Protein AF-A0A0G0GQW1-F1 (afdb_monomer_lite)

Foldseek 3Di:
DVVVVVVVVVVVVVVVVVVVVVVVVVVVVVVVVVVVVVVVVVVVVCVPDVPPPVPPVPPVPPPPDDDDDDDDDDDDDDPDPDPDPDDDDPPPPPDPDPCVVVVVVVVPPPPPDPDDPPDPLDPDPQCPDLVLLCVQQVADSLLSLLQVLLLVQLQVLQQLLVVCVVVPDDLLNSLVPPLPDPVPDPNGDGDVLSSLLVLLLSLSSHRPDQLLVSLVSSLVSCCVVCVVPPPVPDALFFASLQSNLQVLLRRCLVPLVSSLVSLQSNSVSRHVDLLLSLLSQLNSQLNSCCRVPLPDDLVRSLVSSLVRSVVSQVVVVVVVADDDPPLVPDDLQRQLVCLLVVRDGLSSLSVVLLVLLVCVPPPPDDLCSALHADLDHDPVQTDNRSHLLRRGNSSLSSNLSSLCSNLVPPDLQDLVSLVVSSSSLSNNHNGSSSSSSSSNSNSSSSSRSDNNVVVVVVVSVPPPCVVVSVVVSVVVVVD

pLDDT: mean 72.68, std 22.91, range [22.44, 98.56]

Sequence (479 aa):
MFKRFLFLITLSLSTQIGQICAMQATTAEQAAATEQATTTEHREDEQKNPATSSKRLQKNKKDTASSSVLKSALLIGGVAVAGAGAFLIGSRFLGHGSVSSRVDRLSSERVDGLRSEDESFHDSPAIWNHEALKAASLKTDDQCNRMANALWAAAVGDALGALQTFKDINPAKITWFMPNIEIDQPVYKYSQYTTMTHIVFEVLADRNILPDKKVGEIGQRFNHHLLNLDASKIKPTDCESVVSAWPIGFFYSNIPQIAIDAIVNYSQITNNDVTAVAACAAMTAGFVYLCNNPKATKDQVANAMIGAARVFDELQVGSGFQYIDNWSTLSVNDLRAYITRNNMLTSQMLLYAKGSGEHSGSDGWTPQDVLGDDDATNEFNRSRSGRLVGRRADEALAAALYIFMRYADKPTNQVGPVYEAIFEALYVIGGNSSGIATLVGALMGYRYDGDLCRDMQEFYKQDSTRLEWERHIHAIYAQ

Radius of gyration: 26.18 Å; chains: 1; bounding box: 79×81×78 Å

Secondary structure (DSSP, 8-state):
-HHHHHHHHHHHHHHHHHHHHHHHHHHHHHHHHHHHHHHHHHHHHHHH-TTSHHHHTTTTTS--S-------------------------S-------THHHHHHHTSS-------TTS-S-S-GGGGSHHHHHHHH---HHHHHHHHHHHHHHHHHHHHHHHHTSTT--HHHHHHHGGG--TTSTT----HHHHHHHHHHHHHH-TTS-HHHHHHHHHHHHHHHHTTS-GGG--TTBTHHHHTTHHHHHHTTTSHHHHHHHHHHHHHHH---HHHHHHHHHHHHHHHHHHH-TT--HHHHHHHHHHHHHTTHHHHHHTT-B--TTGGGS-HHHHHHHHHTT-B-HHHHHHHHHHHHHHTTTS---HHHHH-----B-TTSSBTT------BHHHHHHHHHHHHHHHTTS-TT-HHHHHHHHHHHHT-TTS-HHHHHHHHHHHHHHH--S-HHHHHHHHHHH-TTHHHHHHHHHHHH--

Structure (mmCIF, N/CA/C/O backbone):
data_AF-A0A0G0GQW1-F1
#
_entry.id   AF-A0A0G0GQW1-F1
#
loop_
_atom_site.group_PDB
_atom_site.id
_atom_site.type_symbol
_atom_site.label_atom_id
_atom_site.label_alt_id
_atom_site.label_comp_id
_atom_site.label_asym_id
_atom_site.label_entity_id
_atom_site.label_seq_id
_atom_site.pdbx_PDB_ins_code
_atom_site.Cartn_x
_atom_site.Cartn_y
_atom_site.Cartn_z
_atom_site.occupancy
_atom_site.B_iso_or_equiv
_atom_site.auth_seq_id
_atom_site.auth_comp_id
_atom_site.auth_asym_id
_atom_site.auth_atom_id
_atom_site.pdbx_PDB_model_num
ATOM 1 N N . MET A 1 1 ? 14.288 -44.701 -1.504 1.00 39.88 1 MET A N 1
ATOM 2 C CA . MET A 1 1 ? 15.297 -43.844 -0.836 1.00 39.88 1 MET A CA 1
ATOM 3 C C . MET A 1 1 ? 14.797 -42.417 -0.606 1.00 39.88 1 MET A C 1
ATOM 5 O O . MET A 1 1 ? 14.870 -41.969 0.526 1.00 39.88 1 MET A O 1
ATOM 9 N N . PHE A 1 2 ? 14.191 -41.748 -1.595 1.00 30.61 2 PHE A N 1
ATOM 10 C CA . PHE A 1 2 ? 13.705 -40.358 -1.476 1.00 30.61 2 PHE A CA 1
ATOM 11 C C . PHE A 1 2 ? 12.723 -40.093 -0.308 1.00 30.61 2 PHE A C 1
ATOM 13 O O . PHE A 1 2 ? 12.897 -39.141 0.441 1.00 30.61 2 PHE A O 1
ATOM 20 N N . LYS A 1 3 ? 11.759 -40.993 -0.047 1.00 34.03 3 LYS A N 1
ATOM 21 C CA . LYS A 1 3 ? 10.837 -40.871 1.107 1.00 34.03 3 LYS A CA 1
ATOM 22 C C . LYS A 1 3 ? 11.527 -40.984 2.479 1.00 34.03 3 LYS A C 1
ATOM 24 O O . LYS A 1 3 ? 11.086 -40.356 3.432 1.00 34.03 3 LYS A O 1
ATOM 29 N N . ARG A 1 4 ? 12.614 -41.763 2.580 1.00 34.00 4 ARG A N 1
ATOM 30 C CA . ARG A 1 4 ? 13.424 -41.868 3.811 1.00 34.00 4 ARG A CA 1
ATOM 31 C C . ARG A 1 4 ? 14.313 -40.636 4.003 1.00 34.00 4 ARG A C 1
ATOM 33 O O . ARG A 1 4 ? 14.510 -40.222 5.134 1.00 34.00 4 ARG A O 1
ATOM 40 N N . PHE A 1 5 ? 14.788 -40.035 2.912 1.00 40.72 5 PHE A N 1
ATOM 41 C CA . PHE A 1 5 ? 15.538 -38.779 2.939 1.00 40.72 5 PHE A CA 1
ATOM 42 C C . PHE A 1 5 ? 14.661 -37.602 3.400 1.00 40.72 5 PHE A C 1
ATOM 44 O O . PHE A 1 5 ? 15.054 -36.876 4.306 1.00 40.72 5 PHE A O 1
ATOM 51 N N . LEU A 1 6 ? 13.429 -37.491 2.880 1.00 38.06 6 LEU A N 1
ATOM 52 C CA . LEU A 1 6 ? 12.469 -36.472 3.326 1.00 38.06 6 LEU A CA 1
ATOM 53 C C . LEU A 1 6 ? 12.126 -36.612 4.819 1.00 38.06 6 LEU A C 1
ATOM 55 O O . LEU A 1 6 ? 12.135 -35.625 5.543 1.00 38.06 6 LEU A O 1
ATOM 59 N N . PHE A 1 7 ? 11.890 -37.842 5.289 1.00 46.34 7 PHE A N 1
ATOM 60 C CA . PHE A 1 7 ? 11.565 -38.111 6.694 1.00 46.34 7 PHE A CA 1
ATOM 61 C C . PHE A 1 7 ? 12.708 -37.736 7.654 1.00 46.34 7 PHE A C 1
ATOM 63 O O . PHE A 1 7 ? 12.455 -37.191 8.725 1.00 46.34 7 PHE A O 1
ATOM 70 N N . LEU A 1 8 ? 13.966 -37.975 7.265 1.00 39.31 8 LEU A N 1
ATOM 71 C CA . LEU A 1 8 ? 15.137 -37.610 8.073 1.00 39.31 8 LEU A CA 1
ATOM 72 C C . LEU A 1 8 ? 15.353 -36.090 8.144 1.00 39.31 8 LEU A C 1
ATOM 74 O O . LEU A 1 8 ? 15.748 -35.589 9.194 1.00 39.31 8 LEU A O 1
ATOM 78 N N . ILE A 1 9 ? 15.026 -35.353 7.076 1.00 49.56 9 ILE A N 1
ATOM 79 C CA . ILE A 1 9 ? 15.044 -33.882 7.078 1.00 49.56 9 ILE A CA 1
ATOM 80 C C . ILE A 1 9 ? 13.963 -33.341 8.021 1.00 49.56 9 ILE A C 1
ATOM 82 O O . ILE A 1 9 ? 14.255 -32.488 8.856 1.00 49.56 9 ILE A O 1
ATOM 86 N N . THR A 1 10 ? 12.738 -33.875 7.962 1.00 43.91 10 THR A N 1
ATOM 87 C CA . THR A 1 10 ? 11.647 -33.451 8.857 1.00 43.91 10 THR A CA 1
ATOM 88 C C . THR A 1 10 ? 11.973 -33.728 10.328 1.00 43.91 10 THR A C 1
ATOM 90 O O . THR A 1 10 ? 11.723 -32.879 11.184 1.00 43.91 10 THR A O 1
ATOM 93 N N . LEU A 1 11 ? 12.586 -34.880 10.626 1.00 41.72 11 LEU A N 1
ATOM 94 C CA . LEU A 1 11 ? 12.989 -35.234 11.988 1.00 41.72 11 LEU A CA 1
ATOM 95 C C . LEU A 1 11 ? 14.108 -34.309 12.500 1.00 41.72 11 LEU A C 1
ATOM 97 O O . LEU A 1 11 ? 13.991 -33.768 13.597 1.00 41.72 11 LEU A O 1
ATOM 101 N N . SER A 1 12 ? 15.131 -34.040 11.678 1.00 47.88 12 SER A N 1
ATOM 102 C CA . SER A 1 12 ? 16.227 -33.118 12.015 1.00 47.88 12 SER A CA 1
ATOM 103 C C . SER A 1 12 ? 15.736 -31.687 12.257 1.00 47.88 12 SER A C 1
ATOM 105 O O . SER A 1 12 ? 16.190 -31.041 13.202 1.00 47.88 12 SER A O 1
ATOM 107 N N . LEU A 1 13 ? 14.786 -31.195 11.451 1.00 40.16 13 LEU A N 1
ATOM 108 C CA . LEU A 1 13 ? 14.200 -29.866 11.648 1.00 40.16 13 LEU A CA 1
ATOM 109 C C . LEU A 1 13 ? 13.375 -29.789 12.938 1.00 40.16 13 LEU A C 1
ATOM 111 O O . LEU A 1 13 ? 13.483 -28.809 13.668 1.00 40.16 13 LEU A O 1
ATOM 115 N N . SER A 1 14 ? 12.595 -30.825 13.263 1.00 45.47 14 SER A N 1
ATOM 116 C CA . SER A 1 14 ? 11.787 -30.833 14.491 1.00 45.47 14 SER A CA 1
ATOM 117 C C . SER A 1 14 ? 12.639 -30.765 15.768 1.00 45.47 14 SER A C 1
ATOM 119 O O . SER A 1 14 ? 12.272 -30.084 16.725 1.00 45.47 14 SER A O 1
ATOM 121 N N . THR A 1 15 ? 13.819 -31.395 15.765 1.00 47.81 15 THR A N 1
ATOM 122 C CA . THR A 1 15 ? 14.763 -31.338 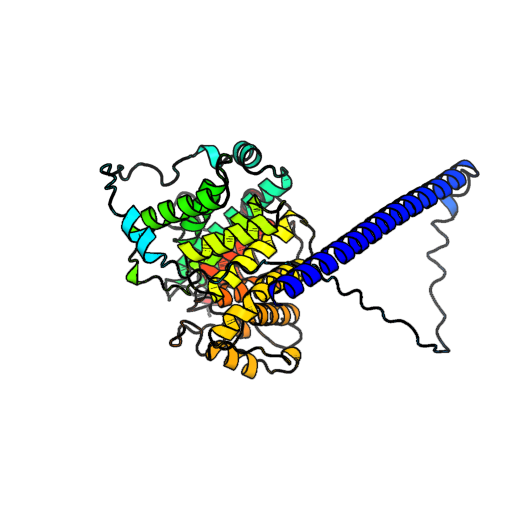16.891 1.00 47.81 15 THR A CA 1
ATOM 123 C C . THR A 1 15 ? 15.423 -29.963 17.022 1.00 47.81 15 THR A C 1
ATOM 125 O O . THR A 1 15 ? 15.566 -29.462 18.135 1.00 47.81 15 THR A O 1
ATOM 128 N N . GLN A 1 16 ? 15.765 -29.312 15.904 1.00 49.72 16 GLN A N 1
ATOM 129 C CA . GLN A 1 16 ? 16.344 -27.962 15.914 1.00 49.72 16 GLN A CA 1
ATOM 130 C C . GLN A 1 16 ? 15.332 -26.898 16.367 1.00 49.72 16 GLN A C 1
ATOM 132 O O . GLN A 1 16 ? 15.684 -26.003 17.132 1.00 49.72 16 GLN A O 1
ATOM 137 N N . ILE A 1 17 ? 14.058 -27.039 15.982 1.00 45.34 17 ILE A N 1
ATOM 138 C CA . ILE A 1 17 ? 12.969 -26.159 16.437 1.00 45.34 17 ILE A CA 1
ATOM 139 C C . ILE A 1 17 ? 12.785 -26.262 17.957 1.00 45.34 17 ILE A C 1
ATOM 141 O O . ILE A 1 17 ? 12.706 -25.240 18.637 1.00 45.34 17 ILE A O 1
ATOM 145 N N . GLY A 1 18 ? 12.798 -27.480 18.511 1.00 52.56 18 GLY A N 1
ATOM 146 C CA . GLY A 1 18 ? 12.708 -27.682 19.960 1.00 52.56 18 GLY A CA 1
ATOM 147 C C . GLY A 1 18 ? 13.847 -27.008 20.737 1.00 52.56 18 GLY A C 1
ATOM 148 O O . GLY A 1 18 ? 13.614 -26.440 21.803 1.00 52.56 18 GLY A O 1
ATOM 149 N N . GLN A 1 19 ? 15.063 -27.004 20.184 1.00 50.84 19 GLN A N 1
ATOM 150 C CA . GLN A 1 19 ? 16.227 -26.359 20.801 1.00 50.84 19 GLN A CA 1
ATOM 151 C C . GLN A 1 19 ? 16.145 -24.825 20.756 1.00 50.84 19 GLN A C 1
ATOM 153 O O . GLN A 1 19 ? 16.468 -24.172 21.747 1.00 50.84 19 GLN A O 1
ATOM 158 N N . ILE A 1 20 ? 15.654 -24.247 19.656 1.00 49.88 20 ILE A N 1
ATOM 159 C CA . ILE A 1 20 ? 15.489 -22.790 19.516 1.00 49.88 20 ILE A CA 1
ATOM 160 C C . ILE A 1 20 ? 14.410 -22.265 20.473 1.00 49.88 20 ILE A C 1
ATOM 162 O O . ILE A 1 20 ? 14.640 -21.275 21.170 1.00 49.88 20 ILE A O 1
ATOM 166 N N . CYS A 1 21 ? 13.267 -22.951 20.576 1.00 48.34 21 CYS A N 1
ATOM 167 C CA . CYS A 1 21 ? 12.205 -22.565 21.509 1.00 48.34 21 CYS A CA 1
ATOM 168 C C . CYS A 1 21 ? 12.661 -22.656 22.976 1.00 48.34 21 CYS A C 1
ATOM 170 O O . CYS A 1 21 ? 12.347 -21.769 23.771 1.00 48.34 21 CYS A O 1
ATOM 172 N N . ALA A 1 22 ? 13.455 -23.673 23.333 1.00 50.94 22 ALA A N 1
ATOM 173 C CA . ALA A 1 22 ? 14.025 -23.801 24.676 1.00 50.94 22 ALA A CA 1
ATOM 174 C C . ALA A 1 22 ? 15.027 -22.675 25.001 1.00 50.94 22 ALA A C 1
ATOM 176 O O . ALA A 1 22 ? 15.010 -22.128 26.105 1.00 50.94 22 ALA A O 1
ATOM 177 N N . MET A 1 23 ? 15.863 -22.268 24.038 1.00 55.47 23 MET A N 1
ATOM 178 C CA . MET A 1 23 ? 16.800 -21.152 24.221 1.00 55.47 23 MET A CA 1
ATOM 179 C C . MET A 1 23 ? 16.075 -19.812 24.410 1.00 55.47 23 MET A C 1
ATOM 181 O O . MET A 1 23 ? 16.437 -19.040 25.299 1.00 55.47 23 MET A O 1
ATOM 185 N N . GLN A 1 24 ? 15.020 -19.543 23.635 1.00 52.16 24 GLN A N 1
ATOM 186 C CA . GLN A 1 24 ? 14.237 -18.307 23.763 1.00 52.16 24 GLN A CA 1
ATOM 187 C C . GLN A 1 24 ? 13.495 -18.216 25.105 1.00 52.16 24 GLN A C 1
ATOM 189 O O . GLN A 1 24 ? 13.516 -17.157 25.732 1.00 52.16 24 GLN A O 1
ATOM 194 N N . ALA A 1 25 ? 12.924 -19.325 25.588 1.00 54.56 25 ALA A N 1
ATOM 195 C CA . ALA A 1 25 ? 12.293 -19.378 26.908 1.00 54.56 25 ALA A CA 1
ATOM 196 C C . ALA A 1 25 ? 13.300 -19.089 28.037 1.00 54.56 25 ALA A C 1
ATOM 198 O O . ALA A 1 25 ? 13.023 -18.281 28.920 1.00 54.56 25 ALA A O 1
ATOM 199 N N . THR A 1 26 ? 14.507 -19.657 27.945 1.00 66.19 26 THR A N 1
ATOM 200 C CA . THR A 1 26 ? 15.571 -19.450 28.945 1.00 66.19 26 THR A CA 1
ATOM 201 C C . THR A 1 26 ? 16.055 -17.994 28.972 1.00 66.19 26 THR A C 1
ATOM 203 O O . THR A 1 26 ? 16.342 -17.445 30.032 1.00 66.19 26 THR A O 1
ATOM 206 N N . THR A 1 27 ? 16.112 -17.335 27.809 1.00 67.88 27 THR A N 1
ATOM 207 C CA . THR A 1 27 ? 16.569 -15.938 27.704 1.00 67.88 27 THR A CA 1
ATOM 208 C C . THR A 1 27 ? 15.532 -14.963 28.276 1.00 67.88 27 THR A C 1
ATOM 210 O O . THR A 1 27 ? 15.895 -13.994 28.940 1.00 67.88 27 THR A O 1
ATOM 213 N N . ALA A 1 28 ? 14.239 -15.238 28.070 1.00 54.38 28 ALA A N 1
ATOM 214 C CA . ALA A 1 28 ? 13.151 -14.449 28.649 1.00 54.38 28 ALA A CA 1
ATOM 215 C C . ALA A 1 28 ? 13.086 -14.594 30.180 1.00 54.38 28 ALA A C 1
ATOM 217 O O . ALA A 1 28 ? 12.889 -13.606 30.886 1.00 54.38 28 ALA A O 1
ATOM 218 N N . GLU A 1 29 ? 13.321 -15.801 30.698 1.00 72.75 29 GLU A N 1
ATOM 219 C CA . GLU A 1 29 ? 13.365 -16.063 32.140 1.00 72.75 29 GLU A CA 1
ATOM 220 C C . GLU A 1 29 ? 14.571 -15.375 32.810 1.00 72.75 29 GLU A C 1
ATOM 222 O O . GLU A 1 29 ? 14.434 -14.769 33.873 1.00 72.75 29 GLU A O 1
ATOM 227 N N . GLN A 1 30 ? 15.736 -15.356 32.150 1.00 70.06 30 GLN A N 1
ATOM 228 C CA . GLN A 1 30 ? 16.926 -14.632 32.623 1.00 70.06 30 GLN A CA 1
ATOM 229 C C . GLN A 1 30 ? 16.762 -13.105 32.587 1.00 70.06 30 GLN A C 1
ATOM 231 O O . GLN A 1 30 ? 17.225 -12.418 33.502 1.00 70.06 30 GLN A O 1
ATOM 236 N N . ALA A 1 31 ? 16.087 -12.563 31.569 1.00 64.38 31 ALA A N 1
ATOM 237 C CA . ALA A 1 31 ? 15.772 -11.138 31.497 1.00 64.38 31 ALA A CA 1
ATOM 238 C C . ALA A 1 31 ? 14.816 -10.718 32.627 1.00 64.38 31 ALA A C 1
ATOM 240 O O . ALA A 1 31 ? 15.094 -9.746 33.329 1.00 64.38 31 ALA A O 1
ATOM 241 N N . ALA A 1 32 ? 13.761 -11.504 32.876 1.00 68.12 32 ALA A N 1
ATOM 242 C CA . ALA A 1 32 ? 12.814 -11.251 33.963 1.00 68.12 32 ALA A CA 1
ATOM 243 C C . ALA A 1 32 ? 13.468 -11.353 35.355 1.00 68.12 32 ALA A C 1
ATOM 245 O O . ALA A 1 32 ? 13.182 -10.543 36.238 1.00 68.12 32 ALA A O 1
ATOM 246 N N . ALA A 1 33 ? 14.388 -12.305 35.550 1.00 74.38 33 ALA A N 1
ATOM 247 C CA . ALA A 1 33 ? 15.138 -12.445 36.798 1.00 74.38 33 ALA A CA 1
ATOM 248 C C . ALA A 1 33 ? 16.117 -11.280 37.034 1.00 74.38 33 ALA A C 1
ATOM 250 O O . ALA A 1 33 ? 16.278 -10.824 38.166 1.00 74.38 33 ALA A O 1
ATOM 251 N N . THR A 1 34 ? 16.742 -10.768 35.968 1.00 72.31 34 THR A N 1
ATOM 252 C CA . THR A 1 34 ? 17.660 -9.620 36.048 1.00 72.31 34 THR A CA 1
ATOM 253 C C . THR A 1 34 ? 16.899 -8.337 36.382 1.00 72.31 34 THR A C 1
ATOM 255 O O . THR A 1 34 ? 17.331 -7.582 37.250 1.00 72.31 34 THR A O 1
ATOM 258 N N . GLU A 1 35 ? 15.731 -8.128 35.765 1.00 66.25 35 GLU A N 1
ATOM 259 C CA . GLU A 1 35 ? 14.866 -6.981 36.048 1.00 66.25 35 GLU A CA 1
ATOM 260 C C . GLU A 1 35 ? 14.384 -6.995 37.508 1.00 66.25 35 GLU A C 1
ATOM 262 O O . GLU A 1 35 ? 14.547 -5.998 38.219 1.00 66.25 35 GLU A O 1
ATOM 267 N N . GLN A 1 36 ? 13.925 -8.153 38.006 1.00 69.88 36 GLN A N 1
ATOM 268 C CA . GLN A 1 36 ? 13.529 -8.317 39.410 1.00 69.88 36 GLN A CA 1
ATOM 269 C C . GLN A 1 36 ? 14.682 -8.052 40.391 1.00 69.88 36 GLN A C 1
ATOM 271 O O . GLN A 1 36 ? 14.468 -7.363 41.397 1.00 69.88 36 GLN A O 1
ATOM 276 N N . ALA A 1 37 ? 15.897 -8.528 40.096 1.00 71.06 37 ALA A N 1
ATOM 277 C CA . ALA A 1 37 ? 17.082 -8.275 40.919 1.00 71.06 37 ALA A CA 1
ATOM 278 C C . ALA A 1 37 ? 17.414 -6.774 41.005 1.00 71.06 37 ALA A C 1
ATOM 280 O O . ALA A 1 37 ? 17.582 -6.252 42.109 1.00 71.06 37 ALA A O 1
ATOM 281 N N . THR A 1 38 ? 17.389 -6.052 39.878 1.00 65.25 38 THR A N 1
ATOM 282 C CA . THR A 1 38 ? 17.635 -4.598 39.861 1.00 65.25 38 THR A CA 1
ATOM 283 C C . THR A 1 38 ? 16.570 -3.795 40.608 1.00 65.25 38 THR A C 1
ATOM 285 O O . THR A 1 38 ? 16.910 -2.863 41.335 1.00 65.25 38 THR A O 1
ATOM 288 N N . THR A 1 39 ? 15.286 -4.166 40.518 1.00 68.69 39 THR A N 1
ATOM 289 C CA . THR A 1 39 ? 14.240 -3.513 41.331 1.00 68.69 39 THR A CA 1
ATOM 290 C C . THR A 1 39 ? 14.368 -3.803 42.823 1.00 68.69 39 THR A C 1
ATOM 292 O O . THR A 1 39 ? 13.958 -2.975 43.633 1.00 68.69 39 THR A O 1
ATOM 295 N N . THR A 1 40 ? 14.929 -4.952 43.204 1.00 69.38 40 THR A N 1
ATOM 296 C CA . THR A 1 40 ? 15.091 -5.325 44.617 1.00 69.38 40 THR A CA 1
ATOM 297 C C . THR A 1 40 ? 16.271 -4.582 45.249 1.00 69.38 40 THR A C 1
ATOM 299 O O . THR A 1 40 ? 16.108 -4.014 46.328 1.00 69.38 40 THR A O 1
ATOM 302 N N . GLU A 1 41 ? 17.403 -4.460 44.544 1.00 61.34 41 GLU A N 1
ATOM 303 C CA . GLU A 1 41 ? 18.538 -3.632 44.992 1.00 61.34 41 GLU A CA 1
ATOM 304 C C . GLU A 1 41 ? 18.154 -2.156 45.139 1.00 61.34 41 GLU A C 1
ATOM 306 O O . GLU A 1 41 ? 18.477 -1.527 46.148 1.00 61.34 41 GLU A O 1
ATOM 311 N N . HIS A 1 42 ? 17.386 -1.603 44.191 1.00 56.72 42 HIS A N 1
ATOM 312 C CA . HIS A 1 42 ? 16.996 -0.195 44.269 1.00 56.72 42 HIS A CA 1
ATOM 313 C C . HIS A 1 42 ? 16.058 0.097 45.452 1.00 56.72 42 HIS A C 1
ATOM 315 O O . HIS A 1 42 ? 16.104 1.185 46.030 1.00 56.72 42 HIS A O 1
ATOM 321 N N . ARG A 1 43 ? 15.238 -0.889 45.839 1.00 58.97 43 ARG A N 1
ATOM 322 C CA .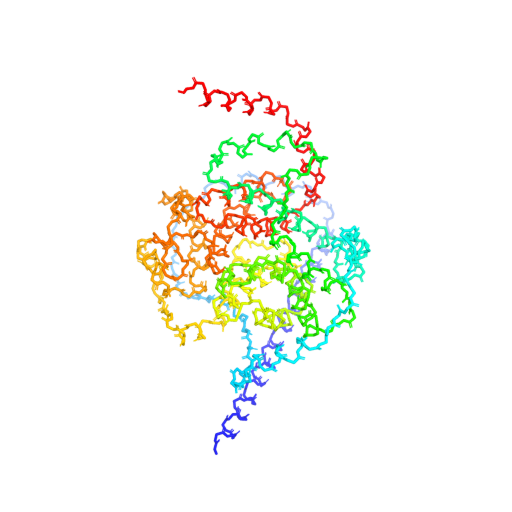 ARG A 1 43 ? 14.275 -0.783 46.941 1.00 58.97 43 ARG A CA 1
ATOM 323 C C . ARG A 1 43 ? 14.930 -0.972 48.313 1.00 58.97 43 ARG A C 1
ATOM 325 O O . ARG A 1 43 ? 14.487 -0.347 49.275 1.00 58.97 43 ARG A O 1
ATOM 332 N N . GLU A 1 44 ? 15.996 -1.769 48.407 1.00 58.97 44 GLU A N 1
ATOM 333 C CA . GLU A 1 44 ? 16.787 -1.897 49.639 1.00 58.97 44 GLU A CA 1
ATOM 334 C C . GLU A 1 44 ? 17.638 -0.651 49.935 1.00 58.97 44 GLU A C 1
ATOM 336 O O . GLU A 1 44 ? 17.771 -0.263 51.102 1.00 58.97 44 GLU A O 1
ATOM 341 N N . ASP A 1 45 ? 18.163 0.016 48.904 1.00 52.59 45 ASP A N 1
ATOM 342 C CA . ASP A 1 45 ? 18.950 1.245 49.071 1.00 52.59 45 ASP A CA 1
ATOM 343 C C . ASP A 1 45 ? 18.086 2.454 49.474 1.00 52.59 45 ASP A C 1
ATOM 345 O O . ASP A 1 45 ? 18.512 3.276 50.294 1.00 52.59 45 ASP A O 1
ATOM 349 N N . GLU A 1 46 ? 16.840 2.544 48.993 1.00 53.31 46 GLU A N 1
ATOM 350 C CA . GLU A 1 46 ? 15.896 3.585 49.430 1.00 53.31 46 GLU A CA 1
ATOM 351 C C . GLU A 1 46 ? 15.418 3.390 50.878 1.00 53.31 46 GLU A C 1
ATOM 353 O O . GLU A 1 46 ? 15.161 4.368 51.584 1.00 53.31 46 GLU A O 1
ATOM 358 N N . GLN A 1 47 ? 15.360 2.146 51.365 1.00 60.25 47 GLN A N 1
ATOM 359 C CA . GLN A 1 47 ? 14.960 1.852 52.743 1.00 60.25 47 GLN A CA 1
ATOM 360 C C . GLN A 1 47 ? 16.070 2.116 53.772 1.00 60.25 47 GLN A C 1
ATOM 362 O O . GLN A 1 47 ? 15.767 2.394 54.934 1.00 60.25 47 GLN A O 1
ATOM 367 N N . LYS A 1 48 ? 17.349 2.062 53.373 1.00 60.50 48 LYS A N 1
ATOM 368 C CA . LYS A 1 48 ? 18.484 2.216 54.301 1.00 60.50 48 LYS A CA 1
ATOM 369 C C . LYS A 1 48 ? 18.938 3.660 54.521 1.00 60.50 48 LYS A C 1
ATOM 371 O O . LYS A 1 48 ? 19.658 3.897 55.490 1.00 60.50 48 LYS A O 1
ATOM 376 N N . ASN A 1 49 ? 18.554 4.638 53.688 1.00 57.59 49 ASN A N 1
ATOM 377 C CA . ASN A 1 49 ? 19.002 6.023 53.904 1.00 57.59 49 ASN A CA 1
ATOM 378 C C . ASN A 1 49 ? 18.129 7.118 53.238 1.00 57.59 49 ASN A C 1
ATOM 380 O O . ASN A 1 49 ? 18.519 7.703 52.223 1.00 57.59 49 ASN A O 1
ATOM 384 N N . PRO A 1 50 ? 16.988 7.511 53.838 1.00 48.22 50 PRO A N 1
ATOM 385 C CA . PRO A 1 50 ? 16.078 8.506 53.249 1.00 48.22 50 PRO A CA 1
ATOM 386 C C . PRO A 1 50 ? 16.643 9.944 53.179 1.00 48.22 50 PRO A C 1
ATOM 388 O O . PRO A 1 50 ? 16.021 10.829 52.596 1.00 48.22 50 PRO A O 1
ATOM 391 N N . ALA A 1 51 ? 17.830 10.213 53.738 1.00 50.22 51 ALA A N 1
ATOM 392 C CA . ALA A 1 51 ? 18.360 11.570 53.912 1.00 50.22 51 ALA A CA 1
ATOM 393 C C . ALA A 1 51 ? 19.341 12.071 52.823 1.00 50.22 51 ALA A C 1
ATOM 395 O O . ALA A 1 51 ? 19.879 13.170 52.963 1.00 50.22 51 ALA A O 1
ATOM 396 N N . THR A 1 52 ? 19.603 11.332 51.735 1.00 51.91 52 THR A N 1
ATOM 397 C CA . THR A 1 52 ? 20.619 11.752 50.729 1.00 51.91 52 THR A CA 1
ATOM 398 C C . THR A 1 52 ? 20.139 11.906 49.282 1.00 51.91 52 THR A C 1
ATOM 400 O O . THR A 1 52 ? 20.904 12.394 48.446 1.00 51.91 52 THR A O 1
ATOM 403 N N . SER A 1 53 ? 18.864 11.642 48.985 1.00 47.72 53 SER A N 1
ATOM 404 C CA . SER A 1 53 ? 18.307 11.759 47.624 1.00 47.72 53 SER A CA 1
ATOM 405 C C . SER A 1 53 ? 18.348 13.196 47.055 1.00 47.72 53 SER A C 1
ATOM 407 O O . SER A 1 53 ? 18.651 13.407 45.882 1.00 47.72 53 SER A O 1
ATOM 409 N N . SER A 1 54 ? 18.197 14.227 47.896 1.00 46.69 54 SER A N 1
ATOM 410 C CA . SER A 1 54 ? 18.095 15.620 47.421 1.00 46.69 54 SER A CA 1
ATOM 411 C C . SER A 1 54 ? 19.429 16.264 46.981 1.00 46.69 54 SER A C 1
ATOM 413 O O . SER A 1 54 ? 19.425 17.211 46.196 1.00 46.69 54 SER A O 1
ATOM 415 N N . LYS A 1 55 ? 20.595 15.753 47.415 1.00 44.62 55 LYS A N 1
ATOM 416 C CA . LYS A 1 55 ? 21.908 16.375 47.111 1.00 44.62 55 LYS A CA 1
ATOM 417 C C . LYS A 1 55 ? 22.649 15.774 45.911 1.00 44.62 55 LYS A C 1
ATOM 419 O O . LYS A 1 55 ? 23.622 16.372 45.450 1.00 44.62 55 LYS A O 1
ATOM 424 N N . ARG A 1 56 ? 22.209 14.632 45.369 1.00 44.22 56 ARG A N 1
ATOM 425 C CA . ARG A 1 56 ? 22.880 13.977 44.226 1.00 44.22 56 ARG A CA 1
ATOM 426 C C . ARG A 1 56 ? 22.483 14.548 42.860 1.00 44.22 56 ARG A C 1
ATOM 428 O O . ARG A 1 56 ? 23.300 14.502 41.946 1.00 44.22 56 ARG A O 1
ATOM 435 N N . LEU A 1 57 ? 21.315 15.184 42.730 1.00 43.47 57 LEU A N 1
ATOM 436 C CA . LEU A 1 57 ? 20.871 15.758 41.449 1.00 43.47 57 LEU A CA 1
ATOM 437 C C . LEU A 1 57 ? 21.553 17.082 41.049 1.00 43.47 57 LEU A C 1
ATOM 439 O O . LEU A 1 57 ? 21.462 17.475 39.890 1.00 43.47 57 LEU A O 1
ATOM 443 N N . GLN A 1 58 ? 22.267 17.765 41.951 1.00 39.66 58 GLN A N 1
ATOM 444 C CA . GLN A 1 58 ? 22.932 19.040 41.626 1.00 39.66 58 GLN A CA 1
ATOM 445 C C . GLN A 1 58 ? 24.431 18.923 41.305 1.00 39.66 58 GLN A C 1
ATOM 447 O O . GLN A 1 58 ? 25.012 19.883 40.802 1.00 39.66 58 GLN A O 1
ATOM 452 N N . LYS A 1 59 ? 25.070 17.766 41.534 1.00 38.00 59 LYS A N 1
ATOM 453 C CA . LYS A 1 59 ? 26.521 17.608 41.310 1.00 38.00 59 LYS A CA 1
ATOM 454 C C . LYS A 1 59 ? 26.891 17.107 39.903 1.00 38.00 59 LYS A C 1
ATOM 456 O O . LYS A 1 59 ? 27.996 17.369 39.450 1.00 38.00 59 LYS A O 1
ATOM 461 N N . ASN A 1 60 ? 25.954 16.511 39.160 1.00 38.12 60 ASN A N 1
ATOM 462 C CA . ASN A 1 60 ? 26.223 15.943 37.827 1.00 38.12 60 ASN A CA 1
ATOM 463 C C . ASN A 1 60 ? 26.185 16.946 36.656 1.00 38.12 60 ASN A C 1
ATOM 465 O O . ASN A 1 60 ? 26.319 16.537 35.510 1.00 38.12 60 ASN A O 1
ATOM 469 N N . LYS A 1 61 ? 26.030 18.254 36.906 1.00 39.16 61 LYS A N 1
ATOM 470 C CA . LYS A 1 61 ? 26.048 19.281 35.842 1.00 39.16 61 LYS A CA 1
ATOM 471 C C . LYS A 1 61 ? 27.388 20.004 35.661 1.00 39.16 61 LYS A C 1
ATOM 473 O O . LYS A 1 61 ? 27.469 20.866 34.792 1.00 39.16 61 LYS A O 1
ATOM 478 N N . LYS A 1 62 ? 28.418 19.704 36.464 1.00 33.78 62 LYS A N 1
ATOM 479 C CA . LYS A 1 62 ? 29.667 20.491 36.467 1.00 33.78 62 LYS A CA 1
ATOM 480 C C . LYS A 1 62 ? 30.915 19.771 35.948 1.00 33.78 62 LYS A C 1
ATOM 482 O O . LYS A 1 62 ? 31.869 20.454 35.598 1.00 33.78 62 LYS A O 1
ATOM 487 N N . ASP A 1 63 ? 30.873 18.450 35.789 1.00 32.84 63 ASP A N 1
ATOM 488 C CA . ASP A 1 63 ? 32.052 17.650 35.433 1.00 32.84 63 ASP A CA 1
ATOM 489 C C . ASP A 1 63 ? 31.866 16.929 34.087 1.00 32.84 63 ASP A C 1
ATOM 491 O O . ASP A 1 63 ? 31.877 15.708 34.009 1.00 32.84 63 ASP A O 1
ATOM 495 N N . THR A 1 64 ? 31.698 17.692 33.006 1.00 34.16 64 THR A N 1
ATOM 496 C CA . THR A 1 64 ? 31.925 17.204 31.630 1.00 34.16 64 THR A CA 1
ATOM 497 C C . THR A 1 64 ? 32.495 18.331 30.775 1.00 34.16 64 THR A C 1
ATOM 499 O O . THR A 1 64 ? 31.850 18.861 29.876 1.00 34.16 64 THR A O 1
ATOM 502 N N . ALA A 1 65 ? 33.729 18.722 31.086 1.00 34.00 65 ALA A N 1
ATOM 503 C CA . ALA A 1 65 ? 34.631 19.403 30.167 1.00 34.00 65 ALA A CA 1
ATOM 504 C C . ALA A 1 65 ? 36.060 18.941 30.496 1.00 34.00 65 ALA A C 1
ATOM 506 O O . ALA A 1 65 ? 36.483 19.038 31.642 1.00 34.00 65 ALA A O 1
ATOM 507 N N . SER A 1 66 ? 36.786 18.462 29.482 1.00 29.84 66 SER A N 1
ATOM 508 C CA . SER A 1 66 ? 38.128 17.843 29.528 1.00 29.84 66 SER A CA 1
ATOM 509 C C . SER A 1 66 ? 38.199 16.385 29.995 1.00 29.84 66 SER A C 1
ATOM 511 O O . SER A 1 66 ? 38.345 16.090 31.171 1.00 29.84 66 SER A O 1
ATOM 513 N N . SER A 1 67 ? 38.291 15.448 29.053 1.00 26.91 67 SER A N 1
ATOM 514 C CA . SER A 1 67 ? 39.614 15.008 28.598 1.00 26.91 67 SER A CA 1
ATOM 515 C C . SER A 1 67 ? 39.477 14.115 27.369 1.00 26.91 67 SER A C 1
ATOM 517 O O . SER A 1 67 ? 38.575 13.290 27.248 1.00 26.91 67 SER A O 1
ATOM 519 N N . SER A 1 68 ? 40.389 14.332 26.439 1.00 31.95 68 SER A N 1
ATOM 520 C CA . SER A 1 68 ? 40.606 13.543 25.242 1.00 31.95 68 SER A CA 1
ATOM 521 C C . SER A 1 68 ? 41.998 12.920 25.335 1.00 31.95 68 SER A C 1
ATOM 523 O O . SER A 1 68 ? 42.908 13.577 25.839 1.00 31.95 68 SER A O 1
ATOM 525 N N . VAL A 1 69 ? 42.153 11.750 24.700 1.00 29.20 69 VAL A N 1
ATOM 526 C CA . VAL A 1 69 ? 43.374 11.240 24.037 1.00 29.20 69 VAL A CA 1
ATOM 527 C C . VAL A 1 69 ? 44.129 10.054 24.706 1.00 29.20 69 VAL A C 1
ATOM 529 O O . VAL A 1 69 ? 44.829 10.217 25.697 1.00 29.20 69 VAL A O 1
ATOM 532 N N . LEU A 1 70 ? 44.073 8.914 23.977 1.00 27.17 70 LEU A N 1
ATOM 533 C CA . LEU A 1 70 ? 45.090 7.869 23.663 1.00 27.17 70 LEU A CA 1
ATOM 534 C C . LEU A 1 70 ? 44.993 6.427 24.241 1.00 27.17 70 LEU A C 1
ATOM 536 O O . LEU A 1 70 ? 45.305 6.188 25.400 1.00 27.17 70 LEU A O 1
ATOM 540 N N . LYS A 1 71 ? 44.835 5.493 23.266 1.00 27.39 71 LYS A N 1
ATOM 541 C CA . LYS A 1 71 ? 45.409 4.122 23.097 1.00 27.39 71 LYS A CA 1
ATOM 542 C C . LYS A 1 71 ? 44.813 2.977 23.944 1.00 27.39 71 LYS A C 1
ATOM 544 O O . LYS A 1 71 ? 44.645 3.130 25.136 1.00 27.39 71 LYS A O 1
ATOM 549 N N . SER A 1 72 ? 44.516 1.773 23.438 1.00 25.78 72 SER A N 1
ATOM 550 C CA . SER A 1 72 ? 44.805 1.089 22.165 1.00 25.78 72 SER A CA 1
ATOM 551 C C . SER A 1 72 ? 43.864 -0.112 21.964 1.00 25.78 72 SER A C 1
ATOM 553 O O . SER A 1 72 ? 43.277 -0.629 22.907 1.00 25.78 72 SER A O 1
ATOM 555 N N . ALA A 1 73 ? 43.804 -0.549 20.708 1.00 25.66 73 ALA A N 1
ATOM 556 C CA . ALA A 1 73 ? 43.115 -1.698 20.137 1.00 25.66 73 ALA A CA 1
ATOM 557 C C . ALA A 1 73 ? 43.241 -3.047 20.876 1.00 25.66 73 ALA A C 1
ATOM 559 O O . ALA A 1 73 ? 44.341 -3.474 21.221 1.00 25.66 73 ALA A O 1
ATOM 560 N N . LEU A 1 74 ? 42.126 -3.786 20.908 1.00 22.73 74 LEU A N 1
ATOM 561 C CA . LEU A 1 74 ? 42.102 -5.226 20.652 1.00 22.73 74 LEU A CA 1
ATOM 562 C C . LEU A 1 74 ? 40.776 -5.576 19.947 1.00 22.73 74 LEU A C 1
ATOM 564 O O . LEU A 1 74 ? 39.698 -5.386 20.506 1.00 22.73 74 LEU A O 1
ATOM 568 N N . LEU A 1 75 ? 40.866 -6.041 18.696 1.00 27.97 75 LEU A N 1
ATOM 569 C CA . LEU A 1 75 ? 39.790 -6.755 18.000 1.00 27.97 75 LEU A CA 1
ATOM 570 C C . LEU A 1 75 ? 39.398 -7.979 18.832 1.00 27.97 75 LEU A C 1
ATOM 572 O O . LEU A 1 75 ? 40.323 -8.704 19.169 1.00 27.97 75 LEU A O 1
ATOM 576 N N . ILE A 1 76 ? 38.101 -8.229 19.067 1.00 28.39 76 ILE A N 1
ATOM 577 C CA . ILE A 1 76 ? 37.326 -9.456 18.745 1.00 28.39 76 ILE A CA 1
ATOM 578 C C . ILE A 1 76 ? 35.834 -9.119 18.967 1.00 28.39 76 ILE A C 1
ATOM 580 O O . ILE A 1 76 ? 35.476 -8.627 20.031 1.00 28.39 76 ILE A O 1
ATOM 584 N N . GLY A 1 77 ? 34.958 -9.445 18.007 1.00 24.23 77 GLY A N 1
ATOM 585 C CA . GLY A 1 77 ? 33.542 -9.725 18.301 1.00 24.23 77 GLY A CA 1
ATOM 586 C C . GLY A 1 77 ? 32.510 -8.745 17.741 1.00 24.23 77 GLY A C 1
ATOM 587 O O . GLY A 1 77 ? 31.898 -7.993 18.487 1.00 24.23 77 GLY A O 1
ATOM 588 N N . GLY A 1 78 ? 32.248 -8.817 16.434 1.00 22.44 78 GLY A N 1
ATOM 589 C CA . GLY A 1 78 ? 31.018 -8.294 15.836 1.00 22.44 78 GLY A CA 1
ATOM 590 C C . GLY A 1 78 ? 30.078 -9.446 15.493 1.00 22.44 78 GLY A C 1
ATOM 591 O O . GLY A 1 78 ? 30.086 -9.922 14.362 1.00 22.44 78 GLY A O 1
ATOM 592 N N . VAL A 1 79 ? 29.297 -9.925 16.464 1.00 24.33 79 VAL A N 1
ATOM 593 C CA . VAL A 1 79 ? 28.143 -10.790 16.183 1.00 24.33 79 VAL A CA 1
ATOM 594 C C . VAL A 1 79 ? 27.032 -9.881 15.672 1.00 24.33 79 VAL A C 1
ATOM 596 O O . VAL A 1 79 ? 26.369 -9.193 16.444 1.00 24.33 79 VAL A O 1
ATOM 599 N N . ALA A 1 80 ? 26.859 -9.847 14.354 1.00 25.22 80 ALA A N 1
ATOM 600 C CA . ALA A 1 80 ? 25.660 -9.308 13.739 1.00 25.22 80 ALA A CA 1
ATOM 601 C C . ALA A 1 80 ? 24.486 -10.225 14.111 1.00 25.22 80 ALA A C 1
ATOM 603 O O . ALA A 1 80 ? 24.391 -11.357 13.634 1.00 25.22 80 ALA A O 1
ATOM 604 N N . VAL A 1 81 ? 23.603 -9.751 14.989 1.00 27.28 81 VAL A N 1
ATOM 605 C CA . VAL A 1 81 ? 22.315 -10.396 15.251 1.00 27.28 81 VAL A CA 1
ATOM 606 C C . VAL A 1 81 ? 21.434 -10.153 14.027 1.00 27.28 81 VAL A C 1
ATOM 608 O O . VAL A 1 81 ? 20.727 -9.154 13.925 1.00 27.28 81 VAL A O 1
ATOM 611 N N . ALA A 1 82 ? 21.525 -11.057 13.054 1.00 30.12 82 ALA A N 1
ATOM 612 C CA . ALA A 1 82 ? 20.557 -11.164 11.977 1.00 30.12 82 ALA A CA 1
ATOM 613 C C . ALA A 1 82 ? 19.263 -11.749 12.562 1.00 30.12 82 ALA A C 1
ATOM 615 O O . ALA A 1 82 ? 19.197 -12.930 12.904 1.00 30.12 82 ALA A O 1
ATOM 616 N N . GLY A 1 83 ? 18.235 -10.912 12.700 1.00 26.81 83 GLY A N 1
ATOM 617 C CA . GLY A 1 83 ? 16.877 -11.347 13.013 1.00 26.81 83 GLY A CA 1
ATOM 618 C C . GLY A 1 83 ? 16.288 -12.125 11.838 1.00 26.81 83 GLY A C 1
ATOM 619 O O . GLY A 1 83 ? 15.620 -11.554 10.983 1.00 26.81 83 GLY A O 1
ATOM 620 N N . ALA A 1 84 ? 16.560 -13.427 11.779 1.00 30.12 84 ALA A N 1
ATOM 621 C CA . ALA A 1 84 ? 15.947 -14.343 10.827 1.00 30.12 84 ALA A CA 1
ATOM 622 C C . ALA A 1 84 ? 14.629 -14.880 11.406 1.00 30.12 84 ALA A C 1
ATOM 624 O O . ALA A 1 84 ? 14.599 -15.900 12.091 1.00 30.12 84 ALA A O 1
ATOM 625 N N . GLY A 1 85 ? 13.523 -14.187 11.128 1.00 28.52 85 GLY A N 1
ATOM 626 C CA . GLY A 1 85 ? 12.193 -14.788 11.193 1.00 28.52 85 GLY A CA 1
ATOM 627 C C . GLY A 1 85 ? 11.987 -15.653 9.952 1.00 28.52 85 GLY A C 1
ATOM 628 O O . GLY A 1 85 ? 11.603 -15.142 8.904 1.00 28.52 85 GLY A O 1
ATOM 629 N N . ALA A 1 86 ? 12.303 -16.945 10.040 1.00 31.97 86 ALA A N 1
ATOM 630 C CA . ALA A 1 86 ? 12.073 -17.888 8.951 1.00 31.97 86 ALA A CA 1
ATOM 631 C C . ALA A 1 86 ? 10.564 -18.165 8.802 1.00 31.97 86 ALA A C 1
ATOM 633 O O . ALA A 1 86 ? 9.977 -18.890 9.603 1.00 31.97 86 ALA A O 1
ATOM 634 N N . PHE A 1 87 ? 9.941 -17.587 7.773 1.00 35.50 87 PHE A N 1
ATOM 635 C CA . PHE A 1 87 ? 8.626 -17.995 7.276 1.00 35.50 87 PHE A CA 1
ATOM 636 C C . PHE A 1 87 ? 8.787 -19.288 6.463 1.00 35.50 87 PHE A C 1
ATOM 638 O O . PHE A 1 87 ? 9.528 -19.317 5.483 1.00 35.50 87 PHE A O 1
ATOM 645 N N . LEU A 1 88 ? 8.109 -20.366 6.865 1.00 38.47 88 LEU A N 1
ATOM 646 C CA . LEU A 1 88 ? 8.074 -21.626 6.117 1.00 38.47 88 LEU A CA 1
ATOM 647 C C . LEU A 1 88 ? 6.725 -21.758 5.404 1.00 38.47 88 LEU A C 1
ATOM 649 O O . LEU A 1 88 ? 5.729 -22.118 6.027 1.00 38.47 88 LEU A O 1
ATOM 653 N N . ILE A 1 89 ? 6.704 -21.531 4.088 1.00 39.19 89 ILE A N 1
ATOM 654 C CA . ILE A 1 89 ? 5.601 -21.974 3.228 1.00 39.19 89 ILE A CA 1
ATOM 655 C C . ILE A 1 89 ? 5.919 -23.398 2.766 1.00 39.19 89 ILE A C 1
ATOM 657 O O . ILE A 1 89 ? 6.871 -23.644 2.026 1.00 39.19 89 ILE A O 1
ATOM 661 N N . GLY A 1 90 ? 5.127 -24.363 3.234 1.00 33.22 90 GLY A N 1
ATOM 662 C CA . GLY A 1 90 ? 5.197 -25.743 2.764 1.00 33.22 90 GLY A CA 1
ATOM 663 C C . GLY A 1 90 ? 4.823 -25.839 1.283 1.00 33.22 90 GLY A C 1
ATOM 664 O O . GLY A 1 90 ? 3.844 -25.250 0.829 1.00 33.22 90 GLY A O 1
ATOM 665 N N . SER A 1 91 ? 5.588 -26.620 0.527 1.00 36.34 91 SER A N 1
ATOM 666 C CA . SER A 1 91 ? 5.406 -26.879 -0.902 1.00 36.34 91 SER A CA 1
ATOM 667 C C . SER A 1 91 ? 4.068 -27.587 -1.187 1.00 36.34 91 SER A C 1
ATOM 669 O O . SER A 1 91 ? 3.982 -28.811 -1.248 1.00 36.34 91 SER A O 1
ATOM 671 N N . ARG A 1 92 ? 3.000 -26.804 -1.388 1.00 39.34 92 ARG A N 1
ATOM 672 C CA . ARG A 1 92 ? 1.704 -27.239 -1.953 1.00 39.34 92 ARG A CA 1
ATOM 673 C C . ARG A 1 92 ? 1.429 -26.659 -3.351 1.00 39.34 92 ARG A C 1
ATOM 675 O O . ARG A 1 92 ? 0.293 -26.660 -3.806 1.00 39.34 92 ARG A O 1
ATOM 682 N N . PHE A 1 93 ? 2.465 -26.209 -4.060 1.00 41.66 93 PHE A N 1
ATOM 683 C CA . PHE A 1 93 ? 2.328 -25.404 -5.283 1.00 41.66 93 PHE A CA 1
ATOM 684 C C . PHE A 1 93 ? 2.237 -26.159 -6.623 1.00 41.66 93 PHE A C 1
ATOM 686 O O . PHE A 1 93 ? 2.212 -25.524 -7.670 1.00 41.66 93 PHE A O 1
ATOM 693 N N . LEU A 1 94 ? 2.130 -27.492 -6.648 1.00 33.38 94 LEU A N 1
ATOM 694 C CA . LEU A 1 94 ? 2.027 -28.249 -7.909 1.00 33.38 94 LEU A CA 1
ATOM 695 C C . LEU A 1 94 ? 0.778 -29.132 -7.953 1.00 33.38 94 LEU A C 1
ATOM 697 O O . LEU A 1 94 ? 0.848 -30.358 -7.986 1.00 33.38 94 LEU A O 1
ATOM 701 N N . GLY A 1 95 ? -0.383 -28.484 -7.966 1.00 31.77 95 GLY A N 1
ATOM 702 C CA . GLY A 1 95 ? -1.620 -29.071 -8.466 1.00 31.77 95 GLY A CA 1
ATOM 703 C C . GLY A 1 95 ? -2.182 -28.169 -9.556 1.00 31.77 95 GLY A C 1
ATOM 704 O O . GLY A 1 95 ? -2.869 -27.205 -9.244 1.00 31.77 95 GLY A O 1
ATOM 705 N N . HIS A 1 96 ? -1.890 -28.461 -10.826 1.00 34.81 96 HIS A N 1
ATOM 706 C CA . HIS A 1 96 ? -2.579 -27.859 -11.972 1.00 34.81 96 HIS A CA 1
ATOM 707 C C . HIS A 1 96 ? -4.050 -28.314 -11.993 1.00 34.81 96 HIS A C 1
ATOM 709 O O . HIS A 1 96 ? -4.445 -29.185 -12.761 1.00 34.81 96 HIS A O 1
ATOM 715 N N . GLY A 1 97 ? -4.866 -27.745 -11.109 1.00 34.38 97 GLY A N 1
ATOM 716 C CA . GLY A 1 97 ? -6.310 -27.694 -11.265 1.00 34.38 97 GLY A CA 1
ATOM 717 C C . GLY A 1 97 ? -6.653 -26.360 -11.909 1.00 34.38 97 GLY A C 1
ATOM 718 O O . GLY A 1 97 ? -6.541 -25.328 -11.259 1.00 34.38 97 GLY A O 1
ATOM 719 N N . SER A 1 98 ? -7.032 -26.371 -13.187 1.00 34.50 98 SER A N 1
ATOM 720 C CA . SER A 1 98 ? -7.553 -25.189 -13.881 1.00 34.50 98 SER A CA 1
ATOM 721 C C . SER A 1 98 ? -8.699 -24.562 -13.070 1.00 34.50 98 SER A C 1
ATOM 723 O O . SER A 1 98 ? -9.776 -25.153 -12.941 1.00 34.50 98 SER A O 1
ATOM 725 N N . VAL A 1 99 ? -8.470 -23.356 -12.538 1.00 39.47 99 VAL A N 1
ATOM 726 C CA . VAL A 1 99 ? -9.487 -22.523 -11.869 1.00 39.47 99 VAL A CA 1
ATOM 727 C C . VAL A 1 99 ? -10.615 -22.147 -12.840 1.00 39.47 99 VAL A C 1
ATOM 729 O O . VAL A 1 99 ? -11.752 -21.972 -12.404 1.00 39.47 99 VAL A O 1
ATOM 732 N N . SER A 1 100 ? -10.356 -22.156 -14.155 1.00 37.22 100 SER A N 1
ATOM 733 C CA . SER A 1 100 ? -11.383 -21.926 -15.183 1.00 37.22 100 SER A CA 1
ATOM 734 C C . SER A 1 100 ? -12.552 -22.915 -15.049 1.00 37.22 100 SER A C 1
ATOM 736 O O . SER A 1 100 ? -13.704 -22.499 -15.092 1.00 37.22 100 SER A O 1
ATOM 738 N N . SER A 1 101 ? -12.292 -24.184 -14.707 1.00 34.56 101 SER A N 1
ATOM 739 C CA . SER A 1 101 ? -13.361 -25.182 -14.520 1.00 34.56 101 SER A CA 1
ATOM 740 C C . SER A 1 101 ? -14.234 -24.977 -13.267 1.00 34.56 101 SER A C 1
ATOM 742 O O . SER A 1 101 ? -15.324 -25.544 -13.175 1.00 34.56 101 SER A O 1
ATOM 744 N N . ARG A 1 102 ? -13.776 -24.180 -12.287 1.00 37.56 102 ARG A N 1
ATOM 745 C CA . ARG A 1 102 ? -14.556 -23.822 -11.086 1.00 37.56 102 ARG A CA 1
ATOM 746 C C . ARG A 1 102 ? -15.399 -22.568 -11.295 1.00 37.56 102 ARG A C 1
ATOM 748 O O . ARG A 1 102 ? -16.513 -22.524 -10.782 1.00 37.56 102 ARG A O 1
ATOM 755 N N . VAL A 1 103 ? -14.899 -21.600 -12.061 1.00 37.16 103 VAL A N 1
ATOM 756 C CA . VAL A 1 103 ? -15.642 -20.379 -12.414 1.00 37.16 103 VAL A CA 1
ATOM 757 C C . VAL A 1 103 ? -16.798 -20.708 -13.365 1.00 37.16 103 VAL A C 1
ATOM 759 O O . VAL A 1 103 ? -17.915 -20.248 -13.140 1.00 37.16 103 VAL A O 1
ATOM 762 N N . ASP A 1 104 ? -16.593 -21.631 -14.312 1.00 35.72 104 ASP A N 1
ATOM 763 C CA . ASP A 1 104 ? -17.646 -22.090 -15.235 1.00 35.72 104 ASP A CA 1
ATOM 764 C C . ASP A 1 104 ? -18.790 -22.862 -14.545 1.00 35.72 104 ASP A C 1
ATOM 766 O O . ASP A 1 104 ? -19.871 -23.012 -15.109 1.00 35.72 104 ASP A O 1
ATOM 770 N N . ARG A 1 105 ? -18.590 -23.350 -13.310 1.00 36.03 105 ARG A N 1
ATOM 771 C CA . ARG A 1 105 ? -19.656 -23.997 -12.520 1.00 36.03 105 ARG A CA 1
ATOM 772 C C . ARG A 1 105 ? -20.484 -23.023 -11.688 1.00 36.03 105 ARG A C 1
ATOM 774 O O . ARG A 1 105 ? -21.626 -23.345 -11.374 1.00 36.03 105 ARG A O 1
ATOM 781 N N . LEU A 1 106 ? -19.938 -21.858 -11.342 1.00 37.53 106 LEU A N 1
ATOM 782 C CA . LEU A 1 106 ? -20.623 -20.847 -10.528 1.00 37.53 106 LEU A CA 1
ATOM 783 C C . LEU A 1 106 ? -21.470 -19.874 -11.367 1.00 37.53 106 LEU A C 1
ATOM 785 O O . LEU A 1 106 ? -22.264 -19.130 -10.808 1.00 37.53 106 LEU A O 1
ATOM 789 N N . SER A 1 107 ? -21.356 -19.905 -12.697 1.00 38.34 107 SER A N 1
ATOM 790 C CA . SER A 1 107 ? -22.104 -19.032 -13.615 1.00 38.34 107 SER A CA 1
ATOM 791 C C . SER A 1 107 ? -23.504 -19.541 -14.000 1.00 38.34 107 SER A C 1
ATOM 793 O O . SER A 1 107 ? -24.206 -18.863 -14.747 1.00 38.34 107 SER A O 1
ATOM 795 N N . SER A 1 108 ? -23.934 -20.714 -13.509 1.00 35.12 108 SER A N 1
ATOM 796 C CA . SER A 1 108 ? -25.214 -21.333 -13.915 1.00 35.12 108 SER A CA 1
ATOM 797 C C . SER A 1 108 ? -26.379 -21.169 -12.930 1.00 35.12 108 SER A C 1
ATOM 799 O O . SER A 1 108 ? -27.518 -21.460 -13.294 1.00 35.12 108 SER A O 1
ATOM 801 N N . GLU A 1 109 ? -26.148 -20.639 -11.726 1.00 37.88 109 GLU A N 1
ATOM 802 C CA . GLU A 1 109 ? -27.230 -20.255 -10.811 1.00 37.88 109 GLU A CA 1
ATOM 803 C C . GLU A 1 109 ? -27.602 -18.791 -11.058 1.00 37.88 109 GLU A C 1
ATOM 805 O O . GLU A 1 109 ? -27.030 -17.853 -10.506 1.00 37.88 109 GLU A O 1
ATOM 810 N N . ARG A 1 110 ? -28.553 -18.603 -11.974 1.00 36.66 110 ARG A N 1
ATOM 811 C CA . ARG A 1 110 ? -29.157 -17.313 -12.297 1.00 36.66 110 ARG A CA 1
ATOM 812 C C . ARG A 1 110 ? -29.899 -16.795 -11.060 1.00 36.66 110 ARG A C 1
ATOM 814 O O . ARG A 1 110 ? -30.970 -17.292 -10.720 1.00 36.66 110 ARG A O 1
ATOM 821 N N . VAL A 1 111 ? -29.314 -15.819 -10.372 1.00 41.66 111 VAL A N 1
ATOM 822 C CA . VAL A 1 111 ? -29.988 -15.061 -9.310 1.00 41.66 111 VAL A CA 1
ATOM 823 C C . VAL A 1 111 ? -30.962 -14.096 -9.989 1.00 41.66 111 VAL A C 1
ATOM 825 O O . VAL A 1 111 ? -30.623 -12.958 -10.304 1.00 41.66 111 VAL A O 1
ATOM 828 N N . ASP A 1 112 ? -32.167 -14.586 -10.279 1.00 35.28 112 ASP A N 1
ATOM 829 C CA . ASP A 1 112 ? -33.291 -13.768 -10.736 1.00 35.28 112 ASP A CA 1
ATOM 830 C C . ASP A 1 112 ? -33.827 -12.960 -9.542 1.00 35.28 112 ASP A C 1
ATOM 832 O O . ASP A 1 112 ? -34.701 -13.393 -8.794 1.00 35.28 112 ASP A O 1
ATOM 836 N N . GLY A 1 113 ? -33.239 -11.782 -9.343 1.00 35.91 113 GLY A N 1
ATOM 837 C CA . GLY A 1 113 ? -33.609 -10.823 -8.307 1.00 35.91 113 GLY A CA 1
ATOM 838 C C . GLY A 1 113 ? -32.895 -9.498 -8.540 1.00 35.91 113 GLY A C 1
ATOM 839 O O . GLY A 1 113 ? -31.972 -9.152 -7.810 1.00 35.91 113 GLY A O 1
ATOM 840 N N . LEU A 1 114 ? -33.278 -8.786 -9.604 1.00 36.09 114 LEU A N 1
ATOM 841 C CA . LEU A 1 114 ? -32.824 -7.419 -9.869 1.00 36.09 114 LEU A CA 1
ATOM 842 C C . LEU A 1 114 ? -33.247 -6.521 -8.696 1.00 36.09 114 LEU A C 1
ATOM 844 O O . LEU A 1 114 ? -34.416 -6.152 -8.580 1.00 36.09 114 LEU A O 1
ATOM 848 N N . ARG A 1 115 ? -32.289 -6.219 -7.813 1.00 42.28 115 ARG A N 1
ATOM 849 C CA . ARG A 1 115 ? -32.408 -5.201 -6.764 1.00 42.28 115 ARG A CA 1
ATOM 850 C C . ARG A 1 115 ? -32.688 -3.838 -7.397 1.00 42.28 115 ARG A C 1
ATOM 852 O O . ARG A 1 115 ? -32.145 -3.517 -8.453 1.00 42.28 115 ARG A O 1
ATOM 859 N N . SER A 1 116 ? -33.547 -3.053 -6.752 1.00 37.12 116 SER A N 1
ATOM 860 C CA . SER A 1 116 ? -33.812 -1.662 -7.123 1.00 37.12 116 SER A CA 1
ATOM 861 C C . SER A 1 116 ? -32.565 -0.803 -6.914 1.00 37.12 116 SER A C 1
ATOM 863 O O . SER A 1 116 ? -31.865 -0.987 -5.921 1.00 37.12 116 SER A O 1
ATOM 865 N N . GLU A 1 117 ? -32.342 0.175 -7.795 1.00 42.84 117 GLU A N 1
ATOM 866 C CA . GLU A 1 117 ? -31.224 1.139 -7.752 1.00 42.84 117 GLU A CA 1
ATOM 867 C C . GLU A 1 117 ? -31.137 1.961 -6.442 1.00 42.84 117 GLU A C 1
ATOM 869 O O . GLU A 1 117 ? -30.130 2.620 -6.205 1.00 42.84 117 GLU A O 1
ATOM 874 N N . ASP A 1 118 ? -32.155 1.878 -5.575 1.00 39.50 118 ASP A N 1
ATOM 875 C CA . ASP A 1 118 ? -32.234 2.547 -4.268 1.00 39.50 118 ASP A CA 1
ATOM 876 C C . ASP A 1 118 ? -31.696 1.723 -3.078 1.00 39.50 118 ASP A C 1
ATOM 878 O O . ASP A 1 118 ? -31.632 2.236 -1.958 1.00 39.50 118 ASP A O 1
ATOM 882 N N . GLU A 1 119 ? -31.305 0.455 -3.258 1.00 42.91 119 GLU A N 1
ATOM 883 C CA . GLU A 1 119 ? -30.642 -0.275 -2.170 1.00 42.91 119 GLU A CA 1
ATOM 884 C C . GLU A 1 119 ? -29.191 0.199 -2.050 1.00 42.91 119 GLU A C 1
ATOM 886 O O . GLU A 1 119 ? -28.372 -0.003 -2.947 1.00 42.91 119 GLU A O 1
ATOM 891 N N . SER A 1 120 ? -28.879 0.873 -0.936 1.00 47.03 120 SER A N 1
ATOM 892 C CA . SER A 1 120 ? -27.533 1.356 -0.637 1.00 47.03 120 SER A CA 1
ATOM 893 C C . SER A 1 120 ? -26.505 0.250 -0.868 1.00 47.03 120 SER A C 1
ATOM 895 O O . SER A 1 120 ? -26.694 -0.860 -0.378 1.00 47.03 120 SER A O 1
ATOM 897 N N . PHE A 1 121 ? -25.391 0.583 -1.529 1.00 50.88 121 PHE A N 1
ATOM 898 C CA . PHE A 1 121 ? -24.240 -0.298 -1.806 1.00 50.88 121 PHE A CA 1
ATOM 899 C C . PHE A 1 121 ? -23.708 -1.080 -0.585 1.00 50.88 121 PHE A C 1
ATOM 901 O O . PHE A 1 121 ? -22.925 -2.013 -0.738 1.00 50.88 121 PHE A O 1
ATOM 908 N N . HIS A 1 122 ? -24.122 -0.692 0.620 1.00 53.41 122 HIS A N 1
ATOM 909 C CA . HIS A 1 122 ? -23.798 -1.317 1.888 1.00 53.41 122 HIS A CA 1
ATOM 910 C C . HIS A 1 122 ? -24.912 -2.281 2.299 1.00 53.41 122 HIS A C 1
ATOM 912 O O . HIS A 1 122 ? -25.959 -1.863 2.793 1.00 53.41 122 HIS A O 1
ATOM 918 N N . ASP A 1 123 ? -24.657 -3.583 2.174 1.00 50.97 123 ASP A N 1
ATOM 919 C CA . ASP A 1 123 ? -25.584 -4.624 2.639 1.00 50.97 123 ASP A CA 1
ATOM 920 C C . ASP A 1 123 ? -25.742 -4.639 4.174 1.00 50.97 123 ASP A C 1
ATOM 922 O O . ASP A 1 123 ? -26.627 -5.310 4.706 1.00 50.97 123 ASP A O 1
ATOM 926 N N . SER A 1 124 ? -24.892 -3.916 4.915 1.00 52.84 124 SER A N 1
ATOM 927 C CA . SER A 1 124 ? -24.948 -3.882 6.376 1.00 52.84 124 SER A CA 1
ATOM 928 C C . SER A 1 124 ? -24.461 -2.550 6.966 1.00 52.84 124 SER A C 1
ATOM 930 O O . SER A 1 124 ? -23.275 -2.400 7.278 1.00 52.84 124 SER A O 1
ATOM 932 N N . PRO A 1 125 ? -25.372 -1.595 7.242 1.00 50.94 125 PRO A N 1
ATOM 933 C CA . PRO A 1 125 ? -25.071 -0.398 8.039 1.00 50.94 125 PRO A CA 1
ATOM 934 C C . PRO A 1 125 ? -24.475 -0.729 9.418 1.00 50.94 125 PRO A C 1
ATOM 936 O O . PRO A 1 125 ? -23.838 0.110 10.051 1.00 50.94 125 PRO A O 1
ATOM 939 N N . ALA A 1 126 ? -24.676 -1.963 9.894 1.00 51.22 126 ALA A N 1
ATOM 940 C CA . ALA A 1 126 ? -24.244 -2.406 11.206 1.00 51.22 126 ALA A CA 1
ATOM 941 C C . ALA A 1 126 ? -22.719 -2.520 11.343 1.00 51.22 126 ALA A C 1
ATOM 943 O O . ALA A 1 126 ? -22.243 -2.378 12.458 1.00 51.22 126 ALA A O 1
ATOM 944 N N . ILE A 1 127 ? -21.954 -2.738 10.264 1.00 55.75 127 ILE A N 1
ATOM 945 C CA . ILE A 1 127 ? -20.495 -2.985 10.335 1.00 55.75 127 ILE A CA 1
ATOM 946 C C . ILE A 1 127 ? -19.690 -1.697 10.598 1.00 55.75 127 ILE A C 1
ATOM 948 O O . ILE A 1 127 ? -18.570 -1.748 11.104 1.00 55.75 127 ILE A O 1
ATOM 952 N N . TRP A 1 128 ? -20.272 -0.535 10.304 1.00 63.72 128 TRP A N 1
ATOM 953 C CA . TRP A 1 128 ? -19.550 0.739 10.226 1.00 63.72 128 TRP A CA 1
ATOM 954 C C . TRP A 1 128 ? -19.546 1.562 11.518 1.00 63.72 128 TRP A C 1
ATOM 956 O O . TRP A 1 128 ? -19.020 2.672 11.537 1.00 63.72 128 TRP A O 1
ATOM 966 N N . ASN A 1 129 ? -20.098 1.037 12.615 1.00 68.88 129 ASN A N 1
ATOM 967 C CA . ASN A 1 129 ? -19.928 1.658 13.928 1.00 68.88 129 ASN A CA 1
ATOM 968 C C . ASN A 1 129 ? -18.786 0.991 14.712 1.00 68.88 129 ASN A C 1
ATOM 970 O O . ASN A 1 129 ? -18.492 -0.194 14.550 1.00 68.88 129 ASN A O 1
ATOM 974 N N . HIS A 1 130 ? -18.136 1.776 15.575 1.00 68.94 130 HIS A N 1
ATOM 975 C CA . HIS A 1 130 ? -16.956 1.348 16.328 1.00 68.94 130 HIS A CA 1
ATOM 976 C C . HIS A 1 130 ? -17.216 0.087 17.173 1.00 68.94 130 HIS A C 1
ATOM 978 O O . HIS A 1 130 ? -16.376 -0.811 17.220 1.00 68.94 130 HIS A O 1
ATOM 984 N N . GLU A 1 131 ? -18.406 -0.021 17.771 1.00 72.94 131 GLU A N 1
ATOM 985 C CA . GLU A 1 131 ? -18.812 -1.176 18.579 1.00 72.94 131 GLU A CA 1
ATOM 986 C C . GLU A 1 131 ? -18.908 -2.459 17.750 1.00 72.94 131 GLU A C 1
ATOM 988 O O . GLU A 1 131 ? -18.418 -3.509 18.164 1.00 72.94 131 GLU A O 1
ATOM 993 N N . ALA A 1 132 ? -19.479 -2.384 16.550 1.00 72.81 132 ALA A N 1
ATOM 994 C CA . ALA A 1 132 ? -19.562 -3.515 15.643 1.00 72.81 132 ALA A CA 1
ATOM 995 C C . ALA A 1 132 ? -18.188 -3.917 15.114 1.00 72.81 132 ALA A C 1
ATOM 997 O O . ALA A 1 132 ? -17.882 -5.105 15.104 1.00 72.81 132 ALA A O 1
ATOM 998 N N . LEU A 1 133 ? -17.324 -2.958 14.763 1.00 76.94 133 LEU A N 1
ATOM 999 C CA . LEU A 1 133 ? -15.947 -3.253 14.359 1.00 76.94 133 LEU A CA 1
ATOM 1000 C C . LEU A 1 133 ? -15.172 -3.955 15.481 1.00 76.94 133 LEU A C 1
ATOM 1002 O O . LEU A 1 133 ? -14.483 -4.951 15.243 1.00 76.94 133 LEU A O 1
ATOM 1006 N N . LYS A 1 134 ? -15.315 -3.497 16.723 1.00 80.56 134 LYS A N 1
ATOM 1007 C CA . LYS A 1 134 ? -14.720 -4.137 17.903 1.00 80.56 134 LYS A CA 1
ATOM 1008 C C . LYS A 1 134 ? -15.285 -5.54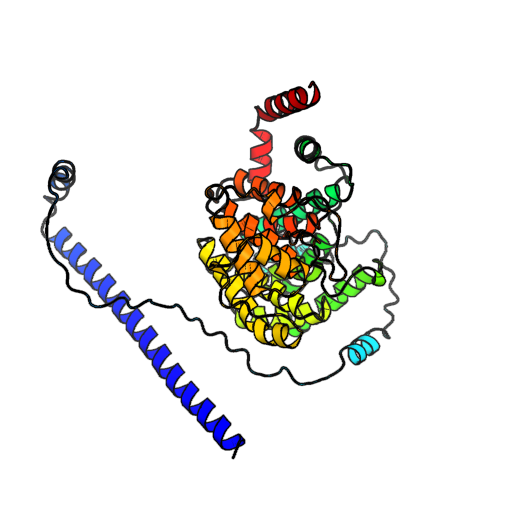2 18.122 1.00 80.56 134 LYS A C 1
ATOM 1010 O O . LYS A 1 134 ? -14.536 -6.512 18.302 1.00 80.56 134 LYS A O 1
ATOM 1015 N N . ALA A 1 135 ? -16.604 -5.678 18.011 1.00 78.75 135 ALA A N 1
ATOM 1016 C CA . ALA A 1 135 ? -17.325 -6.945 18.063 1.00 78.75 135 ALA A CA 1
ATOM 1017 C C . ALA A 1 135 ? -17.088 -7.847 16.841 1.00 78.75 135 ALA A C 1
ATOM 1019 O O . ALA A 1 135 ? -17.460 -9.013 16.903 1.00 78.75 135 ALA A O 1
ATOM 1020 N N . ALA A 1 136 ? -16.419 -7.363 15.790 1.00 75.75 136 ALA A N 1
ATOM 1021 C CA . ALA A 1 136 ? -16.070 -8.088 14.566 1.00 75.75 136 ALA A CA 1
ATOM 1022 C C . ALA A 1 136 ? -14.578 -8.459 14.466 1.00 75.75 136 ALA A C 1
ATOM 1024 O O . ALA A 1 136 ? -14.229 -9.538 14.003 1.00 75.75 136 ALA A O 1
ATOM 1025 N N . SER A 1 137 ? -13.670 -7.651 15.014 1.00 82.19 137 SER A N 1
ATOM 1026 C CA . SER A 1 137 ? -12.228 -7.770 14.723 1.00 82.19 137 SER A CA 1
ATOM 1027 C C . SER A 1 137 ? -11.355 -8.370 15.839 1.00 82.19 137 SER A C 1
ATOM 1029 O O . SER A 1 137 ? -10.241 -8.812 15.569 1.00 82.19 137 SER A O 1
ATOM 1031 N N . LEU A 1 138 ? -11.848 -8.414 17.086 1.00 85.56 138 LEU A N 1
ATOM 1032 C CA . LEU A 1 138 ? -11.101 -8.831 18.291 1.00 85.56 138 LEU A CA 1
ATOM 1033 C C . LEU A 1 138 ? -9.888 -7.923 18.547 1.00 85.56 138 LEU A C 1
ATOM 1035 O O . LEU A 1 138 ? -8.876 -8.358 19.096 1.00 85.56 138 LEU A O 1
ATOM 1039 N N . LYS A 1 139 ? -9.989 -6.663 18.121 1.00 90.44 139 LYS A N 1
ATOM 1040 C CA . LYS A 1 139 ? -8.946 -5.650 18.257 1.00 90.44 139 LYS A CA 1
ATOM 1041 C C . LYS A 1 139 ? -9.217 -4.726 19.434 1.00 90.44 139 LYS A C 1
ATOM 1043 O O . LYS A 1 139 ? -10.332 -4.660 19.952 1.00 90.44 139 LYS A O 1
ATOM 1048 N N . THR A 1 140 ? -8.173 -4.027 19.863 1.00 92.50 140 THR A N 1
ATOM 1049 C CA . THR A 1 140 ? -8.287 -2.962 20.864 1.00 92.50 140 THR A CA 1
ATOM 1050 C C . THR A 1 140 ? -8.986 -1.733 20.277 1.00 92.50 140 THR A C 1
ATOM 1052 O O . THR A 1 140 ? -9.070 -1.582 19.057 1.00 92.50 140 THR A O 1
ATOM 1055 N N . ASP A 1 141 ? -9.447 -0.830 21.144 1.00 91.75 141 ASP A N 1
ATOM 1056 C CA . ASP A 1 141 ? -10.062 0.437 20.716 1.00 91.75 141 ASP A CA 1
ATOM 1057 C C . ASP A 1 141 ? -9.074 1.290 19.909 1.00 91.75 141 ASP A C 1
ATOM 1059 O O . ASP A 1 141 ? -9.430 1.838 18.871 1.00 91.75 141 ASP A O 1
ATOM 1063 N N . ASP A 1 142 ? -7.803 1.326 20.324 1.00 93.38 142 ASP A N 1
ATOM 1064 C CA . ASP A 1 142 ? -6.731 2.000 19.580 1.00 93.38 142 ASP A CA 1
ATOM 1065 C C . ASP A 1 142 ? -6.554 1.408 18.171 1.00 93.38 142 ASP A C 1
ATOM 1067 O O . ASP A 1 142 ? -6.520 2.141 17.187 1.00 93.38 142 ASP A O 1
ATOM 1071 N N . GLN A 1 143 ? -6.517 0.078 18.043 1.00 93.81 143 GLN A N 1
ATOM 1072 C CA . GLN A 1 143 ? -6.400 -0.587 16.741 1.00 93.81 143 GLN A CA 1
ATOM 1073 C C . GLN A 1 143 ? -7.620 -0.329 15.846 1.00 93.81 143 GLN A C 1
ATOM 1075 O O . GLN A 1 143 ? -7.460 -0.120 14.644 1.00 93.81 143 GLN A O 1
ATOM 1080 N N . CYS A 1 144 ? -8.832 -0.325 16.407 1.00 93.06 144 CYS A N 1
ATOM 1081 C CA . CYS A 1 144 ? -10.048 -0.015 15.654 1.00 93.06 144 CYS A CA 1
ATOM 1082 C C . CYS A 1 144 ? -10.062 1.446 15.184 1.00 93.06 144 CYS A C 1
ATOM 1084 O O . CYS A 1 144 ? -10.390 1.710 14.029 1.00 93.06 144 CYS A O 1
ATOM 1086 N N . ASN A 1 145 ? -9.640 2.380 16.038 1.00 92.38 145 ASN A N 1
ATOM 1087 C CA . ASN A 1 145 ? -9.501 3.791 15.687 1.00 92.38 145 ASN A CA 1
ATOM 1088 C C . ASN A 1 145 ? -8.454 4.008 14.578 1.00 92.38 145 ASN A C 1
ATOM 1090 O O . ASN A 1 145 ? -8.724 4.675 13.583 1.00 92.38 145 ASN A O 1
ATOM 1094 N N . ARG A 1 146 ? -7.286 3.364 14.677 1.00 95.25 146 ARG A N 1
ATOM 1095 C CA . ARG A 1 146 ? -6.256 3.383 13.621 1.00 95.25 146 ARG A CA 1
ATOM 1096 C C . ARG A 1 146 ? -6.753 2.789 12.307 1.00 95.25 146 ARG A C 1
ATOM 1098 O O . ARG A 1 146 ? -6.445 3.310 11.239 1.00 95.25 146 ARG A O 1
ATOM 1105 N N . MET A 1 147 ? -7.551 1.726 12.367 1.00 95.06 147 MET A N 1
ATOM 1106 C CA . MET A 1 147 ? -8.188 1.154 11.182 1.00 95.06 147 MET A CA 1
ATOM 1107 C C . MET A 1 147 ? -9.193 2.122 10.549 1.00 95.06 147 MET A C 1
ATOM 1109 O O . MET A 1 147 ? -9.217 2.257 9.328 1.00 95.06 147 MET A O 1
ATOM 1113 N N . ALA A 1 148 ? -9.983 2.835 11.357 1.00 91.62 148 ALA A N 1
ATOM 1114 C CA . ALA A 1 148 ? -10.881 3.876 10.864 1.00 91.62 148 ALA A CA 1
ATOM 1115 C C . ALA A 1 148 ? -10.102 5.016 10.184 1.00 91.62 148 ALA A C 1
ATOM 1117 O O . ALA A 1 148 ? -10.460 5.422 9.078 1.00 91.62 148 ALA A O 1
ATOM 1118 N N . ASN A 1 149 ? -8.988 5.460 10.777 1.00 93.94 149 ASN A N 1
ATOM 1119 C CA . ASN A 1 149 ? -8.086 6.437 10.159 1.00 93.94 149 ASN A CA 1
ATOM 1120 C C . ASN A 1 149 ? -7.527 5.934 8.819 1.00 93.94 149 ASN A C 1
ATOM 1122 O O . ASN A 1 149 ? -7.480 6.694 7.854 1.00 93.94 149 ASN A O 1
ATOM 1126 N N . ALA A 1 150 ? -7.126 4.660 8.742 1.00 96.44 150 ALA A N 1
ATOM 1127 C CA . ALA A 1 150 ? -6.621 4.038 7.518 1.00 96.44 150 ALA A CA 1
ATOM 1128 C C . ALA A 1 150 ? -7.683 3.995 6.409 1.00 96.44 150 ALA A C 1
ATOM 1130 O O . ALA A 1 150 ? -7.397 4.398 5.285 1.00 96.44 150 ALA A O 1
ATOM 1131 N N . LEU A 1 151 ? -8.908 3.558 6.725 1.00 93.25 151 LEU A N 1
ATOM 1132 C CA . LEU A 1 151 ? -10.036 3.534 5.784 1.00 93.25 151 LEU A CA 1
ATOM 1133 C C . LEU A 1 151 ? -10.368 4.937 5.274 1.00 93.25 151 LEU A C 1
ATOM 1135 O O . LEU A 1 151 ? -10.509 5.138 4.070 1.00 93.25 151 LEU A O 1
ATOM 1139 N N . TRP A 1 152 ? -10.445 5.911 6.183 1.00 90.81 152 TRP A N 1
ATOM 1140 C CA . TRP A 1 152 ? -10.747 7.295 5.838 1.00 90.81 152 TRP A CA 1
ATOM 1141 C C . TRP A 1 152 ? -9.670 7.900 4.932 1.00 90.81 152 TRP A C 1
ATOM 1143 O O . TRP A 1 152 ? -9.979 8.416 3.861 1.00 90.81 152 TRP A O 1
ATOM 1153 N N . ALA A 1 153 ? -8.396 7.784 5.315 1.00 93.88 153 ALA A N 1
ATOM 1154 C CA . ALA A 1 153 ? -7.283 8.328 4.542 1.00 93.88 153 ALA A CA 1
ATOM 1155 C C . ALA A 1 153 ? -7.127 7.638 3.178 1.00 93.88 153 ALA A C 1
ATOM 1157 O O . ALA A 1 153 ? -6.821 8.305 2.191 1.00 93.88 153 ALA A O 1
ATOM 1158 N N . ALA A 1 154 ? -7.368 6.325 3.107 1.00 95.88 154 ALA A N 1
ATOM 1159 C CA . ALA A 1 154 ? -7.388 5.578 1.854 1.00 95.88 154 ALA A CA 1
ATOM 1160 C C . ALA A 1 154 ? -8.496 6.083 0.915 1.00 95.88 154 ALA A C 1
ATOM 1162 O O . ALA A 1 154 ? -8.215 6.376 -0.244 1.00 95.88 154 ALA A O 1
ATOM 1163 N N . ALA A 1 155 ? -9.723 6.259 1.419 1.00 90.81 155 ALA A N 1
ATOM 1164 C CA . ALA A 1 155 ? -10.848 6.771 0.633 1.00 90.81 155 ALA A CA 1
ATOM 1165 C C . ALA A 1 155 ? -10.633 8.222 0.166 1.00 90.81 155 ALA A C 1
ATOM 1167 O O . ALA A 1 155 ? -10.965 8.566 -0.968 1.00 90.81 155 ALA A O 1
ATOM 1168 N N . VAL A 1 156 ? -10.035 9.071 1.009 1.00 88.50 156 VAL A N 1
ATOM 1169 C CA . VAL A 1 156 ? -9.633 10.434 0.624 1.00 88.50 156 VAL A CA 1
ATOM 1170 C C . VAL A 1 156 ? -8.571 10.393 -0.474 1.00 88.50 156 VAL A C 1
ATOM 1172 O O . VAL A 1 156 ? -8.705 11.097 -1.473 1.00 88.50 156 VAL A O 1
ATOM 1175 N N . GLY A 1 157 ? -7.542 9.553 -0.326 1.00 92.62 157 GLY A N 1
ATOM 1176 C CA . GLY A 1 157 ? -6.507 9.367 -1.341 1.00 92.62 157 GLY A CA 1
ATOM 1177 C C . GLY A 1 157 ? -7.078 8.898 -2.681 1.00 92.62 157 GLY A C 1
ATOM 1178 O O . GLY A 1 157 ? -6.738 9.461 -3.721 1.00 92.62 157 GLY A O 1
ATOM 1179 N N . ASP A 1 158 ? -7.997 7.933 -2.652 1.00 92.81 158 ASP A N 1
ATOM 1180 C CA . ASP A 1 158 ? -8.708 7.447 -3.834 1.00 92.81 158 ASP A CA 1
ATOM 1181 C C . ASP A 1 158 ? -9.511 8.562 -4.515 1.00 92.81 158 ASP A C 1
ATOM 1183 O O . ASP A 1 158 ? -9.315 8.845 -5.696 1.00 92.81 158 ASP A O 1
ATOM 1187 N N . ALA A 1 159 ? -10.376 9.247 -3.760 1.00 87.06 159 ALA A N 1
ATOM 1188 C CA . ALA A 1 159 ? -11.232 10.304 -4.285 1.00 87.06 159 ALA A CA 1
ATOM 1189 C C . ALA A 1 159 ? -10.424 11.467 -4.885 1.00 87.06 159 ALA A C 1
ATOM 1191 O O . ALA A 1 159 ? -10.773 11.977 -5.951 1.00 87.06 159 ALA A O 1
ATOM 1192 N N . LEU A 1 160 ? -9.325 11.873 -4.238 1.00 85.81 160 LEU A N 1
ATOM 1193 C CA . LEU A 1 160 ? -8.448 12.930 -4.746 1.00 85.81 160 LEU A CA 1
ATOM 1194 C C . LEU A 1 160 ? -7.650 12.481 -5.974 1.00 85.81 160 LEU A C 1
ATOM 1196 O O . LEU A 1 160 ? -7.536 13.238 -6.938 1.00 85.81 160 LEU A O 1
ATOM 1200 N N . GLY A 1 161 ? -7.121 11.256 -5.977 1.00 87.50 161 GLY A N 1
ATOM 1201 C CA . GLY A 1 161 ? -6.399 10.720 -7.131 1.00 87.50 161 GLY A CA 1
ATOM 1202 C C . GLY A 1 161 ? -7.308 10.468 -8.329 1.00 87.50 161 GLY A C 1
ATOM 1203 O O . GLY A 1 161 ? -6.898 10.675 -9.470 1.00 87.50 161 GLY A O 1
ATOM 1204 N N . ALA A 1 162 ? -8.574 10.117 -8.092 1.00 84.12 162 ALA A N 1
ATOM 1205 C CA . ALA A 1 162 ? -9.562 9.959 -9.148 1.00 84.12 162 ALA A CA 1
ATOM 1206 C C . ALA A 1 162 ? -9.799 11.280 -9.893 1.00 84.12 162 ALA A C 1
ATOM 1208 O O . ALA A 1 162 ? -9.975 11.258 -11.109 1.00 84.12 162 ALA A O 1
ATOM 1209 N N . LEU A 1 163 ? -9.704 12.436 -9.222 1.00 75.12 163 LEU A N 1
ATOM 1210 C CA . LEU A 1 163 ? -9.783 13.731 -9.903 1.00 75.12 163 LEU A CA 1
ATOM 1211 C C . LEU A 1 163 ? -8.662 13.920 -10.932 1.00 75.12 163 LEU A C 1
ATOM 1213 O O . LEU A 1 163 ? -8.890 14.478 -11.997 1.00 75.12 163 LEU A O 1
ATOM 1217 N N . GLN A 1 164 ? -7.449 13.444 -10.675 1.00 63.12 164 GLN A N 1
ATOM 1218 C CA . GLN A 1 164 ? -6.347 13.636 -11.623 1.00 63.12 164 GLN A CA 1
ATOM 1219 C C . GLN A 1 164 ? -6.474 12.844 -12.919 1.00 63.12 164 GLN A C 1
ATOM 1221 O O . GLN A 1 164 ? -5.798 13.169 -13.896 1.00 63.12 164 GLN A O 1
ATOM 1226 N N . THR A 1 165 ? -7.359 11.845 -12.977 1.00 54.81 165 THR A N 1
ATOM 1227 C CA . THR A 1 165 ? -7.683 11.218 -14.265 1.00 54.81 165 THR A CA 1
ATOM 1228 C C . THR A 1 165 ? -8.277 12.223 -15.261 1.00 54.81 165 THR A C 1
ATOM 1230 O O . THR A 1 165 ? -8.183 12.017 -16.474 1.00 54.81 165 THR A O 1
ATOM 1233 N N . PHE A 1 166 ? -8.769 13.374 -14.787 1.00 52.81 166 PHE A N 1
ATOM 1234 C CA . PHE A 1 166 ? -8.914 14.572 -15.604 1.00 52.81 166 PHE A CA 1
ATOM 1235 C C . PHE A 1 166 ? -7.520 15.177 -15.845 1.00 52.81 166 PHE A C 1
ATOM 1237 O O . PHE A 1 166 ? -7.006 15.937 -15.026 1.00 52.81 166 PHE A O 1
ATOM 1244 N N . LYS A 1 167 ? -6.915 14.845 -16.994 1.00 54.75 167 LYS A N 1
ATOM 1245 C CA . LYS A 1 167 ? -5.549 15.224 -17.429 1.00 54.75 167 LYS A CA 1
ATOM 1246 C C . LYS A 1 167 ? -5.177 16.720 -17.315 1.00 54.75 167 LYS A C 1
ATOM 1248 O O . LYS A 1 167 ? -4.008 17.062 -17.455 1.00 54.75 167 LYS A O 1
ATOM 1253 N N . ASP A 1 168 ? -6.140 17.595 -17.028 1.00 52.66 168 ASP A N 1
ATOM 1254 C CA . ASP A 1 168 ? -5.991 19.053 -16.950 1.00 52.66 168 ASP A CA 1
ATOM 1255 C C . ASP A 1 168 ? -5.907 19.606 -15.511 1.00 52.66 168 ASP A C 1
ATOM 1257 O O . ASP A 1 168 ? -5.866 20.834 -15.296 1.00 52.66 168 ASP A O 1
ATOM 1261 N N . ILE A 1 169 ? -5.911 18.731 -14.499 1.00 54.47 169 ILE A N 1
ATOM 1262 C CA . ILE A 1 169 ? -5.774 19.145 -13.102 1.00 54.47 169 ILE A CA 1
ATOM 1263 C C . ILE A 1 169 ? -4.290 19.291 -12.756 1.00 54.47 169 ILE A C 1
ATOM 1265 O O . ILE A 1 169 ? -3.629 18.373 -12.281 1.00 54.47 169 ILE A O 1
ATOM 1269 N N . ASN A 1 170 ? -3.778 20.504 -12.977 1.00 59.75 170 ASN A N 1
ATOM 1270 C CA . ASN A 1 170 ? -2.512 20.965 -12.408 1.00 59.75 170 ASN A CA 1
ATOM 1271 C C . ASN A 1 170 ? -2.529 20.728 -10.878 1.00 59.75 170 ASN A C 1
ATOM 1273 O O . ASN A 1 170 ? -3.532 21.072 -10.249 1.00 59.75 170 ASN A O 1
ATOM 1277 N N . PRO A 1 171 ? -1.457 20.205 -10.256 1.00 55.16 171 PRO A N 1
ATOM 1278 C CA . PRO A 1 171 ? -1.352 20.078 -8.800 1.00 55.16 171 PRO A CA 1
ATOM 1279 C C . PRO A 1 171 ? -1.732 21.346 -8.016 1.00 55.16 171 PRO A C 1
ATOM 1281 O O . PRO A 1 171 ? -2.368 21.253 -6.971 1.00 55.16 171 PRO A O 1
ATOM 1284 N N . ALA A 1 172 ? -1.465 22.538 -8.566 1.00 59.56 172 ALA A N 1
ATOM 1285 C CA . ALA A 1 172 ? -1.896 23.814 -7.989 1.00 59.56 172 ALA A CA 1
ATOM 1286 C C . ALA A 1 172 ? -3.430 23.961 -7.882 1.00 59.56 172 ALA A C 1
ATOM 1288 O O . ALA A 1 172 ? -3.924 24.686 -7.020 1.00 59.56 172 ALA A O 1
ATOM 1289 N N . LYS A 1 173 ? -4.201 23.281 -8.742 1.00 55.72 173 LYS A N 1
ATOM 1290 C CA . LYS A 1 173 ? -5.669 23.227 -8.676 1.00 55.72 173 LYS A CA 1
ATOM 1291 C C . LYS A 1 173 ? -6.154 22.261 -7.593 1.00 55.72 173 LYS A C 1
ATOM 1293 O O . LYS A 1 173 ? -7.159 22.552 -6.963 1.00 55.72 173 LYS A O 1
ATOM 1298 N N . ILE A 1 174 ? -5.449 21.159 -7.324 1.00 56.06 174 ILE A N 1
ATOM 1299 C CA . ILE A 1 174 ? -5.821 20.197 -6.262 1.00 56.06 174 ILE A CA 1
ATOM 1300 C C . ILE A 1 174 ? -5.806 20.880 -4.895 1.00 56.06 174 ILE A C 1
ATOM 1302 O O . ILE A 1 174 ? -6.746 20.730 -4.118 1.00 56.06 174 ILE A O 1
ATOM 1306 N N . THR A 1 175 ? -4.798 21.718 -4.647 1.00 53.75 175 THR A N 1
ATOM 1307 C CA . THR A 1 175 ? -4.689 22.531 -3.427 1.00 53.75 175 THR A CA 1
ATOM 1308 C C . THR A 1 175 ? -5.851 23.524 -3.269 1.00 53.75 175 THR A C 1
ATOM 1310 O O . THR A 1 175 ? -6.242 23.835 -2.149 1.00 53.75 175 THR A O 1
ATOM 1313 N N . TRP A 1 176 ? -6.445 23.992 -4.374 1.00 50.59 176 TRP A N 1
ATOM 1314 C CA . TRP A 1 176 ? -7.601 24.900 -4.369 1.00 50.59 176 TRP A CA 1
ATOM 1315 C C . TRP A 1 176 ? -8.930 24.198 -4.038 1.00 50.59 176 TRP A C 1
ATOM 1317 O O . TRP A 1 176 ? -9.836 24.818 -3.480 1.00 50.59 176 TRP A O 1
ATOM 1327 N N . PHE A 1 177 ? -9.058 22.908 -4.361 1.00 53.69 177 PHE A N 1
ATOM 1328 C CA . PHE A 1 177 ? -10.324 22.186 -4.232 1.00 53.69 177 PHE A CA 1
ATOM 1329 C C . PHE A 1 177 ? -10.698 21.848 -2.782 1.00 53.69 177 PHE A C 1
ATOM 1331 O O . PHE A 1 177 ? -11.878 21.872 -2.453 1.00 53.69 177 PHE A O 1
ATOM 1338 N N . MET A 1 178 ? -9.730 21.581 -1.900 1.00 52.12 178 MET A N 1
ATOM 1339 C CA . MET A 1 178 ? -10.014 21.040 -0.560 1.00 52.12 178 MET A CA 1
ATOM 1340 C C . MET A 1 178 ? -10.694 21.989 0.448 1.00 52.12 178 MET A C 1
ATOM 1342 O O . MET A 1 178 ? -11.589 21.528 1.154 1.00 52.12 178 MET A O 1
ATOM 1346 N N . PRO A 1 179 ? -10.370 23.295 0.535 1.00 48.62 179 PRO A N 1
ATOM 1347 C CA . PRO A 1 179 ? -11.052 24.193 1.477 1.00 48.62 179 PRO A CA 1
ATOM 1348 C C . PRO A 1 179 ? -12.461 24.627 1.029 1.00 48.62 179 PRO A C 1
ATOM 1350 O O . PRO A 1 179 ? -13.191 25.230 1.818 1.00 48.62 179 PRO A O 1
ATOM 1353 N N . ASN A 1 180 ? -12.855 24.325 -0.214 1.00 47.75 180 ASN A N 1
ATOM 1354 C CA . ASN A 1 180 ? -14.172 24.647 -0.778 1.00 47.75 180 ASN A CA 1
ATOM 1355 C C . ASN A 1 180 ? -15.091 23.419 -0.899 1.00 47.75 180 ASN A C 1
ATOM 1357 O O . ASN A 1 180 ? -16.129 23.491 -1.556 1.00 47.75 180 ASN A O 1
ATOM 1361 N N . ILE A 1 181 ? -14.725 22.299 -0.267 1.00 50.12 181 ILE A N 1
ATOM 1362 C CA . ILE A 1 181 ? -15.576 21.111 -0.203 1.00 50.12 181 ILE A CA 1
ATOM 1363 C C . ILE A 1 181 ? -16.708 21.392 0.787 1.00 50.12 181 ILE A C 1
ATOM 1365 O O . ILE A 1 181 ? -16.563 21.220 1.997 1.00 50.12 181 ILE A O 1
ATOM 1369 N N . GLU A 1 182 ? -17.862 21.809 0.273 1.00 46.78 182 GLU A N 1
ATOM 1370 C CA . GLU A 1 182 ? -19.112 21.521 0.967 1.00 46.78 182 GLU A CA 1
ATOM 1371 C C . GLU A 1 182 ? -19.282 19.998 0.954 1.00 46.78 182 GLU A C 1
ATOM 1373 O O . GLU A 1 182 ? -19.448 19.395 -0.105 1.00 46.78 182 GLU A O 1
ATOM 1378 N N . ILE A 1 183 ? -19.194 19.370 2.130 1.00 45.47 183 ILE A N 1
ATOM 1379 C CA . ILE A 1 183 ? -19.302 17.909 2.320 1.00 45.47 183 ILE A CA 1
ATOM 1380 C C . ILE A 1 183 ? -20.626 17.355 1.745 1.00 45.47 183 ILE A C 1
ATOM 1382 O O . ILE A 1 183 ? -20.708 16.177 1.411 1.00 45.47 183 ILE A O 1
ATOM 1386 N N . ASP A 1 184 ? -21.625 18.218 1.543 1.00 43.22 184 ASP A N 1
ATOM 1387 C CA . ASP A 1 184 ? -22.939 17.877 0.988 1.00 43.22 184 ASP A CA 1
ATOM 1388 C C . ASP A 1 184 ? -22.992 17.842 -0.554 1.00 43.22 184 ASP A C 1
ATOM 1390 O O . ASP A 1 184 ? -24.028 17.504 -1.131 1.00 43.22 184 ASP A O 1
ATOM 1394 N N . GLN A 1 185 ? -21.902 18.171 -1.257 1.00 43.91 185 GLN A N 1
ATOM 1395 C CA . GLN A 1 185 ? -21.859 18.129 -2.721 1.00 43.91 185 GLN A CA 1
ATOM 1396 C C . GLN A 1 185 ? -21.342 16.754 -3.207 1.00 43.91 185 GLN A C 1
ATOM 1398 O O . GLN A 1 185 ? -20.213 16.378 -2.882 1.00 43.91 185 GLN A O 1
ATOM 1403 N N . PRO A 1 186 ? -22.087 16.012 -4.055 1.00 48.34 186 PRO A N 1
ATOM 1404 C CA . PRO A 1 186 ? -21.732 14.669 -4.553 1.00 48.34 186 PRO A CA 1
ATOM 1405 C C . PRO A 1 186 ? -20.571 14.660 -5.576 1.00 48.34 186 PRO A C 1
ATOM 1407 O O . PRO A 1 186 ? -20.501 13.801 -6.457 1.00 48.34 186 PRO A O 1
ATOM 1410 N N . VAL A 1 187 ? -19.673 15.644 -5.501 1.00 52.38 187 VAL A N 1
ATOM 1411 C CA . VAL A 1 187 ? -18.628 15.930 -6.495 1.00 52.38 187 VAL A CA 1
ATOM 1412 C C . VAL A 1 187 ? -17.489 14.908 -6.431 1.00 52.38 187 VAL A C 1
ATOM 1414 O O . VAL A 1 187 ? -16.849 14.640 -7.446 1.00 52.38 187 VAL A O 1
ATOM 1417 N N . TYR A 1 188 ? -17.278 14.276 -5.277 1.00 57.41 188 TYR A N 1
ATOM 1418 C CA . TYR A 1 188 ? -16.221 13.290 -5.073 1.00 57.41 188 TYR A CA 1
ATOM 1419 C C . TYR A 1 188 ? -16.805 11.885 -5.056 1.00 57.41 188 TYR A C 1
ATOM 1421 O O . TYR A 1 188 ? -17.257 11.384 -4.028 1.00 57.41 188 TYR A O 1
ATOM 1429 N N . LYS A 1 189 ? -16.790 11.239 -6.220 1.00 70.94 189 LYS A N 1
ATOM 1430 C CA . LYS A 1 189 ? -17.031 9.801 -6.303 1.00 70.94 189 LYS A CA 1
ATOM 1431 C C . LYS A 1 189 ? -15.703 9.096 -6.071 1.00 70.94 189 LYS A C 1
ATOM 1433 O O . LYS A 1 189 ? -14.756 9.308 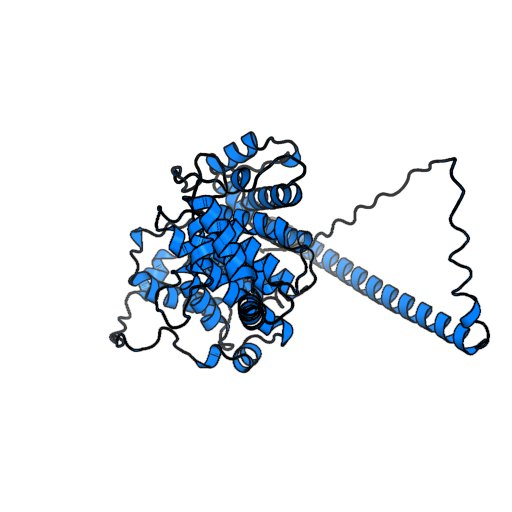-6.826 1.00 70.94 189 LYS A O 1
ATOM 1438 N N . TYR A 1 190 ? -15.636 8.286 -5.021 1.00 78.50 190 TYR A N 1
ATOM 1439 C CA . TYR A 1 190 ? -14.547 7.332 -4.869 1.00 78.50 190 TYR A CA 1
ATOM 1440 C C . TYR A 1 190 ? -14.545 6.350 -6.049 1.00 78.50 190 TYR A C 1
ATOM 1442 O O . TYR A 1 190 ? -15.581 6.120 -6.684 1.00 78.50 190 TYR A O 1
ATOM 1450 N N . SER A 1 191 ? -13.373 5.814 -6.381 1.00 86.69 191 SER A N 1
ATOM 1451 C CA . SER A 1 191 ? -13.222 4.891 -7.500 1.00 86.69 191 SER A CA 1
ATOM 1452 C C . SER A 1 191 ? -13.512 3.451 -7.066 1.00 86.69 191 SER A C 1
ATOM 1454 O O . SER A 1 191 ? -13.895 3.167 -5.927 1.00 86.69 191 SER A O 1
ATOM 1456 N N . GLN A 1 192 ? -13.285 2.512 -7.986 1.00 87.00 192 GLN A N 1
ATOM 1457 C CA . GLN A 1 192 ? -13.329 1.078 -7.710 1.00 87.00 192 GLN A CA 1
ATOM 1458 C C . GLN A 1 192 ? -12.418 0.653 -6.544 1.00 87.00 192 GLN A C 1
ATOM 1460 O O . GLN A 1 192 ? -12.709 -0.347 -5.893 1.00 87.00 192 GLN A O 1
ATOM 1465 N N . TYR A 1 193 ? -11.356 1.404 -6.233 1.00 91.81 193 TYR A N 1
ATOM 1466 C CA . TYR A 1 193 ? -10.430 1.076 -5.148 1.00 91.81 193 TYR A CA 1
ATOM 1467 C C . TYR A 1 193 ? -11.076 1.137 -3.766 1.00 91.81 193 TYR A C 1
ATOM 1469 O O . TYR A 1 193 ? -10.960 0.177 -2.995 1.00 91.81 193 TYR A O 1
ATOM 1477 N N . THR A 1 194 ? -11.795 2.217 -3.456 1.00 90.38 194 THR A N 1
ATOM 1478 C CA . THR A 1 194 ? -12.550 2.316 -2.199 1.00 90.38 194 THR A CA 1
ATOM 1479 C C . THR A 1 194 ? -13.632 1.248 -2.144 1.00 90.38 194 THR A C 1
ATOM 1481 O O . THR A 1 194 ? -13.763 0.561 -1.134 1.00 90.38 194 THR A O 1
ATOM 1484 N N . THR A 1 195 ? -14.357 1.031 -3.244 1.00 88.88 195 THR A N 1
ATOM 1485 C CA . THR A 1 195 ? -15.419 0.021 -3.298 1.00 88.88 195 THR A CA 1
ATOM 1486 C C . THR A 1 195 ? -14.887 -1.394 -3.045 1.00 88.88 195 THR A C 1
ATOM 1488 O O . THR A 1 195 ? -15.440 -2.127 -2.226 1.00 88.88 195 THR A O 1
ATOM 1491 N N . MET A 1 196 ? -13.786 -1.786 -3.694 1.00 90.88 196 MET A N 1
ATOM 1492 C CA . MET A 1 196 ? -13.164 -3.097 -3.479 1.00 90.88 196 MET A CA 1
ATOM 1493 C C . MET A 1 196 ? -12.653 -3.246 -2.045 1.00 90.88 196 MET A C 1
ATOM 1495 O O . MET A 1 196 ? -12.879 -4.272 -1.406 1.00 90.88 196 MET A O 1
ATOM 1499 N N . THR A 1 197 ? -12.015 -2.205 -1.513 1.00 93.00 197 THR A N 1
ATOM 1500 C CA . THR A 1 197 ? -11.530 -2.182 -0.127 1.00 93.00 197 THR A CA 1
ATOM 1501 C C . THR A 1 197 ? -12.678 -2.340 0.869 1.00 93.00 197 THR A C 1
ATOM 1503 O O . THR A 1 197 ? -12.567 -3.121 1.815 1.00 93.00 197 THR A O 1
ATOM 1506 N N . HIS A 1 198 ? -13.802 -1.659 0.634 1.00 89.81 198 HIS A N 1
ATOM 1507 C CA . HIS A 1 198 ? -15.010 -1.782 1.446 1.00 89.81 198 HIS A CA 1
ATOM 1508 C C . HIS A 1 198 ? -15.575 -3.200 1.414 1.00 89.81 198 HIS A C 1
ATOM 1510 O O . HIS A 1 198 ? -15.855 -3.750 2.473 1.00 89.81 198 HIS A O 1
ATOM 1516 N N . ILE A 1 199 ? -15.675 -3.827 0.240 1.00 89.50 199 ILE A N 1
ATOM 1517 C CA . ILE A 1 199 ? -16.133 -5.220 0.131 1.00 89.50 199 ILE A CA 1
ATOM 1518 C C . ILE A 1 199 ? -15.236 -6.157 0.944 1.00 89.50 199 ILE A C 1
ATOM 1520 O O . ILE A 1 199 ? -15.747 -6.975 1.708 1.00 89.50 199 ILE A O 1
ATOM 1524 N N . VAL A 1 200 ? -13.910 -6.043 0.806 1.00 92.19 200 VAL A N 1
ATOM 1525 C CA . VAL A 1 200 ? -12.970 -6.879 1.572 1.00 92.19 200 VAL A CA 1
ATOM 1526 C C . VAL A 1 200 ? -13.176 -6.663 3.067 1.00 92.19 200 VAL A C 1
ATOM 1528 O O . VAL A 1 200 ? -13.263 -7.628 3.823 1.00 92.19 200 VAL A O 1
ATOM 1531 N N . PHE A 1 201 ? -13.301 -5.409 3.497 1.00 91.50 201 PHE A N 1
ATOM 1532 C CA . PHE A 1 201 ? -13.524 -5.066 4.894 1.00 91.50 201 PHE A CA 1
ATOM 1533 C C . PHE A 1 201 ? -14.848 -5.623 5.440 1.00 91.50 201 PHE A C 1
ATOM 1535 O O . PHE A 1 201 ? -14.840 -6.295 6.470 1.00 91.50 201 PHE A O 1
ATOM 1542 N N . GLU A 1 202 ? -15.968 -5.396 4.749 1.00 87.81 202 GLU A N 1
ATOM 1543 C CA . GLU A 1 202 ? -17.298 -5.865 5.158 1.00 87.81 202 GLU A CA 1
ATOM 1544 C C . GLU A 1 202 ? -17.357 -7.389 5.235 1.00 87.81 202 GLU A C 1
ATOM 1546 O O . GLU A 1 202 ? -17.843 -7.946 6.223 1.00 87.81 202 GLU A O 1
ATOM 1551 N N . VAL A 1 203 ? -16.818 -8.072 4.221 1.00 89.12 203 VAL A N 1
ATOM 1552 C CA . VAL A 1 203 ? -16.776 -9.532 4.208 1.00 89.12 203 VAL A CA 1
ATOM 1553 C C . VAL A 1 203 ? -15.949 -10.029 5.388 1.00 89.12 203 VAL A C 1
ATOM 1555 O O . VAL A 1 203 ? -16.425 -10.887 6.120 1.00 89.12 203 VAL A O 1
ATOM 1558 N N . LEU A 1 204 ? -14.760 -9.481 5.649 1.00 89.12 204 LEU A N 1
ATOM 1559 C CA . LEU A 1 204 ? -13.915 -9.926 6.765 1.00 89.12 204 LEU A CA 1
ATOM 1560 C C . LEU A 1 204 ? -14.464 -9.573 8.156 1.00 89.12 204 LEU A C 1
ATOM 1562 O O . LEU A 1 204 ? -14.169 -10.291 9.112 1.00 89.12 204 LEU A O 1
ATOM 1566 N N . ALA A 1 205 ? -15.272 -8.520 8.278 1.00 86.75 205 ALA A N 1
ATOM 1567 C CA . ALA A 1 205 ? -15.893 -8.135 9.542 1.00 86.75 205 ALA A CA 1
ATOM 1568 C C . ALA A 1 205 ? -16.930 -9.159 10.039 1.00 86.75 205 ALA A C 1
ATOM 1570 O O . ALA A 1 205 ? -17.161 -9.288 11.242 1.00 86.75 205 ALA A O 1
ATOM 1571 N N . ASP A 1 206 ? -17.543 -9.936 9.149 1.00 81.00 206 ASP A N 1
ATOM 1572 C CA . ASP A 1 206 ? -18.462 -10.990 9.574 1.00 81.00 206 ASP A CA 1
ATOM 1573 C C . ASP A 1 206 ? -17.699 -12.220 10.123 1.00 81.00 206 ASP A C 1
ATOM 1575 O O . ASP A 1 206 ? -17.131 -13.028 9.394 1.00 81.00 206 ASP A O 1
ATOM 1579 N N . ARG A 1 207 ? -17.699 -12.389 11.448 1.00 64.75 207 ARG A N 1
ATOM 1580 C CA . ARG A 1 207 ? -16.874 -13.369 12.187 1.00 64.75 207 ARG A CA 1
ATOM 1581 C C . ARG A 1 207 ? -17.140 -14.851 11.912 1.00 64.75 207 ARG A C 1
ATOM 1583 O O . ARG A 1 207 ? -16.372 -15.691 12.379 1.00 64.75 207 ARG A O 1
ATOM 1590 N N . ASN A 1 208 ? -18.209 -15.217 11.212 1.00 58.72 208 ASN A N 1
ATOM 1591 C CA . ASN A 1 208 ? -18.668 -16.612 11.172 1.00 58.72 208 ASN A CA 1
ATOM 1592 C C . ASN A 1 208 ? -17.995 -17.496 10.112 1.00 58.72 208 ASN A C 1
ATOM 1594 O O . ASN A 1 208 ? -18.399 -18.646 9.920 1.00 58.72 208 ASN A O 1
ATOM 1598 N N . ILE A 1 209 ? -16.987 -16.995 9.395 1.00 61.69 209 ILE A N 1
ATOM 1599 C CA . ILE A 1 209 ? -16.500 -17.658 8.186 1.00 61.69 209 ILE A CA 1
ATOM 1600 C C . ILE A 1 209 ? -14.972 -17.793 8.206 1.00 61.69 209 ILE A C 1
ATOM 1602 O O . ILE A 1 209 ? -14.241 -16.840 8.453 1.00 61.69 209 ILE A O 1
ATOM 1606 N N . LEU A 1 210 ? -14.498 -19.013 7.927 1.00 64.38 210 LEU A N 1
ATOM 1607 C CA . LEU A 1 210 ? -13.077 -19.335 7.766 1.00 64.38 210 LEU A CA 1
ATOM 1608 C C . LEU A 1 210 ? -12.447 -18.531 6.609 1.00 64.38 210 LEU A C 1
ATOM 1610 O O . LEU A 1 210 ? -13.147 -18.262 5.628 1.00 64.38 210 LEU A O 1
ATOM 1614 N N . PRO A 1 211 ? -11.130 -18.249 6.654 1.00 75.62 211 PRO A N 1
ATOM 1615 C CA . PRO A 1 211 ? -10.435 -17.442 5.647 1.00 75.62 211 PRO A CA 1
ATOM 1616 C C . PRO A 1 211 ? -10.739 -17.841 4.195 1.00 75.62 211 PRO A C 1
ATOM 1618 O O . PRO A 1 211 ? -11.088 -16.990 3.383 1.00 75.62 211 PRO A O 1
ATOM 1621 N N . ASP A 1 212 ? -10.721 -19.138 3.877 1.00 77.75 212 ASP A N 1
ATOM 1622 C CA . ASP A 1 212 ? -10.970 -19.631 2.513 1.00 77.75 212 ASP A CA 1
ATOM 1623 C C . ASP A 1 212 ? -12.388 -19.327 2.011 1.00 77.75 212 ASP A C 1
ATOM 1625 O O . ASP A 1 212 ? -12.593 -18.967 0.851 1.00 77.75 212 ASP A O 1
ATOM 1629 N N . LYS A 1 213 ? -13.387 -19.460 2.889 1.00 79.69 213 LYS A N 1
ATOM 1630 C CA . LYS A 1 213 ? -14.781 -19.159 2.547 1.00 79.69 213 LYS A CA 1
ATOM 1631 C C . LYS A 1 213 ? -14.994 -17.645 2.406 1.00 79.69 213 LYS A C 1
ATOM 1633 O O . LYS A 1 213 ? -15.731 -17.237 1.515 1.00 79.69 213 LYS A O 1
ATOM 1638 N N . LYS A 1 214 ? -14.309 -16.828 3.221 1.00 81.38 214 LYS A N 1
ATOM 1639 C CA . LYS A 1 214 ? -14.316 -15.359 3.103 1.00 81.38 214 LYS A CA 1
ATOM 1640 C C . LYS A 1 214 ? -13.742 -14.898 1.773 1.00 81.38 214 LYS A C 1
ATOM 1642 O O . LYS A 1 214 ? -14.344 -14.062 1.115 1.00 81.38 214 LYS A O 1
ATOM 1647 N N . VAL A 1 215 ? -12.625 -15.478 1.342 1.00 83.31 215 VAL A N 1
ATOM 1648 C CA . VAL A 1 215 ? -12.048 -15.163 0.030 1.00 83.31 215 VAL A CA 1
ATOM 1649 C C . VAL A 1 215 ? -13.023 -15.520 -1.096 1.00 83.31 215 VAL A C 1
ATOM 1651 O O . VAL A 1 215 ? -13.223 -14.717 -2.001 1.00 83.31 215 VAL A O 1
ATOM 1654 N N . GLY A 1 216 ? -13.697 -16.672 -1.020 1.00 84.62 216 GLY A N 1
ATOM 1655 C CA . GLY A 1 216 ? -14.746 -17.026 -1.982 1.00 84.62 216 GLY A CA 1
ATOM 1656 C C . GLY A 1 216 ? -15.876 -15.989 -2.059 1.00 84.62 216 GLY A C 1
ATOM 1657 O O . GLY A 1 216 ? -16.270 -15.602 -3.156 1.00 84.62 216 GLY A O 1
ATOM 1658 N N . GLU A 1 217 ? -16.355 -15.502 -0.911 1.00 88.38 217 GLU A N 1
ATOM 1659 C CA . GLU A 1 217 ? -17.383 -14.454 -0.837 1.00 88.38 217 GLU A CA 1
ATOM 1660 C C . GLU A 1 217 ? -16.885 -13.102 -1.377 1.00 88.38 217 GLU A C 1
ATOM 1662 O O . GLU A 1 217 ? -17.605 -12.455 -2.137 1.00 88.38 217 GLU A O 1
ATOM 1667 N N . ILE A 1 218 ? -15.642 -12.703 -1.069 1.00 87.88 218 ILE A N 1
ATOM 1668 C CA . ILE A 1 218 ? -15.005 -11.513 -1.664 1.00 87.88 218 ILE A CA 1
ATOM 1669 C C . ILE A 1 218 ? -15.032 -11.624 -3.189 1.00 87.88 218 ILE A C 1
ATOM 1671 O O . ILE A 1 218 ? -15.476 -10.698 -3.860 1.00 87.88 218 ILE A O 1
ATOM 1675 N N . GLY A 1 219 ? -14.623 -12.771 -3.741 1.00 85.38 219 GLY A N 1
ATOM 1676 C CA . GLY A 1 219 ? -14.636 -13.007 -5.186 1.00 85.38 219 GLY A CA 1
ATOM 1677 C C . GLY A 1 219 ? -16.036 -12.923 -5.797 1.00 85.38 219 GLY A C 1
ATOM 1678 O O . GLY A 1 219 ? -16.200 -12.354 -6.873 1.00 85.38 219 GLY A O 1
ATOM 1679 N N . GLN A 1 220 ? -17.060 -13.428 -5.104 1.00 86.00 220 GLN A N 1
ATOM 1680 C CA . GLN A 1 220 ? -18.455 -13.314 -5.544 1.00 86.00 220 GLN A CA 1
ATOM 1681 C C . GLN A 1 220 ? -18.940 -11.859 -5.553 1.00 86.00 220 GLN A C 1
ATOM 1683 O O . GLN A 1 220 ? -19.528 -11.426 -6.545 1.00 86.00 220 GLN A O 1
ATOM 1688 N N . ARG A 1 221 ? -18.663 -11.090 -4.490 1.00 86.50 221 ARG A N 1
ATOM 1689 C CA . ARG A 1 221 ? -19.041 -9.670 -4.407 1.00 86.50 221 ARG A CA 1
ATOM 1690 C C . ARG A 1 221 ? -18.270 -8.811 -5.405 1.00 86.50 221 ARG A C 1
ATOM 1692 O O . ARG A 1 221 ? -18.864 -7.950 -6.049 1.00 86.50 221 ARG A O 1
ATOM 1699 N N . PHE A 1 222 ? -16.982 -9.090 -5.604 1.00 86.81 222 PHE A N 1
ATOM 1700 C CA . PHE A 1 222 ? -16.195 -8.482 -6.672 1.00 86.81 222 PHE A CA 1
ATOM 1701 C C . PHE A 1 222 ? -16.795 -8.791 -8.029 1.00 86.81 222 PHE A C 1
ATOM 1703 O O . PHE A 1 222 ? -17.050 -7.857 -8.766 1.00 86.81 222 PHE A O 1
ATOM 1710 N N . ASN A 1 223 ? -17.097 -10.048 -8.353 1.00 81.50 223 ASN A N 1
ATOM 1711 C CA . ASN A 1 223 ? -17.718 -10.376 -9.633 1.00 81.50 223 ASN A CA 1
ATOM 1712 C C . ASN A 1 223 ? -19.057 -9.643 -9.811 1.00 81.50 223 ASN A C 1
ATOM 1714 O O . ASN A 1 223 ? -19.287 -9.049 -10.853 1.00 81.50 223 ASN A O 1
ATOM 1718 N N . HIS A 1 224 ? -19.910 -9.595 -8.785 1.00 81.50 224 HIS A N 1
ATOM 1719 C CA . HIS A 1 224 ? -21.173 -8.856 -8.852 1.00 81.50 224 HIS A CA 1
ATOM 1720 C C . HIS A 1 224 ? -20.978 -7.363 -9.179 1.00 81.50 224 HIS A C 1
ATOM 1722 O O . HIS A 1 224 ? -21.719 -6.809 -9.987 1.00 81.50 224 HIS A O 1
ATOM 1728 N N . HIS A 1 225 ? -19.960 -6.719 -8.606 1.00 76.75 225 HIS A N 1
ATOM 1729 C CA . HIS A 1 225 ? -19.639 -5.321 -8.903 1.00 76.75 225 HIS A CA 1
ATOM 1730 C C . HIS A 1 225 ? -18.887 -5.109 -10.214 1.00 76.75 225 HIS A C 1
ATOM 1732 O O . HIS A 1 225 ? -19.202 -4.190 -10.966 1.00 76.75 225 HIS A O 1
ATOM 1738 N N . LEU A 1 226 ? -17.898 -5.950 -10.494 1.00 71.12 226 LEU A N 1
ATOM 1739 C CA . LEU A 1 226 ? -17.057 -5.873 -11.679 1.00 71.12 226 LEU A CA 1
ATOM 1740 C C . LEU A 1 226 ? -17.816 -6.292 -12.938 1.00 71.12 226 LEU A C 1
ATOM 1742 O O . LEU A 1 226 ? -17.429 -5.852 -14.005 1.00 71.12 226 LEU A O 1
ATOM 1746 N N . LEU A 1 227 ? -18.905 -7.066 -12.851 1.00 61.66 227 LEU A N 1
ATOM 1747 C CA . LEU A 1 227 ? -19.797 -7.329 -13.991 1.00 61.66 227 LEU A CA 1
ATOM 1748 C C . LEU A 1 227 ? -20.461 -6.051 -14.529 1.00 61.66 227 LEU A C 1
ATOM 1750 O O . LEU A 1 227 ? -20.863 -6.022 -15.691 1.00 61.66 227 LEU A O 1
ATOM 1754 N N . ASN A 1 228 ? -20.540 -4.992 -13.718 1.00 60.97 228 ASN A N 1
ATOM 1755 C CA . ASN A 1 228 ? -20.968 -3.667 -14.170 1.00 60.97 228 ASN A CA 1
ATOM 1756 C C . ASN A 1 228 ? -19.812 -2.842 -14.759 1.00 60.97 228 ASN A C 1
ATOM 1758 O O . ASN A 1 228 ? -20.042 -1.795 -15.365 1.00 60.97 228 ASN A O 1
ATOM 1762 N N . LEU A 1 229 ? -18.572 -3.300 -14.586 1.00 61.62 229 LEU A N 1
ATOM 1763 C CA . LEU A 1 229 ? -17.379 -2.727 -15.186 1.00 61.62 229 LEU A CA 1
ATOM 1764 C C . LEU A 1 229 ? -16.974 -3.563 -16.406 1.00 61.62 229 LEU A C 1
ATOM 1766 O O . LEU A 1 229 ? -17.265 -4.749 -16.537 1.00 61.62 229 LEU A O 1
ATOM 1770 N N . ASP A 1 230 ? -16.315 -2.930 -17.366 1.00 68.94 230 ASP A N 1
ATOM 1771 C CA . ASP A 1 230 ? -15.855 -3.619 -18.566 1.00 68.94 230 ASP A CA 1
ATOM 1772 C C . ASP A 1 230 ? -14.662 -4.522 -18.213 1.00 68.94 230 ASP A C 1
ATOM 1774 O O . ASP A 1 230 ? -13.511 -4.086 -18.256 1.00 68.94 230 ASP A O 1
ATOM 1778 N N . ALA A 1 231 ? -14.939 -5.777 -17.841 1.00 64.44 231 ALA A N 1
ATOM 1779 C CA . ALA A 1 231 ? -13.945 -6.762 -17.404 1.00 64.44 231 ALA A CA 1
ATOM 1780 C C . ALA A 1 231 ? -12.811 -6.982 -18.423 1.00 64.44 231 ALA A C 1
ATOM 1782 O O . ALA A 1 231 ? -11.728 -7.426 -18.049 1.00 64.44 231 ALA A O 1
ATOM 1783 N N . SER A 1 232 ? -13.015 -6.624 -19.698 1.00 67.06 232 SER A N 1
ATOM 1784 C CA . SER A 1 232 ? -11.964 -6.675 -20.722 1.00 67.06 232 SER A CA 1
ATOM 1785 C C . SER A 1 232 ? -10.846 -5.641 -20.522 1.00 67.06 232 SER A C 1
ATOM 1787 O O . SER A 1 232 ? -9.783 -5.761 -21.134 1.00 67.06 232 SER A O 1
ATOM 1789 N N . LYS A 1 233 ? -11.067 -4.634 -19.667 1.00 68.00 233 LYS A N 1
ATOM 1790 C CA . LYS A 1 233 ? -10.118 -3.546 -19.395 1.00 68.00 233 LYS A CA 1
ATOM 1791 C C . LYS A 1 233 ? -9.200 -3.795 -18.201 1.00 68.00 233 LYS A C 1
ATOM 1793 O O . LYS A 1 233 ? -8.183 -3.115 -18.112 1.00 68.00 233 LYS A O 1
ATOM 1798 N N . ILE A 1 234 ? -9.530 -4.737 -17.319 1.00 66.81 234 ILE A N 1
ATOM 1799 C CA . ILE A 1 234 ? -8.730 -5.034 -16.123 1.00 66.81 234 ILE A CA 1
ATOM 1800 C C . ILE A 1 234 ? -7.626 -6.011 -16.515 1.00 66.81 234 ILE A C 1
ATOM 1802 O O . ILE A 1 234 ? -7.912 -7.140 -16.926 1.00 66.81 234 ILE A O 1
ATOM 1806 N N . LYS A 1 235 ? -6.355 -5.607 -16.403 1.00 75.62 235 LYS A N 1
ATOM 1807 C CA . LYS A 1 235 ? -5.251 -6.537 -16.650 1.00 75.62 235 LYS A CA 1
ATOM 1808 C C . LYS A 1 235 ? -4.908 -7.287 -15.360 1.00 75.62 235 LYS A C 1
ATOM 1810 O O . LYS A 1 235 ? -4.877 -6.688 -14.287 1.00 75.62 235 LYS A O 1
ATOM 1815 N N . PRO A 1 236 ? -4.517 -8.571 -15.444 1.00 71.88 236 PRO A N 1
ATOM 1816 C CA . PRO A 1 236 ? -4.140 -9.369 -14.273 1.00 71.88 236 PRO A CA 1
ATOM 1817 C C . PRO A 1 236 ? -2.956 -8.829 -13.460 1.00 71.88 236 PRO A C 1
ATOM 1819 O O . PRO A 1 236 ? -2.704 -9.322 -12.368 1.00 71.88 236 PRO A O 1
ATOM 1822 N N . THR A 1 237 ? -2.216 -7.843 -13.961 1.00 74.94 237 THR A N 1
ATOM 1823 C CA . THR A 1 237 ? -1.045 -7.246 -13.294 1.00 74.94 237 THR A CA 1
ATOM 1824 C C . THR A 1 237 ? -1.332 -5.903 -12.629 1.00 74.94 237 THR A C 1
ATOM 1826 O O . THR A 1 237 ? -0.429 -5.334 -12.009 1.00 74.94 237 THR A O 1
ATOM 1829 N N . ASP A 1 238 ? -2.533 -5.366 -12.827 1.00 84.75 238 ASP A N 1
ATOM 1830 C CA . ASP A 1 238 ? -2.888 -4.023 -12.384 1.00 84.75 238 ASP A CA 1
ATOM 1831 C C . ASP A 1 238 ? -3.049 -3.978 -10.851 1.00 84.75 238 ASP A C 1
ATOM 1833 O O . ASP A 1 238 ? -3.083 -5.010 -10.167 1.00 84.75 238 ASP A O 1
ATOM 1837 N N . CYS A 1 239 ? -3.005 -2.777 -10.273 1.00 90.12 239 CYS A N 1
ATOM 1838 C CA . CYS A 1 239 ? -2.823 -2.615 -8.830 1.00 90.12 239 CYS A CA 1
ATOM 1839 C C . CYS A 1 239 ? -4.096 -2.807 -7.986 1.00 90.12 239 CYS A C 1
ATOM 1841 O O . CYS A 1 239 ? -4.009 -2.787 -6.759 1.00 90.12 239 CYS A O 1
ATOM 1843 N N . GLU A 1 240 ? -5.257 -3.039 -8.600 1.00 89.56 240 GLU A N 1
ATOM 1844 C CA . GLU A 1 240 ? -6.560 -3.197 -7.940 1.00 89.56 240 GLU A CA 1
ATOM 1845 C C . GLU A 1 240 ? -6.500 -4.199 -6.777 1.00 89.56 240 GLU A C 1
ATOM 1847 O O . GLU A 1 240 ? -7.011 -3.923 -5.686 1.00 89.56 240 GLU A O 1
ATOM 1852 N N . SER A 1 241 ? -5.826 -5.337 -6.988 1.00 90.69 241 SER A N 1
ATOM 1853 C CA . SER A 1 241 ? -5.628 -6.364 -5.956 1.00 90.69 241 SER A CA 1
ATOM 1854 C C . SER A 1 241 ? -4.920 -5.818 -4.721 1.00 90.69 241 SER A C 1
ATOM 1856 O O . SER A 1 241 ? -5.434 -5.959 -3.610 1.00 90.69 241 SER A O 1
ATOM 1858 N N . VAL A 1 242 ? -3.758 -5.178 -4.889 1.00 95.88 242 VAL A N 1
ATOM 1859 C CA . VAL A 1 242 ? -2.946 -4.714 -3.755 1.00 95.88 242 VAL A CA 1
ATOM 1860 C C . VAL A 1 242 ? -3.609 -3.555 -3.015 1.00 95.88 242 VAL A C 1
ATOM 1862 O O . VAL A 1 242 ? -3.513 -3.485 -1.789 1.00 95.88 242 VAL A O 1
ATOM 1865 N N . VAL A 1 243 ? -4.345 -2.693 -3.723 1.00 95.56 243 VAL A N 1
ATOM 1866 C CA . VAL A 1 243 ? -5.041 -1.538 -3.132 1.00 95.56 243 VAL A CA 1
ATOM 1867 C C . VAL A 1 243 ? -6.099 -1.954 -2.108 1.00 95.56 243 VAL A C 1
ATOM 1869 O O . VAL A 1 243 ? -6.320 -1.241 -1.135 1.00 95.56 243 VAL A O 1
ATOM 1872 N N . SER A 1 244 ? -6.690 -3.137 -2.269 1.00 95.12 244 SER A N 1
ATOM 1873 C CA . SER A 1 244 ? -7.733 -3.670 -1.383 1.00 95.12 244 SER A CA 1
ATOM 1874 C C . SER A 1 244 ? -7.270 -4.859 -0.525 1.00 95.12 244 SER A C 1
ATOM 1876 O O . SER A 1 244 ? -8.054 -5.421 0.234 1.00 95.12 244 SER A O 1
ATOM 1878 N N . ALA A 1 245 ? -5.982 -5.217 -0.581 1.00 96.12 245 ALA A N 1
ATOM 1879 C CA . ALA A 1 245 ? -5.390 -6.330 0.168 1.00 96.12 245 ALA A CA 1
ATOM 1880 C C . ALA A 1 245 ? -5.191 -6.042 1.667 1.00 96.12 245 ALA A C 1
ATOM 1882 O O . ALA A 1 245 ? -5.283 -6.935 2.508 1.00 96.12 245 ALA A O 1
ATOM 1883 N N . TRP A 1 246 ? -4.885 -4.795 2.020 1.00 96.56 246 TRP A N 1
ATOM 1884 C CA . TRP A 1 246 ? -4.430 -4.419 3.360 1.00 96.56 246 TRP A CA 1
ATOM 1885 C C . TRP A 1 246 ? -5.404 -4.709 4.523 1.00 96.56 246 TRP A C 1
ATOM 1887 O O . TRP A 1 246 ? -4.902 -5.034 5.607 1.00 96.56 246 TRP A O 1
ATOM 1897 N N . PRO A 1 247 ? -6.751 -4.709 4.368 1.00 96.44 247 PRO A N 1
ATOM 1898 C CA . PRO A 1 247 ? -7.651 -5.082 5.461 1.00 96.44 247 PRO A CA 1
ATOM 1899 C C . PRO A 1 247 ? -7.464 -6.533 5.928 1.00 96.44 247 PRO A C 1
ATOM 1901 O O . PRO A 1 247 ? -7.678 -6.828 7.104 1.00 96.44 247 PRO A O 1
ATOM 1904 N N . ILE A 1 248 ? -6.997 -7.439 5.057 1.00 95.50 248 ILE A N 1
ATOM 1905 C CA . ILE A 1 248 ? -6.661 -8.827 5.430 1.00 95.50 248 ILE A CA 1
ATOM 1906 C C . ILE A 1 248 ? -5.582 -8.831 6.520 1.00 95.50 248 ILE A C 1
ATOM 1908 O O . ILE A 1 248 ? -5.685 -9.575 7.498 1.00 95.50 248 ILE A O 1
ATOM 1912 N N . GLY A 1 249 ? -4.583 -7.951 6.396 1.00 95.94 249 GLY A N 1
ATOM 1913 C CA . GLY A 1 249 ? -3.507 -7.812 7.376 1.00 95.94 249 GLY A CA 1
ATOM 1914 C C . GLY A 1 249 ? -3.999 -7.314 8.733 1.00 95.94 249 GLY A C 1
ATOM 1915 O O . GLY A 1 249 ? -3.505 -7.770 9.762 1.00 95.94 249 GLY A O 1
ATOM 1916 N N . PHE A 1 250 ? -5.017 -6.448 8.746 1.00 95.81 250 PHE A N 1
ATOM 1917 C CA . PHE A 1 250 ? -5.675 -6.010 9.975 1.00 95.81 250 PHE A CA 1
ATOM 1918 C C . PHE A 1 250 ? -6.421 -7.164 10.651 1.00 95.81 250 PHE A C 1
ATOM 1920 O O . PHE A 1 250 ? -6.099 -7.519 11.787 1.00 95.81 250 PHE A O 1
ATOM 1927 N N . PHE A 1 251 ? -7.375 -7.800 9.965 1.00 93.62 251 PHE A N 1
ATOM 1928 C CA . PHE A 1 251 ? -8.219 -8.830 10.583 1.00 93.62 251 PHE A CA 1
ATOM 1929 C C . PHE A 1 251 ? -7.409 -10.027 11.091 1.00 93.62 251 PHE A C 1
ATOM 1931 O O . PHE A 1 251 ? -7.623 -10.471 12.219 1.00 93.62 251 PHE A O 1
ATOM 1938 N N . TYR A 1 252 ? -6.403 -10.471 10.336 1.00 93.19 252 TYR A N 1
ATOM 1939 C CA . TYR A 1 252 ? -5.581 -11.632 10.690 1.00 93.19 252 TYR A CA 1
ATOM 1940 C C . TYR A 1 252 ? -4.232 -11.277 11.335 1.00 93.19 252 TYR A C 1
ATOM 1942 O O . TYR A 1 252 ? -3.345 -12.127 11.407 1.00 93.19 252 TYR A O 1
ATOM 1950 N N . SER A 1 253 ? -4.052 -10.049 11.846 1.00 95.06 253 SER A N 1
ATOM 1951 C CA . SER A 1 253 ? -2.757 -9.606 12.396 1.00 95.06 253 SER A CA 1
ATOM 1952 C C . SER A 1 253 ? -2.211 -10.490 13.525 1.00 95.06 253 SER A C 1
ATOM 1954 O O . SER A 1 253 ? -1.002 -10.645 13.670 1.00 95.06 253 SER A O 1
ATOM 1956 N N . ASN A 1 254 ? -3.092 -11.103 14.315 1.00 93.50 254 ASN A N 1
ATOM 1957 C CA . ASN A 1 254 ? -2.742 -12.001 15.415 1.00 93.50 254 ASN A CA 1
ATOM 1958 C C . ASN A 1 254 ? -2.270 -13.386 14.944 1.00 93.50 254 ASN A C 1
ATOM 1960 O O . ASN A 1 254 ? -1.698 -14.130 15.737 1.00 93.50 254 ASN A O 1
ATOM 1964 N N . ILE A 1 255 ? -2.504 -13.742 13.676 1.00 93.81 255 ILE A N 1
ATOM 1965 C CA . ILE A 1 255 ? -2.089 -15.016 13.087 1.00 93.81 255 ILE A CA 1
ATOM 1966 C C . ILE A 1 255 ? -1.470 -14.742 11.704 1.00 93.81 255 ILE A C 1
ATOM 1968 O O . ILE A 1 255 ? -2.097 -15.021 10.680 1.00 93.81 255 ILE A O 1
ATOM 1972 N N . PRO A 1 256 ? -0.229 -14.211 11.647 1.00 92.69 256 PRO A N 1
ATOM 1973 C CA . PRO A 1 256 ? 0.393 -13.749 10.403 1.00 92.69 256 PRO A CA 1
ATOM 1974 C C . PRO A 1 256 ? 0.384 -14.781 9.272 1.00 92.69 256 PRO A C 1
ATOM 1976 O O . PRO A 1 256 ? 0.176 -14.424 8.118 1.00 92.69 256 PRO A O 1
ATOM 1979 N N . GLN A 1 257 ? 0.549 -16.068 9.594 1.00 91.06 257 GLN A N 1
ATOM 1980 C CA . GLN A 1 257 ? 0.507 -17.129 8.588 1.00 91.06 257 GLN A CA 1
ATOM 1981 C C . GLN A 1 257 ? -0.863 -17.228 7.901 1.00 91.06 257 GLN A C 1
ATOM 1983 O O . GLN A 1 257 ? -0.917 -17.356 6.684 1.00 91.06 257 GLN A O 1
ATOM 1988 N N . ILE A 1 258 ? -1.963 -17.097 8.651 1.00 91.94 258 ILE A N 1
ATOM 1989 C CA . ILE A 1 258 ? -3.315 -17.099 8.074 1.00 91.94 258 ILE A CA 1
ATOM 1990 C C . ILE A 1 258 ? -3.523 -15.867 7.190 1.00 91.94 258 ILE A C 1
ATOM 1992 O O . ILE A 1 258 ? -4.155 -15.982 6.145 1.00 91.94 258 ILE A O 1
ATOM 1996 N N . ALA A 1 259 ? -2.970 -14.710 7.568 1.00 93.44 259 ALA A N 1
ATOM 1997 C CA . ALA A 1 259 ? -3.031 -13.510 6.734 1.00 93.44 259 ALA A CA 1
ATOM 1998 C C . ALA A 1 259 ? -2.366 -13.741 5.363 1.00 93.44 259 ALA A C 1
ATOM 2000 O O . ALA A 1 259 ? -2.920 -13.358 4.335 1.00 93.44 259 ALA A O 1
ATOM 2001 N N . ILE A 1 260 ? -1.208 -14.411 5.341 1.00 91.62 260 ILE A N 1
ATOM 2002 C CA . ILE A 1 260 ? -0.491 -14.754 4.104 1.00 91.62 260 ILE A CA 1
ATOM 2003 C C . ILE A 1 260 ? -1.210 -15.854 3.310 1.00 91.62 260 ILE A C 1
ATOM 2005 O O . ILE A 1 260 ? -1.325 -15.759 2.093 1.00 91.62 260 ILE A O 1
ATOM 2009 N N . ASP A 1 261 ? -1.755 -16.881 3.952 1.00 90.69 261 ASP A N 1
ATOM 2010 C CA . ASP A 1 261 ? -2.505 -17.911 3.223 1.00 90.69 261 ASP A CA 1
ATOM 2011 C C . ASP A 1 261 ? -3.776 -17.310 2.585 1.00 90.69 261 ASP A C 1
ATOM 2013 O O . ASP A 1 261 ? -4.075 -17.547 1.411 1.00 90.69 261 ASP A O 1
ATOM 2017 N N . ALA A 1 262 ? -4.478 -16.445 3.328 1.00 91.94 262 ALA A N 1
ATOM 2018 C CA . ALA A 1 262 ? -5.632 -15.706 2.833 1.00 91.94 262 ALA A CA 1
ATOM 2019 C C . ALA A 1 262 ? -5.262 -14.784 1.667 1.00 91.94 262 ALA A C 1
ATOM 2021 O O . ALA A 1 262 ? -6.025 -14.714 0.704 1.00 91.94 262 ALA A O 1
ATOM 2022 N N . ILE A 1 263 ? -4.100 -14.114 1.708 1.00 93.69 263 ILE A N 1
ATOM 2023 C CA . ILE A 1 263 ? -3.713 -13.200 0.631 1.00 93.69 263 ILE A CA 1
ATOM 2024 C C . ILE A 1 263 ? -3.319 -13.920 -0.657 1.00 93.69 263 ILE A C 1
ATOM 2026 O O . ILE A 1 263 ? -3.598 -13.421 -1.745 1.00 93.69 263 ILE A O 1
ATOM 2030 N N . VAL A 1 264 ? -2.742 -15.120 -0.560 1.00 91.00 264 VAL A N 1
ATOM 2031 C CA . VAL A 1 264 ? -2.480 -15.960 -1.736 1.00 91.00 264 VAL A CA 1
ATOM 2032 C C . VAL A 1 264 ? -3.797 -16.347 -2.407 1.00 91.00 264 VAL A C 1
ATOM 2034 O O . VAL A 1 264 ? -3.940 -16.174 -3.618 1.00 91.00 264 VAL A O 1
ATOM 2037 N N . ASN A 1 265 ? -4.782 -16.798 -1.627 1.00 90.69 265 ASN A N 1
ATOM 2038 C CA . ASN A 1 265 ? -6.109 -17.134 -2.146 1.00 90.69 265 ASN A CA 1
ATOM 2039 C C . ASN A 1 265 ? -6.822 -15.895 -2.718 1.00 90.69 265 ASN A C 1
ATOM 2041 O O . ASN A 1 265 ? -7.432 -15.962 -3.783 1.00 90.69 265 ASN A O 1
ATOM 2045 N N . TYR A 1 266 ? -6.726 -14.756 -2.030 1.00 90.88 266 TYR A N 1
ATOM 2046 C CA . TYR A 1 266 ? -7.289 -13.478 -2.464 1.00 90.88 266 TYR A CA 1
ATOM 2047 C C . TYR A 1 266 ? -6.672 -12.987 -3.779 1.00 90.88 266 TYR A C 1
ATOM 2049 O O . TYR A 1 266 ? -7.376 -12.535 -4.680 1.00 90.88 266 TYR A O 1
ATOM 2057 N N . SER A 1 267 ? -5.355 -13.099 -3.933 1.00 87.88 267 SER A N 1
ATOM 2058 C CA . SER A 1 267 ? -4.716 -12.711 -5.184 1.00 87.88 267 SER A CA 1
ATOM 2059 C C . SER A 1 267 ? -5.156 -13.637 -6.314 1.00 87.88 267 SER A C 1
ATOM 2061 O O . SER A 1 267 ? -5.447 -13.155 -7.394 1.00 87.88 267 SER A O 1
ATOM 2063 N N . GLN A 1 268 ? -5.327 -14.942 -6.088 1.00 85.88 268 GLN A N 1
ATOM 2064 C CA . GLN A 1 268 ? -5.800 -15.857 -7.140 1.00 85.88 268 GLN A CA 1
ATOM 2065 C C . GLN A 1 268 ? -7.187 -15.502 -7.702 1.00 85.88 268 GLN A C 1
ATOM 2067 O O . GLN A 1 268 ? -7.441 -15.779 -8.875 1.00 85.88 268 GLN A O 1
ATOM 2072 N N . ILE A 1 269 ? -8.077 -14.908 -6.897 1.00 84.75 269 ILE A N 1
ATOM 2073 C CA . ILE A 1 269 ? -9.413 -14.487 -7.355 1.00 84.75 269 ILE A CA 1
ATOM 2074 C C . ILE A 1 269 ? -9.414 -13.115 -8.043 1.00 84.75 269 ILE A C 1
ATOM 2076 O O . ILE A 1 269 ? -10.295 -12.861 -8.858 1.00 84.75 269 ILE A O 1
ATOM 2080 N N . THR A 1 270 ? -8.461 -12.239 -7.718 1.00 83.31 270 THR A N 1
ATOM 2081 C CA . THR A 1 270 ? -8.389 -10.866 -8.250 1.00 83.31 270 THR A CA 1
ATOM 2082 C C . THR A 1 270 ? -7.417 -10.763 -9.415 1.00 83.31 270 THR A C 1
ATOM 2084 O O . THR A 1 270 ? -7.759 -10.299 -10.498 1.00 83.31 270 THR A O 1
ATOM 2087 N N . ASN A 1 271 ? -6.200 -11.246 -9.197 1.00 82.19 271 ASN A N 1
ATOM 2088 C CA . ASN A 1 271 ? -5.044 -11.089 -10.055 1.00 82.19 271 ASN A CA 1
ATOM 2089 C C . ASN A 1 271 ? -4.194 -12.369 -9.960 1.00 82.19 271 ASN A C 1
ATOM 2091 O O . ASN A 1 271 ? -3.362 -12.534 -9.063 1.00 82.19 271 ASN A O 1
ATOM 2095 N N . ASN A 1 272 ? -4.410 -13.301 -10.893 1.00 85.94 272 ASN A N 1
ATOM 2096 C CA . ASN A 1 272 ? -3.662 -14.562 -10.993 1.00 85.94 272 ASN A CA 1
ATOM 2097 C C . ASN A 1 272 ? -2.251 -14.350 -11.586 1.00 85.94 272 ASN A C 1
ATOM 2099 O O . ASN A 1 272 ? -1.863 -14.990 -12.563 1.00 85.94 272 ASN A O 1
ATOM 2103 N N . ASP A 1 273 ? -1.507 -13.407 -11.014 1.00 90.62 273 ASP A N 1
ATOM 2104 C CA . ASP A 1 273 ? -0.166 -13.003 -11.415 1.00 90.62 273 ASP A CA 1
ATOM 2105 C C . ASP A 1 273 ? 0.760 -13.023 -10.192 1.00 90.62 273 ASP A C 1
ATOM 2107 O O . ASP A 1 273 ? 0.422 -12.524 -9.119 1.00 90.62 273 ASP A O 1
ATOM 2111 N N . VAL A 1 274 ? 1.943 -13.619 -10.340 1.00 92.94 274 VAL A N 1
ATOM 2112 C CA . VAL A 1 274 ? 2.874 -13.817 -9.219 1.00 92.94 274 VAL A CA 1
ATOM 2113 C C . VAL A 1 274 ? 3.405 -12.495 -8.650 1.00 92.94 274 VAL A C 1
ATOM 2115 O O . VAL A 1 274 ? 3.637 -12.394 -7.444 1.00 92.94 274 VAL A O 1
ATOM 2118 N N . THR A 1 275 ? 3.556 -11.463 -9.484 1.00 92.94 275 THR A N 1
ATOM 2119 C CA . THR A 1 275 ? 3.974 -10.127 -9.051 1.00 92.94 275 THR A CA 1
ATOM 2120 C C . THR A 1 275 ? 2.879 -9.483 -8.201 1.00 92.94 275 THR A C 1
ATOM 2122 O O . THR A 1 275 ? 3.183 -8.914 -7.149 1.00 92.94 275 THR A O 1
ATOM 2125 N N . ALA A 1 276 ? 1.611 -9.632 -8.602 1.00 93.56 276 ALA A N 1
ATOM 2126 C CA . ALA A 1 276 ? 0.463 -9.173 -7.821 1.00 93.56 276 ALA A CA 1
ATOM 2127 C C . ALA A 1 276 ? 0.351 -9.900 -6.470 1.00 93.56 276 ALA A C 1
ATOM 2129 O O . ALA A 1 276 ? 0.198 -9.237 -5.442 1.00 93.56 276 ALA A O 1
ATOM 2130 N N . VAL A 1 277 ? 0.534 -11.228 -6.439 1.00 95.12 277 VAL A N 1
ATOM 2131 C CA . VAL A 1 277 ? 0.560 -12.016 -5.189 1.00 95.12 277 VAL A CA 1
ATOM 2132 C C . VAL A 1 277 ? 1.641 -11.488 -4.243 1.00 95.12 277 VAL A C 1
ATOM 2134 O O . VAL A 1 277 ? 1.365 -11.225 -3.071 1.00 95.12 277 VAL A O 1
ATOM 2137 N N . ALA A 1 278 ? 2.864 -11.297 -4.748 1.00 96.56 278 ALA A N 1
ATOM 2138 C CA . ALA A 1 278 ? 3.990 -10.813 -3.953 1.00 96.56 278 ALA A CA 1
ATOM 2139 C C . ALA A 1 278 ? 3.737 -9.404 -3.388 1.00 96.56 278 ALA A C 1
ATOM 2141 O O . ALA A 1 278 ? 4.047 -9.141 -2.225 1.00 96.56 278 ALA A O 1
ATOM 2142 N N . ALA A 1 279 ? 3.139 -8.509 -4.182 1.00 97.12 279 ALA A N 1
ATOM 2143 C CA . ALA A 1 279 ? 2.773 -7.164 -3.743 1.00 97.12 279 ALA A CA 1
ATOM 2144 C C . ALA A 1 279 ? 1.667 -7.199 -2.674 1.00 97.12 279 ALA A C 1
ATOM 2146 O O . ALA A 1 279 ? 1.802 -6.590 -1.613 1.00 97.12 279 ALA A O 1
ATOM 2147 N N . CYS A 1 280 ? 0.605 -7.977 -2.887 1.00 97.25 280 CYS A N 1
ATOM 2148 C CA . CYS A 1 280 ? -0.463 -8.136 -1.903 1.00 97.25 280 CYS A CA 1
ATOM 2149 C C . CYS A 1 280 ? 0.064 -8.702 -0.577 1.00 97.25 280 CYS A C 1
ATOM 2151 O O . CYS A 1 280 ? -0.289 -8.202 0.496 1.00 97.25 280 CYS A O 1
ATOM 2153 N N . ALA A 1 281 ? 0.946 -9.705 -0.637 1.00 97.19 281 ALA A N 1
ATOM 2154 C CA . ALA A 1 281 ? 1.589 -10.281 0.539 1.00 97.19 281 ALA A CA 1
ATOM 2155 C C . ALA A 1 281 ? 2.458 -9.263 1.284 1.00 97.19 281 ALA A C 1
ATOM 2157 O O . ALA A 1 281 ? 2.378 -9.172 2.509 1.00 97.19 281 ALA A O 1
ATOM 2158 N N . ALA A 1 282 ? 3.231 -8.456 0.557 1.00 98.25 282 ALA A N 1
ATOM 2159 C CA . ALA A 1 282 ? 4.026 -7.383 1.137 1.00 98.25 282 ALA A CA 1
ATOM 2160 C C . ALA A 1 282 ? 3.158 -6.334 1.844 1.00 98.25 282 ALA A C 1
ATOM 2162 O O . ALA A 1 282 ? 3.400 -6.042 3.014 1.00 98.25 282 ALA A O 1
ATOM 2163 N N . MET A 1 283 ? 2.114 -5.820 1.185 1.00 98.19 283 MET A N 1
ATOM 2164 C CA . MET A 1 283 ? 1.189 -4.848 1.781 1.00 98.19 283 MET A CA 1
ATOM 2165 C C . MET A 1 283 ? 0.507 -5.406 3.040 1.00 98.19 283 MET A C 1
ATOM 2167 O O . MET A 1 283 ? 0.479 -4.757 4.088 1.00 98.19 283 MET A O 1
ATOM 2171 N N . THR A 1 284 ? 0.030 -6.650 2.961 1.00 97.75 284 THR A N 1
ATOM 2172 C CA . THR A 1 284 ? -0.578 -7.373 4.087 1.00 97.75 284 THR A CA 1
ATOM 2173 C C . THR A 1 284 ? 0.398 -7.494 5.255 1.00 97.75 284 THR A C 1
ATOM 2175 O O . THR A 1 284 ? 0.035 -7.185 6.387 1.00 97.75 284 THR A O 1
ATOM 2178 N N . ALA A 1 285 ? 1.649 -7.886 5.000 1.00 98.19 285 ALA A N 1
ATOM 2179 C CA . ALA A 1 285 ? 2.669 -8.027 6.035 1.00 98.19 285 ALA A CA 1
ATOM 2180 C C . ALA A 1 285 ? 3.022 -6.693 6.709 1.00 98.19 285 ALA A C 1
ATOM 2182 O O . ALA A 1 285 ? 3.184 -6.658 7.930 1.00 98.19 285 ALA A O 1
ATOM 2183 N N . GLY A 1 286 ? 3.086 -5.595 5.946 1.00 98.12 286 GLY A N 1
ATOM 2184 C CA . GLY A 1 286 ? 3.258 -4.249 6.500 1.00 98.12 286 GLY A CA 1
ATOM 2185 C C . GLY A 1 286 ? 2.151 -3.899 7.498 1.00 98.12 286 GLY A C 1
ATOM 2186 O O . GLY A 1 286 ? 2.435 -3.471 8.618 1.00 98.12 286 GLY A O 1
ATOM 2187 N N . PHE A 1 287 ? 0.896 -4.181 7.140 1.00 97.69 287 PHE A N 1
ATOM 2188 C CA . PHE A 1 287 ? -0.259 -3.969 8.016 1.00 97.69 287 PHE A CA 1
ATOM 2189 C C . PHE A 1 287 ? -0.279 -4.891 9.235 1.00 97.69 287 PHE A C 1
ATOM 2191 O O . PHE A 1 287 ? -0.505 -4.416 10.345 1.00 97.69 287 PHE A O 1
ATOM 2198 N N . VAL A 1 288 ? 0.017 -6.185 9.068 1.00 97.69 288 VAL A N 1
ATOM 2199 C CA . VAL A 1 288 ? 0.180 -7.121 10.195 1.00 97.69 288 VAL A CA 1
ATOM 2200 C C . VAL A 1 288 ? 1.215 -6.579 11.183 1.00 97.69 288 VAL A C 1
ATOM 2202 O O . VAL A 1 288 ? 0.980 -6.576 12.394 1.00 97.69 288 VAL A O 1
ATOM 2205 N N . TYR A 1 289 ? 2.348 -6.083 10.674 1.00 97.94 289 TYR A N 1
ATOM 2206 C CA . TYR A 1 289 ? 3.419 -5.549 11.505 1.00 97.94 289 TYR A CA 1
ATOM 2207 C C . TYR A 1 289 ? 2.990 -4.287 12.257 1.00 97.94 289 TYR A C 1
ATOM 2209 O O . TYR A 1 289 ? 3.192 -4.228 13.469 1.00 97.94 289 TYR A O 1
ATOM 2217 N N . LEU A 1 290 ? 2.354 -3.326 11.577 1.00 97.38 290 LEU A N 1
ATOM 2218 C CA . LEU A 1 290 ? 1.797 -2.113 12.190 1.00 97.38 290 LEU A CA 1
ATOM 2219 C C . LEU A 1 290 ? 0.740 -2.435 13.255 1.00 97.38 290 LEU A C 1
ATOM 2221 O O . LEU A 1 290 ? 0.739 -1.836 14.327 1.00 97.38 290 LEU A O 1
ATOM 2225 N N . CYS A 1 291 ? -0.133 -3.410 12.997 1.00 96.88 291 CYS A N 1
ATOM 2226 C CA . CYS A 1 291 ? -1.176 -3.813 13.939 1.00 96.88 291 CYS A CA 1
ATOM 2227 C C . CYS A 1 291 ? -0.604 -4.380 15.237 1.00 96.88 291 CYS A C 1
ATOM 2229 O O . CYS A 1 291 ? -1.121 -4.094 16.318 1.00 96.88 291 CYS A O 1
ATOM 2231 N N . ASN A 1 292 ? 0.458 -5.175 15.127 1.00 96.81 292 ASN A N 1
ATOM 2232 C CA . ASN A 1 292 ? 1.113 -5.791 16.277 1.00 96.81 292 ASN A CA 1
ATOM 2233 C C . ASN A 1 292 ? 2.140 -4.858 16.935 1.00 96.81 292 ASN A C 1
ATOM 2235 O O . ASN A 1 292 ? 2.496 -5.061 18.092 1.00 96.81 292 ASN A O 1
ATOM 2239 N N . ASN A 1 293 ? 2.605 -3.833 16.215 1.00 96.94 293 ASN A N 1
ATOM 2240 C CA . ASN A 1 293 ? 3.615 -2.883 16.666 1.00 96.94 293 ASN A CA 1
ATOM 2241 C C . ASN A 1 293 ? 3.234 -1.453 16.231 1.00 96.94 293 ASN A C 1
ATOM 2243 O O . ASN A 1 293 ? 3.851 -0.912 15.312 1.00 96.94 293 ASN A O 1
ATOM 2247 N N . PRO A 1 294 ? 2.269 -0.785 16.893 1.00 93.25 294 PRO A N 1
ATOM 2248 C CA . PRO A 1 294 ? 1.814 0.551 16.481 1.00 93.25 294 PRO A CA 1
ATOM 2249 C C . PRO A 1 294 ? 2.915 1.624 16.480 1.00 93.25 294 PRO A C 1
ATOM 2251 O O . PRO A 1 294 ? 2.818 2.626 15.782 1.00 93.25 294 PRO A O 1
ATOM 2254 N N . LYS A 1 295 ? 3.986 1.399 17.253 1.00 93.69 295 LYS A N 1
ATOM 2255 C CA . LYS A 1 295 ? 5.169 2.271 17.348 1.00 93.69 295 LYS A CA 1
ATOM 2256 C C . LYS A 1 295 ? 6.334 1.811 16.465 1.00 93.69 295 LYS A C 1
ATOM 2258 O O . LYS A 1 295 ? 7.467 2.232 16.690 1.00 93.69 295 LYS A O 1
ATOM 2263 N N . ALA A 1 296 ? 6.084 0.907 15.520 1.00 95.81 296 ALA A N 1
ATOM 2264 C CA . ALA A 1 296 ? 7.100 0.430 14.596 1.00 95.81 296 ALA A CA 1
ATOM 2265 C C . ALA A 1 296 ? 7.763 1.595 13.856 1.00 95.81 296 ALA A C 1
ATOM 2267 O O . ALA A 1 296 ? 7.095 2.523 13.389 1.00 95.81 296 ALA A O 1
ATOM 2268 N N . THR A 1 297 ? 9.082 1.521 13.702 1.00 97.06 297 THR A N 1
ATOM 2269 C CA . THR A 1 297 ? 9.791 2.448 12.822 1.00 97.06 297 THR A CA 1
ATOM 2270 C C . THR A 1 297 ? 9.424 2.163 11.370 1.00 97.06 297 THR A C 1
ATOM 2272 O O . THR A 1 297 ? 8.997 1.057 11.018 1.00 97.06 297 THR A O 1
ATOM 2275 N N . LYS A 1 298 ? 9.625 3.152 10.494 1.00 97.00 298 LYS A N 1
ATOM 2276 C CA . LYS A 1 298 ? 9.388 2.964 9.058 1.00 97.00 298 LYS A CA 1
ATOM 2277 C C . LYS A 1 298 ? 10.206 1.802 8.479 1.00 97.00 298 LYS A C 1
ATOM 2279 O O . LYS A 1 298 ? 9.672 1.009 7.710 1.00 97.00 298 LYS A O 1
ATOM 2284 N N . ASP A 1 299 ? 11.444 1.626 8.947 1.00 97.88 299 ASP A N 1
ATOM 2285 C CA . ASP A 1 299 ? 12.343 0.560 8.496 1.00 97.88 299 ASP A CA 1
ATOM 2286 C C . ASP A 1 299 ? 11.833 -0.821 8.871 1.00 97.88 299 ASP A C 1
ATOM 2288 O O . ASP A 1 299 ? 11.956 -1.759 8.087 1.00 97.88 299 ASP A O 1
ATOM 2292 N N . GLN A 1 300 ? 11.272 -0.961 10.073 1.00 97.94 300 GLN A N 1
ATOM 2293 C CA . GLN A 1 300 ? 10.719 -2.229 10.529 1.00 97.94 300 GLN A CA 1
ATOM 2294 C C . GLN A 1 300 ? 9.525 -2.644 9.667 1.00 97.94 300 GLN A C 1
ATOM 2296 O O . GLN A 1 300 ? 9.461 -3.793 9.230 1.00 97.94 300 GLN A O 1
ATOM 2301 N N . VAL A 1 301 ? 8.631 -1.699 9.359 1.00 98.31 301 VAL A N 1
ATOM 2302 C CA . VAL A 1 301 ? 7.492 -1.932 8.460 1.00 98.31 301 VAL A CA 1
ATOM 2303 C C . VAL A 1 301 ? 7.987 -2.274 7.052 1.00 98.31 301 VAL A C 1
ATOM 2305 O O . VAL A 1 301 ? 7.608 -3.309 6.509 1.00 98.31 301 VAL A O 1
ATOM 2308 N N . ALA A 1 302 ? 8.903 -1.479 6.490 1.00 98.31 302 ALA A N 1
ATOM 2309 C CA . ALA A 1 302 ? 9.472 -1.717 5.164 1.00 98.31 302 ALA A CA 1
ATOM 2310 C C . ALA A 1 302 ? 10.160 -3.088 5.061 1.00 98.31 302 ALA A C 1
ATOM 2312 O O . ALA A 1 302 ? 9.955 -3.824 4.098 1.00 98.31 302 ALA A O 1
ATOM 2313 N N . ASN A 1 303 ? 10.942 -3.472 6.073 1.00 98.19 303 ASN A N 1
ATOM 2314 C CA . ASN A 1 303 ? 11.610 -4.770 6.119 1.00 98.19 303 ASN A CA 1
ATOM 2315 C C . ASN A 1 303 ? 10.609 -5.930 6.206 1.00 98.19 303 ASN A C 1
ATOM 2317 O O . ASN A 1 303 ? 10.848 -6.965 5.585 1.00 98.19 303 ASN A O 1
ATOM 2321 N N . ALA A 1 304 ? 9.494 -5.770 6.928 1.00 98.00 304 ALA A N 1
ATOM 2322 C CA . ALA A 1 304 ? 8.427 -6.769 6.959 1.00 98.00 304 ALA A CA 1
ATOM 2323 C C . ALA A 1 304 ? 7.784 -6.945 5.572 1.00 98.00 304 ALA A C 1
ATOM 2325 O O . ALA A 1 304 ? 7.618 -8.075 5.111 1.00 98.00 304 ALA A O 1
ATOM 2326 N N . MET A 1 305 ? 7.507 -5.839 4.872 1.00 98.56 305 MET A N 1
ATOM 2327 C CA . MET A 1 305 ? 6.974 -5.856 3.503 1.00 98.56 305 MET A CA 1
ATOM 2328 C C . MET A 1 305 ? 7.946 -6.539 2.525 1.00 98.56 305 MET A C 1
ATOM 2330 O O . MET A 1 305 ? 7.554 -7.444 1.789 1.00 98.56 305 MET A O 1
ATOM 2334 N N . ILE A 1 306 ? 9.230 -6.161 2.555 1.00 97.81 306 ILE A N 1
ATOM 2335 C CA . ILE A 1 306 ? 10.286 -6.756 1.717 1.00 97.81 306 ILE A CA 1
ATOM 2336 C C . ILE A 1 306 ? 10.442 -8.250 2.021 1.00 97.81 306 ILE A C 1
ATOM 2338 O O . ILE A 1 306 ? 10.528 -9.061 1.101 1.00 97.81 306 ILE A O 1
ATOM 2342 N N . GLY A 1 307 ? 10.470 -8.624 3.303 1.00 96.69 307 GLY A N 1
ATOM 2343 C CA . GLY A 1 307 ? 10.592 -10.013 3.740 1.00 96.69 307 GLY A CA 1
ATOM 2344 C C . GLY A 1 307 ? 9.456 -10.889 3.216 1.00 96.69 307 GLY A C 1
ATOM 2345 O O . GLY A 1 307 ? 9.720 -11.980 2.719 1.00 96.69 307 GLY A O 1
ATOM 2346 N N . ALA A 1 308 ? 8.217 -10.393 3.252 1.00 97.00 308 ALA A N 1
ATOM 2347 C CA . ALA A 1 308 ? 7.065 -11.106 2.709 1.00 97.00 308 ALA A CA 1
ATOM 2348 C C . ALA A 1 308 ? 7.113 -11.230 1.178 1.00 97.00 308 ALA A C 1
ATOM 2350 O O . ALA A 1 308 ? 6.860 -12.315 0.659 1.00 97.00 308 ALA A O 1
ATOM 2351 N N . ALA A 1 309 ? 7.506 -10.173 0.454 1.00 97.00 309 ALA A N 1
ATOM 2352 C CA . ALA A 1 309 ? 7.694 -10.249 -0.998 1.00 97.00 309 ALA A CA 1
ATOM 2353 C C . ALA A 1 309 ? 8.743 -11.304 -1.391 1.00 97.00 309 ALA A C 1
ATOM 2355 O O . ALA A 1 309 ? 8.520 -12.060 -2.335 1.00 97.00 309 ALA A O 1
ATOM 2356 N N . ARG A 1 310 ? 9.852 -11.397 -0.637 1.00 96.25 310 ARG A N 1
ATOM 2357 C CA . ARG A 1 310 ? 10.957 -12.334 -0.917 1.00 96.25 310 ARG A CA 1
ATOM 2358 C C . ARG A 1 310 ? 10.540 -13.797 -0.937 1.00 96.25 310 ARG A C 1
ATOM 2360 O O . ARG A 1 310 ? 11.136 -14.589 -1.658 1.00 96.25 310 ARG A O 1
ATOM 2367 N N . VAL A 1 311 ? 9.504 -14.163 -0.185 1.00 95.06 311 VAL A N 1
ATOM 2368 C CA . VAL A 1 311 ? 8.977 -15.537 -0.174 1.00 95.06 311 VAL A CA 1
ATOM 2369 C C . VAL A 1 311 ? 8.477 -15.967 -1.564 1.00 95.06 311 VAL A C 1
ATOM 2371 O O . VAL A 1 311 ? 8.456 -17.155 -1.874 1.00 95.06 311 VAL A O 1
ATOM 2374 N N . PHE A 1 312 ? 8.131 -15.009 -2.426 1.00 94.38 312 PHE A N 1
ATOM 2375 C CA . PHE A 1 312 ? 7.638 -15.240 -3.784 1.00 94.38 312 PHE A CA 1
ATOM 2376 C C . PHE A 1 312 ? 8.696 -14.978 -4.869 1.00 94.38 312 PHE A C 1
ATOM 2378 O O . PHE A 1 312 ? 8.371 -15.032 -6.057 1.00 94.38 312 PHE A O 1
ATOM 2385 N N . ASP A 1 313 ? 9.951 -14.691 -4.507 1.00 92.00 313 ASP A N 1
ATOM 2386 C CA . ASP A 1 313 ? 11.001 -14.367 -5.483 1.00 92.00 313 ASP A CA 1
ATOM 2387 C C . ASP A 1 313 ? 11.314 -15.560 -6.396 1.00 92.00 313 ASP A C 1
ATOM 2389 O O . ASP A 1 313 ? 11.415 -15.387 -7.607 1.00 92.00 313 ASP A O 1
ATOM 2393 N N . GLU A 1 314 ? 11.385 -16.784 -5.860 1.00 89.50 314 GLU A N 1
ATOM 2394 C CA . GLU A 1 314 ? 11.650 -17.989 -6.665 1.00 89.50 314 GLU A CA 1
ATOM 2395 C C . GLU A 1 314 ? 10.589 -18.203 -7.761 1.00 89.50 314 GLU A C 1
ATOM 2397 O O . GLU A 1 314 ? 10.919 -18.547 -8.898 1.00 89.50 314 GLU A O 1
ATOM 2402 N N . LEU A 1 315 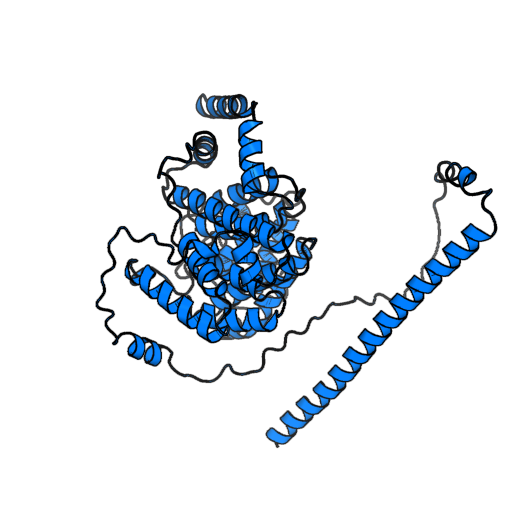? 9.314 -17.945 -7.446 1.00 87.75 315 LEU A N 1
ATOM 2403 C CA . LEU A 1 315 ? 8.210 -18.058 -8.404 1.00 87.75 315 LEU A CA 1
ATOM 2404 C C . LEU A 1 315 ? 8.291 -16.977 -9.497 1.00 87.75 315 LEU A C 1
ATOM 2406 O O . LEU A 1 315 ? 8.006 -17.249 -10.666 1.00 87.75 315 LEU A O 1
ATOM 2410 N N . GLN A 1 316 ? 8.713 -15.762 -9.138 1.00 88.12 316 GLN A N 1
ATOM 2411 C CA . GLN A 1 316 ? 8.944 -14.680 -10.098 1.00 88.12 316 GLN A CA 1
ATOM 2412 C C . GLN A 1 316 ? 10.153 -14.971 -10.996 1.00 88.12 316 GLN A C 1
ATOM 2414 O O . GLN A 1 316 ? 10.060 -14.803 -12.210 1.00 88.12 316 GLN A O 1
ATOM 2419 N N . VAL A 1 317 ? 11.263 -15.478 -10.449 1.00 87.75 317 VAL A N 1
ATOM 2420 C CA . VAL A 1 317 ? 12.434 -15.890 -11.247 1.00 87.75 317 VAL A CA 1
ATOM 2421 C C . VAL A 1 317 ? 12.045 -16.971 -12.258 1.00 87.75 317 VAL A C 1
ATOM 2423 O O . VAL A 1 317 ? 12.389 -16.868 -13.435 1.00 87.75 317 VAL A O 1
ATOM 2426 N N . GLY A 1 318 ? 11.241 -17.958 -11.846 1.00 82.62 318 GLY A N 1
ATOM 2427 C CA . GLY A 1 318 ? 10.669 -18.956 -12.758 1.00 82.62 318 GLY A CA 1
ATOM 2428 C C . GLY A 1 318 ? 9.790 -18.365 -13.873 1.00 82.62 318 GLY A C 1
ATOM 2429 O O . GLY A 1 318 ? 9.599 -19.008 -14.903 1.00 82.62 318 GLY A O 1
ATOM 2430 N N . SER A 1 319 ? 9.304 -17.134 -13.693 1.00 80.44 319 SER A N 1
ATOM 2431 C CA . SER A 1 319 ? 8.493 -16.373 -14.653 1.00 80.44 319 SER A CA 1
ATOM 2432 C C . SER A 1 319 ? 9.314 -15.388 -15.506 1.00 80.44 319 SER A C 1
ATOM 2434 O O . SER A 1 319 ? 8.735 -14.583 -16.232 1.00 80.44 319 SER A O 1
ATOM 2436 N N . GLY A 1 320 ? 10.651 -15.445 -15.442 1.00 80.69 320 GLY A N 1
ATOM 2437 C CA . GLY A 1 320 ? 11.558 -14.664 -16.295 1.00 80.69 320 GLY A CA 1
ATOM 2438 C C . GLY A 1 320 ? 12.182 -13.423 -15.649 1.00 80.69 320 GLY A C 1
ATOM 2439 O O . GLY A 1 320 ? 12.937 -12.717 -16.317 1.00 80.69 320 GLY A O 1
ATOM 2440 N N . PHE A 1 321 ? 11.917 -13.162 -14.366 1.00 83.75 321 PHE A N 1
ATOM 2441 C CA . PHE A 1 321 ? 12.555 -12.068 -13.627 1.00 83.75 321 PHE A CA 1
ATOM 2442 C C . PHE A 1 321 ? 14.008 -12.399 -13.256 1.00 83.75 321 PHE A C 1
ATOM 2444 O O . PHE A 1 321 ? 14.385 -13.566 -13.133 1.00 83.75 321 PHE A O 1
ATOM 2451 N N . GLN A 1 322 ? 14.834 -11.370 -13.052 1.00 82.50 322 GLN A N 1
ATOM 2452 C CA . GLN A 1 322 ? 16.249 -11.532 -12.723 1.00 82.50 322 GLN A CA 1
ATOM 2453 C C . GLN A 1 322 ? 16.522 -11.154 -11.272 1.00 82.50 322 GLN A C 1
ATOM 2455 O O . GLN A 1 322 ? 16.122 -10.089 -10.808 1.00 82.50 322 GLN A O 1
ATOM 2460 N N . TYR A 1 323 ? 17.256 -12.015 -10.568 1.00 85.56 323 TYR A N 1
ATOM 2461 C CA . TYR A 1 323 ? 17.780 -11.671 -9.256 1.00 85.56 323 TYR A CA 1
ATOM 2462 C C . TYR A 1 323 ? 19.014 -10.774 -9.406 1.00 85.56 323 TYR A C 1
ATOM 2464 O O . TYR A 1 323 ? 20.032 -11.170 -9.969 1.00 85.56 323 TYR A O 1
ATOM 2472 N N . ILE A 1 324 ? 18.907 -9.548 -8.906 1.00 85.94 324 ILE A N 1
ATOM 2473 C CA . ILE A 1 324 ? 20.001 -8.571 -8.841 1.00 85.94 324 ILE A CA 1
ATOM 2474 C C . ILE A 1 324 ? 20.780 -8.688 -7.510 1.00 85.94 324 ILE A C 1
ATOM 2476 O O . ILE A 1 324 ? 20.351 -8.150 -6.489 1.00 85.94 324 ILE A O 1
ATOM 2480 N N . ASP A 1 325 ? 21.940 -9.353 -7.514 1.00 79.06 325 ASP A N 1
ATOM 2481 C CA . ASP A 1 325 ? 22.774 -9.571 -6.312 1.00 79.06 325 ASP A CA 1
ATOM 2482 C C . ASP A 1 325 ? 23.473 -8.301 -5.786 1.00 79.06 325 ASP A C 1
ATOM 2484 O O . ASP A 1 325 ? 23.735 -8.168 -4.591 1.00 79.06 325 ASP A O 1
ATOM 2488 N N . ASN A 1 326 ? 23.787 -7.347 -6.664 1.00 80.88 326 ASN A N 1
ATOM 2489 C CA . ASN A 1 326 ? 24.625 -6.178 -6.372 1.00 80.88 326 ASN A CA 1
ATOM 2490 C C . ASN A 1 326 ? 23.843 -4.855 -6.381 1.00 80.88 326 ASN A C 1
ATOM 2492 O O . ASN A 1 326 ? 24.395 -3.805 -6.720 1.00 80.88 326 ASN A O 1
ATOM 2496 N N . TRP A 1 327 ? 22.567 -4.916 -5.990 1.00 80.25 327 TRP A N 1
ATOM 2497 C CA . TRP A 1 327 ? 21.619 -3.799 -5.923 1.00 80.25 327 TRP A CA 1
ATOM 2498 C C . TRP A 1 327 ? 22.251 -2.464 -5.490 1.00 80.25 327 TRP A C 1
ATOM 2500 O O . TRP A 1 327 ? 22.123 -1.460 -6.183 1.00 80.25 327 TRP A O 1
ATOM 2510 N N . SER A 1 328 ? 22.981 -2.460 -4.370 1.00 77.44 328 SER A N 1
ATOM 2511 C CA . SER A 1 328 ? 23.522 -1.244 -3.744 1.00 77.44 328 SER A CA 1
ATOM 2512 C C . SER A 1 328 ? 24.633 -0.559 -4.543 1.00 77.44 328 SER A C 1
ATOM 2514 O O . SER A 1 328 ? 25.077 0.519 -4.167 1.00 77.44 328 SER A O 1
ATOM 2516 N N . THR A 1 329 ? 25.131 -1.203 -5.599 1.00 82.88 329 THR A N 1
ATOM 2517 C CA . THR A 1 329 ? 26.192 -0.673 -6.468 1.00 82.88 329 THR A CA 1
ATOM 2518 C C . THR A 1 329 ? 25.665 -0.155 -7.802 1.00 82.88 329 THR A C 1
ATOM 2520 O O . THR A 1 329 ? 26.426 0.437 -8.564 1.00 82.88 329 THR A O 1
ATOM 2523 N N . LEU A 1 330 ? 24.386 -0.391 -8.101 1.00 83.56 330 LEU A N 1
ATOM 2524 C CA . LEU A 1 330 ? 23.780 0.021 -9.358 1.00 83.56 330 LEU A CA 1
ATOM 2525 C C . LEU A 1 330 ? 23.439 1.508 -9.341 1.00 83.56 330 LEU A C 1
ATOM 2527 O O . LEU A 1 330 ? 22.995 2.052 -8.329 1.00 83.56 330 LEU A O 1
ATOM 2531 N N . SER A 1 331 ? 23.610 2.163 -10.490 1.00 84.81 331 SER A N 1
ATOM 2532 C CA . SER A 1 331 ? 23.128 3.530 -10.657 1.00 84.81 331 SER A CA 1
ATOM 2533 C C . SER A 1 331 ? 21.602 3.549 -10.778 1.00 84.81 331 SER A C 1
ATOM 2535 O O . SER A 1 331 ? 20.981 2.572 -11.194 1.00 84.81 331 SER A O 1
ATOM 2537 N N . VAL A 1 332 ? 20.977 4.697 -10.508 1.00 81.38 332 VAL A N 1
ATOM 2538 C CA . VAL A 1 332 ? 19.531 4.893 -10.736 1.00 81.38 332 VAL A CA 1
ATOM 2539 C C . VAL A 1 332 ? 19.124 4.545 -12.159 1.00 81.38 332 VAL A C 1
ATOM 2541 O O . VAL A 1 332 ? 18.063 3.969 -12.374 1.00 81.38 332 VAL A O 1
ATOM 2544 N N . ASN A 1 333 ? 19.962 4.880 -13.139 1.00 85.38 333 ASN A N 1
ATOM 2545 C CA . ASN A 1 333 ? 19.668 4.602 -14.539 1.00 85.38 333 ASN A CA 1
ATOM 2546 C C . ASN A 1 333 ? 19.671 3.096 -14.825 1.00 85.38 333 ASN A C 1
ATOM 2548 O O . ASN A 1 333 ? 18.816 2.626 -15.575 1.00 85.38 333 ASN A O 1
ATOM 2552 N N . ASP A 1 334 ? 20.562 2.334 -14.186 1.00 88.25 334 ASP A N 1
ATOM 2553 C CA . ASP A 1 334 ? 20.554 0.872 -14.282 1.00 88.25 334 ASP A CA 1
ATOM 2554 C C . ASP A 1 334 ? 19.275 0.305 -13.659 1.00 88.25 334 ASP A C 1
ATOM 2556 O O . ASP A 1 334 ? 18.585 -0.507 -14.273 1.00 88.25 334 ASP A O 1
ATOM 2560 N N . LEU A 1 335 ? 18.906 0.790 -12.471 1.00 86.50 335 LEU A N 1
ATOM 2561 C CA . LEU A 1 335 ? 17.697 0.372 -11.758 1.00 86.50 335 LEU A CA 1
ATOM 2562 C C . LEU A 1 335 ? 16.420 0.672 -12.555 1.00 86.50 335 LEU A C 1
ATOM 2564 O O . LEU A 1 335 ? 15.583 -0.213 -12.743 1.00 86.50 335 LEU A O 1
ATOM 2568 N N . ARG A 1 336 ? 16.311 1.880 -13.116 1.00 88.19 336 ARG A N 1
ATOM 2569 C CA . ARG A 1 336 ? 15.229 2.277 -14.029 1.00 88.19 336 ARG A CA 1
ATOM 2570 C C . ARG A 1 336 ? 15.181 1.390 -15.272 1.00 88.19 336 ARG A C 1
ATOM 2572 O O . ARG A 1 336 ? 14.097 1.006 -15.714 1.00 88.19 336 ARG A O 1
ATOM 2579 N N . ALA A 1 337 ? 16.331 1.007 -15.829 1.00 88.69 337 ALA A N 1
ATOM 2580 C CA . ALA A 1 337 ? 16.375 0.086 -16.962 1.00 88.69 337 ALA A CA 1
ATOM 2581 C C . ALA A 1 337 ? 15.837 -1.310 -16.594 1.00 88.69 337 ALA A C 1
ATOM 2583 O O . ALA A 1 337 ? 15.110 -1.902 -17.393 1.00 88.69 337 ALA A O 1
ATOM 2584 N N . TYR A 1 338 ? 16.126 -1.820 -15.391 1.00 89.25 338 TYR A N 1
ATOM 2585 C CA . TYR A 1 338 ? 15.552 -3.081 -14.902 1.00 89.25 338 TYR A CA 1
ATOM 2586 C C . TYR A 1 338 ? 14.031 -3.004 -14.720 1.00 89.25 338 TYR A C 1
ATOM 2588 O O . TYR A 1 338 ? 13.328 -3.927 -15.139 1.00 89.25 338 TYR A O 1
ATOM 2596 N N . ILE A 1 339 ? 13.517 -1.900 -14.163 1.00 87.06 339 ILE A N 1
ATOM 2597 C CA . ILE A 1 339 ? 12.068 -1.659 -14.036 1.00 87.06 339 ILE A CA 1
ATOM 2598 C C . ILE A 1 339 ? 11.423 -1.627 -15.427 1.00 87.06 339 ILE A C 1
ATOM 2600 O O . ILE A 1 339 ? 10.469 -2.358 -15.687 1.00 87.06 339 ILE A O 1
ATOM 2604 N N . THR A 1 340 ? 11.996 -0.857 -16.355 1.00 86.62 340 THR A N 1
ATOM 2605 C CA . THR A 1 340 ? 11.485 -0.705 -17.728 1.00 86.62 340 THR A CA 1
ATOM 2606 C C . THR A 1 340 ? 11.424 -2.036 -18.477 1.00 86.62 340 THR A C 1
ATOM 2608 O O . THR A 1 340 ? 10.506 -2.264 -19.256 1.00 86.62 340 THR A O 1
ATOM 2611 N N . ARG A 1 341 ? 12.379 -2.944 -18.250 1.00 86.50 341 ARG A N 1
ATOM 2612 C CA . ARG A 1 341 ? 12.415 -4.261 -18.912 1.00 86.50 341 ARG A CA 1
ATOM 2613 C C . ARG A 1 341 ? 11.541 -5.317 -18.233 1.00 86.50 341 ARG A C 1
ATOM 2615 O O . ARG A 1 341 ? 11.551 -6.454 -18.681 1.00 86.50 341 ARG A O 1
ATOM 2622 N N . ASN A 1 342 ? 10.813 -4.963 -17.168 1.00 85.62 342 ASN A N 1
ATOM 2623 C CA . ASN A 1 342 ? 10.061 -5.907 -16.338 1.00 85.62 342 ASN A CA 1
ATOM 2624 C C . ASN A 1 342 ? 10.941 -7.049 -15.782 1.00 85.62 342 ASN A C 1
ATOM 2626 O O . ASN A 1 342 ? 10.501 -8.188 -15.678 1.00 85.62 342 ASN A O 1
ATOM 2630 N N . ASN A 1 343 ? 12.188 -6.733 -15.419 1.00 86.81 343 ASN A N 1
ATOM 2631 C CA . ASN A 1 343 ? 13.170 -7.720 -14.959 1.00 86.81 343 ASN A CA 1
ATOM 2632 C C . ASN A 1 343 ? 13.451 -7.650 -13.451 1.00 86.81 343 ASN A C 1
ATOM 2634 O O . ASN A 1 343 ? 14.281 -8.413 -12.966 1.00 86.81 343 ASN A O 1
ATOM 2638 N N . MET A 1 344 ? 12.801 -6.744 -12.717 1.00 91.50 344 MET A N 1
ATOM 2639 C CA . MET A 1 344 ? 13.031 -6.536 -11.285 1.00 91.50 344 MET A CA 1
ATOM 2640 C C . MET A 1 344 ? 11.972 -7.249 -10.445 1.00 91.50 344 MET A C 1
ATOM 2642 O O . MET A 1 344 ? 10.780 -7.057 -10.672 1.00 91.50 344 MET A O 1
ATOM 2646 N N . LEU A 1 345 ? 12.412 -8.046 -9.470 1.00 94.38 345 LEU A N 1
ATOM 2647 C CA . LEU A 1 345 ? 11.530 -8.727 -8.516 1.00 94.38 345 LEU A CA 1
ATOM 2648 C C . LEU A 1 345 ? 10.784 -7.716 -7.633 1.00 94.38 345 LEU A C 1
ATOM 2650 O O . LEU A 1 345 ? 11.344 -6.673 -7.286 1.00 94.38 345 LEU A O 1
ATOM 2654 N N . THR A 1 346 ? 9.576 -8.057 -7.172 1.00 95.88 346 THR A N 1
ATOM 2655 C CA . THR A 1 346 ? 8.806 -7.205 -6.246 1.00 95.88 346 THR A CA 1
ATOM 2656 C C . THR A 1 346 ? 9.624 -6.826 -5.009 1.00 95.88 346 THR A C 1
ATOM 2658 O O . THR A 1 346 ? 9.661 -5.661 -4.623 1.00 95.88 346 THR A O 1
ATOM 2661 N N . SER A 1 347 ? 10.345 -7.775 -4.401 1.00 96.50 347 SER A N 1
ATOM 2662 C CA . SER A 1 347 ? 11.176 -7.510 -3.218 1.00 96.50 347 SER A CA 1
ATOM 2663 C C . SER A 1 347 ? 12.295 -6.494 -3.488 1.00 96.50 347 SER A C 1
ATOM 2665 O O . SER A 1 347 ? 12.611 -5.667 -2.631 1.00 96.50 347 SER A O 1
ATOM 2667 N N . GLN A 1 348 ? 12.868 -6.521 -4.692 1.00 95.00 348 GLN A N 1
ATOM 2668 C CA . GLN A 1 348 ? 13.922 -5.612 -5.138 1.00 95.00 348 GLN A CA 1
ATOM 2669 C C . GLN A 1 348 ? 13.368 -4.229 -5.465 1.00 95.00 348 GLN A C 1
ATOM 2671 O O . GLN A 1 348 ? 13.997 -3.228 -5.135 1.00 95.00 348 GLN A O 1
ATOM 2676 N N . MET A 1 349 ? 12.154 -4.161 -6.010 1.00 94.94 349 MET A N 1
ATOM 2677 C CA . MET A 1 349 ? 11.452 -2.898 -6.218 1.00 94.94 349 MET A CA 1
ATOM 2678 C C . MET A 1 349 ? 11.067 -2.229 -4.889 1.00 94.94 349 MET A C 1
ATOM 2680 O O . MET A 1 349 ? 11.160 -1.012 -4.753 1.00 94.94 349 MET A O 1
ATOM 2684 N N . LEU A 1 350 ? 10.717 -3.009 -3.863 1.00 96.75 350 LEU A N 1
ATOM 2685 C CA . LEU A 1 350 ? 10.500 -2.478 -2.514 1.00 96.75 350 LEU A CA 1
ATOM 2686 C C . LEU A 1 350 ? 11.809 -2.022 -1.850 1.00 96.75 350 LEU A C 1
ATOM 2688 O O . LEU A 1 350 ? 11.819 -1.001 -1.166 1.00 96.75 350 LEU A O 1
ATOM 2692 N N . LEU A 1 351 ? 12.925 -2.723 -2.078 1.00 94.62 351 LEU A N 1
ATOM 2693 C CA . LEU A 1 351 ? 14.254 -2.262 -1.648 1.00 94.62 351 LEU A CA 1
ATOM 2694 C C . LEU A 1 351 ? 14.651 -0.951 -2.336 1.00 94.62 351 LEU A C 1
ATOM 2696 O O . LEU A 1 351 ? 15.188 -0.064 -1.671 1.00 94.62 351 LEU A O 1
ATOM 2700 N N . TYR A 1 352 ? 14.335 -0.803 -3.627 1.00 92.88 352 TYR A N 1
ATOM 2701 C CA . TYR A 1 352 ? 14.497 0.453 -4.358 1.00 92.88 352 TYR A CA 1
ATOM 2702 C C . TYR A 1 352 ? 13.728 1.592 -3.714 1.00 92.88 352 TYR A C 1
ATOM 2704 O O . TYR A 1 352 ? 14.314 2.626 -3.393 1.00 92.88 352 TYR A O 1
ATOM 2712 N N . ALA A 1 353 ? 12.428 1.390 -3.509 1.00 94.94 353 ALA A N 1
ATOM 2713 C CA . ALA A 1 353 ? 11.555 2.372 -2.892 1.00 94.94 353 ALA A CA 1
ATOM 2714 C C . ALA A 1 353 ? 12.053 2.772 -1.502 1.00 94.94 353 ALA A C 1
ATOM 2716 O O . ALA A 1 353 ? 12.141 3.962 -1.197 1.00 94.94 353 ALA A O 1
ATOM 2717 N N . LYS A 1 354 ? 12.449 1.781 -0.693 1.00 95.06 354 LYS A N 1
ATOM 2718 C CA . LYS A 1 354 ? 13.013 1.996 0.637 1.00 95.06 354 LYS A CA 1
ATOM 2719 C C . LYS A 1 354 ? 14.258 2.882 0.589 1.00 95.06 354 LYS A C 1
ATOM 2721 O O . LYS A 1 354 ? 14.260 3.945 1.202 1.00 95.06 354 LYS A O 1
ATOM 2726 N N . GLY A 1 355 ? 15.275 2.481 -0.176 1.00 91.81 355 GLY A N 1
ATOM 2727 C CA . GLY A 1 355 ? 16.520 3.244 -0.290 1.00 91.81 355 GLY A CA 1
ATOM 2728 C C . GLY A 1 355 ? 16.283 4.649 -0.848 1.00 91.81 355 GLY A C 1
ATOM 2729 O O . GLY A 1 355 ? 16.798 5.622 -0.310 1.00 91.81 355 GLY A O 1
ATOM 2730 N N . SER A 1 356 ? 15.429 4.785 -1.863 1.00 91.25 356 SER A N 1
ATOM 2731 C CA . SER A 1 356 ? 15.092 6.090 -2.447 1.00 91.25 356 SER A CA 1
ATOM 2732 C C . SER A 1 356 ? 14.415 7.026 -1.440 1.00 91.25 356 SER A C 1
ATOM 2734 O O . SER A 1 356 ? 14.683 8.225 -1.438 1.00 91.25 356 SER A O 1
ATOM 2736 N N . GLY A 1 357 ? 13.534 6.491 -0.589 1.00 92.94 357 GLY A N 1
ATOM 2737 C CA . GLY A 1 357 ? 12.823 7.265 0.431 1.00 92.94 357 GLY A CA 1
ATOM 2738 C C . GLY A 1 357 ? 13.707 7.665 1.615 1.00 92.94 357 GLY A C 1
ATOM 2739 O O . GLY A 1 357 ? 13.441 8.674 2.259 1.00 92.94 357 GLY A O 1
ATOM 2740 N N . GLU A 1 358 ? 14.775 6.911 1.890 1.00 90.19 358 GLU A N 1
ATOM 2741 C CA . GLU A 1 358 ? 15.785 7.263 2.900 1.00 90.19 358 GLU A CA 1
ATOM 2742 C C . GLU A 1 358 ? 16.705 8.407 2.442 1.00 90.19 358 GLU A C 1
ATOM 2744 O O . GLU A 1 358 ? 17.095 9.236 3.261 1.00 90.19 358 GLU A O 1
ATOM 2749 N N . HIS A 1 359 ? 17.028 8.470 1.145 1.00 82.00 359 HIS A N 1
ATOM 2750 C CA . HIS A 1 359 ? 18.025 9.397 0.581 1.00 82.00 359 HIS A CA 1
ATOM 2751 C C . HIS A 1 359 ? 17.419 10.655 -0.063 1.00 82.00 359 HIS A C 1
ATOM 2753 O O . HIS A 1 359 ? 18.139 11.508 -0.596 1.00 82.00 359 HIS A O 1
ATOM 2759 N N . SER A 1 360 ? 16.092 10.806 -0.031 1.00 69.31 360 SER A N 1
ATOM 2760 C CA . SER A 1 360 ? 15.434 11.991 -0.574 1.00 69.31 360 SER A CA 1
ATOM 2761 C C . SER A 1 360 ? 15.877 13.247 0.186 1.00 69.31 360 SER A C 1
ATOM 2763 O O . SER A 1 360 ? 15.514 13.439 1.346 1.00 69.31 360 SER A O 1
ATOM 2765 N N . GLY A 1 361 ? 16.664 14.100 -0.474 1.00 60.59 361 GLY A N 1
ATOM 2766 C CA . GLY A 1 361 ? 17.165 15.371 0.061 1.00 60.59 361 GLY A CA 1
ATOM 2767 C C . GLY A 1 361 ? 18.687 15.462 0.229 1.00 60.59 361 GLY A C 1
ATOM 2768 O O . GLY A 1 361 ? 19.215 16.565 0.121 1.00 60.59 361 GLY A O 1
ATOM 2769 N N . SER A 1 362 ? 19.406 14.349 0.428 1.00 60.69 362 SER A N 1
ATOM 2770 C CA . SER A 1 362 ? 20.880 14.358 0.547 1.00 60.69 362 SER A CA 1
ATOM 2771 C C . SER A 1 362 ? 21.588 14.123 -0.786 1.00 60.69 362 SER A C 1
ATOM 2773 O O . SER A 1 362 ? 22.625 14.729 -1.048 1.00 60.69 362 SER A O 1
ATOM 2775 N N . ASP A 1 363 ? 20.991 13.298 -1.648 1.00 64.94 363 ASP A N 1
ATOM 2776 C CA . ASP A 1 363 ? 21.637 12.797 -2.870 1.00 64.94 363 ASP A CA 1
ATOM 2777 C C . ASP A 1 363 ? 21.127 13.512 -4.135 1.00 64.94 363 ASP A C 1
ATOM 2779 O O . ASP A 1 363 ? 21.418 13.116 -5.264 1.00 64.94 363 ASP A O 1
ATOM 2783 N N . GLY A 1 364 ? 20.339 14.578 -3.948 1.00 67.81 364 GLY A N 1
ATOM 2784 C CA . GLY A 1 364 ? 19.785 15.405 -5.023 1.00 67.81 364 GLY A CA 1
ATOM 2785 C C . GLY A 1 364 ? 18.583 14.803 -5.758 1.00 67.81 364 GLY A C 1
ATOM 2786 O O . GLY A 1 364 ? 18.132 15.399 -6.731 1.00 67.81 364 GLY A O 1
ATOM 2787 N N . TRP A 1 365 ? 18.050 13.655 -5.322 1.00 78.94 365 TRP A N 1
ATOM 2788 C CA . TRP A 1 365 ? 16.882 13.050 -5.969 1.00 78.94 365 TRP A CA 1
ATOM 2789 C C . TRP A 1 365 ? 15.604 13.768 -5.556 1.00 78.94 365 TRP A C 1
ATOM 2791 O O . TRP A 1 365 ? 15.306 13.930 -4.368 1.00 78.94 365 TRP A O 1
ATOM 2801 N N . THR A 1 366 ? 14.824 14.155 -6.555 1.00 85.19 366 THR A N 1
ATOM 2802 C CA . THR A 1 366 ? 13.495 14.730 -6.368 1.00 85.19 366 THR A CA 1
ATOM 2803 C C . THR A 1 366 ? 12.437 13.621 -6.276 1.00 85.19 366 THR A C 1
ATOM 2805 O O . THR A 1 366 ? 12.665 12.511 -6.761 1.00 85.19 366 THR A O 1
ATOM 2808 N N . PRO A 1 367 ? 11.252 13.876 -5.688 1.00 86.50 367 PRO A N 1
ATOM 2809 C CA . PRO A 1 367 ? 10.116 12.957 -5.806 1.00 86.50 367 PRO A CA 1
ATOM 2810 C C . PRO A 1 367 ? 9.824 12.551 -7.257 1.00 86.50 367 PRO A C 1
ATOM 2812 O O . PRO A 1 367 ? 9.561 11.384 -7.536 1.00 86.50 367 PRO A O 1
ATOM 2815 N N . GLN A 1 368 ? 9.940 13.497 -8.192 1.00 85.62 368 GLN A N 1
ATOM 2816 C CA . GLN A 1 368 ? 9.708 13.285 -9.621 1.00 85.62 368 GLN A CA 1
ATOM 2817 C C . GLN A 1 368 ? 10.721 12.315 -10.241 1.00 85.62 368 GLN A C 1
ATOM 2819 O O . GLN A 1 368 ? 10.385 11.593 -11.179 1.00 85.62 368 GLN A O 1
ATOM 2824 N N . ASP A 1 369 ? 11.937 12.225 -9.698 1.00 86.31 369 ASP A N 1
ATOM 2825 C CA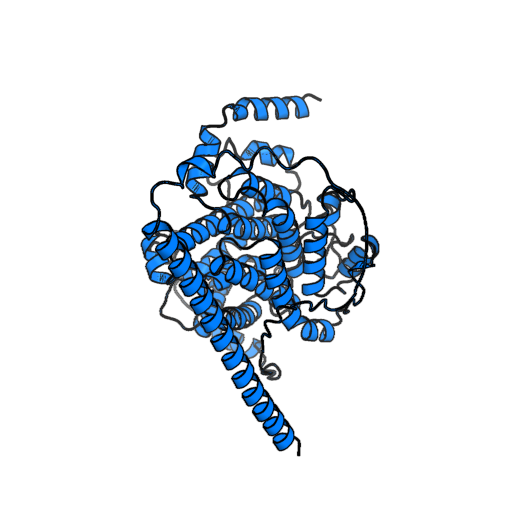 . ASP A 1 369 ? 12.907 11.223 -10.137 1.00 86.31 369 ASP A CA 1
ATOM 2826 C C . ASP A 1 369 ? 12.451 9.794 -9.823 1.00 86.31 369 ASP A C 1
ATOM 2828 O O . ASP A 1 369 ? 12.787 8.865 -10.560 1.00 86.31 369 ASP A O 1
ATOM 2832 N N . VAL A 1 370 ? 11.683 9.596 -8.757 1.00 88.06 370 VAL A N 1
ATOM 2833 C CA . VAL A 1 370 ? 11.251 8.261 -8.332 1.00 88.06 370 VAL A CA 1
ATOM 2834 C C . VAL A 1 370 ? 9.857 7.938 -8.862 1.00 88.06 370 VAL A C 1
ATOM 2836 O O . VAL A 1 370 ? 9.663 6.872 -9.436 1.00 88.06 370 VAL A O 1
ATOM 2839 N N . LEU A 1 371 ? 8.904 8.856 -8.704 1.00 87.69 371 LEU A N 1
ATOM 2840 C CA . LEU A 1 371 ? 7.485 8.654 -9.013 1.00 87.69 371 LEU A CA 1
ATOM 2841 C C . LEU A 1 371 ? 7.141 8.939 -10.483 1.00 87.69 371 LEU A C 1
ATOM 2843 O O . LEU A 1 371 ? 6.320 8.242 -11.072 1.00 87.69 371 LEU A O 1
ATOM 2847 N N . GLY A 1 372 ? 7.836 9.893 -11.105 1.00 82.06 372 GLY A N 1
ATOM 2848 C CA . GLY A 1 372 ? 7.648 10.267 -12.506 1.00 82.06 372 GLY A CA 1
ATOM 2849 C C . GLY A 1 372 ? 6.414 11.091 -12.832 1.00 82.06 372 GLY A C 1
ATOM 2850 O O . GLY A 1 372 ? 5.511 11.268 -12.023 1.00 82.06 372 GLY A O 1
ATOM 2851 N N . ASP A 1 373 ? 6.436 11.610 -14.055 1.00 76.25 373 ASP A N 1
ATOM 2852 C CA . ASP A 1 373 ? 5.435 12.483 -14.668 1.00 76.25 373 ASP A CA 1
ATOM 2853 C C . ASP A 1 373 ? 5.001 11.996 -16.067 1.00 76.25 373 ASP A C 1
ATOM 2855 O O . ASP A 1 373 ? 4.332 12.713 -16.815 1.00 76.25 373 ASP A O 1
ATOM 2859 N N . ASP A 1 374 ? 5.390 10.771 -16.435 1.00 68.50 374 ASP A N 1
ATOM 2860 C CA . ASP A 1 374 ? 5.234 10.246 -17.788 1.00 68.50 374 ASP A CA 1
ATOM 2861 C C . ASP A 1 374 ? 3.956 9.410 -17.931 1.00 68.50 374 ASP A C 1
ATOM 2863 O O . ASP A 1 374 ? 3.791 8.366 -17.302 1.00 68.50 374 ASP A O 1
ATOM 2867 N N . ASP A 1 375 ? 3.103 9.790 -18.880 1.00 66.81 375 ASP A N 1
ATOM 2868 C CA . ASP A 1 375 ? 1.856 9.083 -19.211 1.00 66.81 375 ASP A CA 1
ATOM 2869 C C . ASP A 1 375 ? 2.081 7.825 -20.091 1.00 66.81 375 ASP A C 1
ATOM 2871 O O . ASP A 1 375 ? 1.149 7.095 -20.445 1.00 66.81 375 ASP A O 1
ATOM 2875 N N . ALA A 1 376 ? 3.330 7.579 -20.507 1.00 70.00 376 ALA A N 1
ATOM 2876 C CA . ALA A 1 376 ? 3.677 6.570 -21.502 1.00 70.00 376 ALA A CA 1
ATOM 2877 C C . ALA A 1 376 ? 4.062 5.226 -20.870 1.00 70.00 376 ALA A C 1
ATOM 2879 O O . ALA A 1 376 ? 5.071 5.110 -20.169 1.00 70.00 376 ALA A O 1
ATOM 2880 N N . THR A 1 377 ? 3.317 4.179 -21.227 1.00 79.62 377 THR A N 1
ATOM 2881 C CA . THR A 1 377 ? 3.601 2.806 -20.802 1.00 79.62 377 THR A CA 1
ATOM 2882 C C . THR A 1 377 ? 4.303 1.975 -21.867 1.00 79.62 377 THR A C 1
ATOM 2884 O O . THR A 1 377 ? 4.216 2.232 -23.076 1.00 79.62 377 THR A O 1
ATOM 2887 N N . ASN A 1 378 ? 5.043 0.972 -21.405 1.00 82.38 378 ASN A N 1
ATOM 2888 C CA . ASN A 1 378 ? 5.525 -0.129 -22.234 1.00 82.38 378 ASN A CA 1
ATOM 2889 C C . ASN A 1 378 ? 4.470 -1.254 -22.335 1.00 82.38 378 ASN A C 1
ATOM 2891 O O . ASN A 1 378 ? 3.381 -1.184 -21.758 1.00 82.38 378 ASN A O 1
ATOM 2895 N N . GLU A 1 379 ? 4.808 -2.319 -23.053 1.00 81.94 379 GLU A N 1
ATOM 2896 C CA . GLU A 1 379 ? 3.995 -3.525 -23.236 1.00 81.94 379 GLU A CA 1
ATOM 2897 C C . GLU A 1 379 ? 3.658 -4.258 -21.925 1.00 81.94 379 GLU A C 1
ATOM 2899 O O . GLU A 1 379 ? 2.655 -4.965 -21.855 1.00 81.94 379 GLU A O 1
ATOM 2904 N N . PHE A 1 380 ? 4.440 -4.040 -20.864 1.00 82.50 380 PHE A N 1
ATOM 2905 C CA . PHE A 1 380 ? 4.238 -4.632 -19.541 1.00 82.50 380 PHE A CA 1
ATOM 2906 C C . PHE A 1 380 ? 3.360 -3.783 -18.618 1.00 82.50 380 PHE A C 1
ATOM 2908 O O . PHE A 1 380 ? 3.219 -4.137 -17.449 1.00 82.50 380 PHE A O 1
ATOM 2915 N N . ASN A 1 381 ? 2.785 -2.684 -19.117 1.00 84.50 381 ASN A N 1
ATOM 2916 C CA . ASN A 1 381 ? 2.050 -1.691 -18.330 1.00 84.50 381 ASN A CA 1
ATOM 2917 C C . ASN A 1 381 ? 2.907 -0.973 -17.267 1.00 84.50 381 ASN A C 1
ATOM 2919 O O . ASN A 1 381 ? 2.381 -0.560 -16.242 1.00 84.50 381 ASN A O 1
ATOM 2923 N N . ARG A 1 382 ? 4.219 -0.826 -17.494 1.00 86.31 382 ARG A N 1
ATOM 2924 C CA . ARG A 1 382 ? 5.136 -0.046 -16.640 1.00 86.31 382 ARG A CA 1
ATOM 2925 C C . ARG A 1 382 ? 5.519 1.271 -17.295 1.00 86.31 382 ARG A C 1
ATOM 2927 O O . ARG A 1 382 ? 5.383 1.416 -18.514 1.00 86.31 382 ARG A O 1
ATOM 2934 N N . SER A 1 383 ? 6.071 2.191 -16.508 1.00 86.50 383 SER A N 1
ATOM 2935 C CA . SER A 1 383 ? 6.714 3.393 -17.043 1.00 86.50 383 SER A CA 1
ATOM 2936 C C . SER A 1 383 ? 7.840 3.057 -18.032 1.00 86.50 383 SER A C 1
ATOM 2938 O O . SER A 1 383 ? 8.695 2.208 -17.763 1.00 86.50 383 SER A O 1
ATOM 2940 N N . ARG A 1 384 ? 7.893 3.774 -19.165 1.00 87.25 384 ARG A N 1
ATOM 2941 C CA . ARG A 1 384 ? 9.014 3.689 -20.127 1.00 87.25 384 ARG A CA 1
ATOM 2942 C C . ARG A 1 384 ? 10.325 4.270 -19.599 1.00 87.25 384 ARG A C 1
ATOM 2944 O O . ARG A 1 384 ? 11.377 3.969 -20.155 1.00 87.25 384 ARG A O 1
ATOM 2951 N N . SER A 1 385 ? 10.264 5.115 -18.574 1.00 86.69 385 SER A N 1
ATOM 2952 C CA . SER A 1 385 ? 11.435 5.715 -17.930 1.00 86.69 385 SER A CA 1
ATOM 2953 C C . SER A 1 385 ? 11.883 4.943 -16.688 1.00 86.69 385 SER A C 1
ATOM 2955 O O . SER A 1 385 ? 12.861 5.331 -16.050 1.00 86.69 385 SER A O 1
ATOM 2957 N N . GLY A 1 386 ? 11.191 3.854 -16.333 1.00 86.94 386 GLY A N 1
ATOM 2958 C CA . GLY A 1 386 ? 11.502 3.046 -15.156 1.00 86.94 386 GLY A CA 1
ATOM 2959 C C . GLY A 1 386 ? 11.153 3.715 -13.829 1.00 86.94 386 GLY A C 1
ATOM 2960 O O . GLY A 1 386 ? 11.699 3.329 -12.800 1.00 86.94 386 GLY A O 1
ATOM 2961 N N . ARG A 1 387 ? 10.291 4.735 -13.856 1.00 92.19 387 ARG A N 1
ATOM 2962 C CA . ARG A 1 387 ? 9.770 5.424 -12.667 1.00 92.19 387 ARG A CA 1
ATOM 2963 C C . ARG A 1 387 ? 8.541 4.707 -12.108 1.00 92.19 387 ARG A C 1
ATOM 2965 O O . ARG A 1 387 ? 7.865 3.995 -12.841 1.00 92.19 387 ARG A O 1
ATOM 2972 N N . LEU A 1 388 ? 8.245 4.905 -10.827 1.00 93.31 388 LEU A N 1
ATOM 2973 C CA . LEU A 1 388 ? 7.184 4.215 -10.094 1.00 93.31 388 LEU A CA 1
ATOM 2974 C C . LEU A 1 388 ? 5.811 4.874 -10.316 1.00 93.31 388 LEU A C 1
ATOM 2976 O O . LEU A 1 388 ? 5.246 5.477 -9.407 1.00 93.31 388 LEU A O 1
ATOM 2980 N N . VAL A 1 389 ? 5.260 4.733 -11.526 1.00 91.94 389 VAL A N 1
ATOM 2981 C CA . VAL A 1 389 ? 3.976 5.365 -11.902 1.00 91.94 389 VAL A CA 1
ATOM 2982 C C . VAL A 1 389 ? 2.735 4.593 -11.423 1.00 91.94 389 VAL A C 1
ATOM 2984 O O . VAL A 1 389 ? 1.607 5.035 -11.616 1.00 91.94 389 VAL A O 1
ATOM 2987 N N . GLY A 1 390 ? 2.921 3.431 -10.797 1.00 90.31 390 GLY A N 1
ATOM 2988 C CA . GLY A 1 390 ? 1.890 2.676 -10.078 1.00 90.31 390 GLY A CA 1
ATOM 2989 C C . GLY A 1 390 ? 0.856 1.929 -10.915 1.00 90.31 390 GLY A C 1
ATOM 2990 O O . GLY A 1 390 ? -0.213 1.588 -10.409 1.00 90.31 390 GLY A O 1
ATOM 2991 N N . ARG A 1 391 ? 1.123 1.661 -12.192 1.00 88.75 391 ARG A N 1
ATOM 2992 C CA . ARG A 1 391 ? 0.147 0.972 -13.052 1.00 88.75 391 ARG A CA 1
ATOM 2993 C C . ARG A 1 391 ? 0.118 -0.534 -12.808 1.00 88.75 391 ARG A C 1
ATOM 2995 O O . ARG A 1 391 ? -0.931 -1.146 -12.970 1.00 88.75 391 ARG A O 1
ATOM 3002 N N . ARG A 1 392 ? 1.233 -1.118 -12.360 1.00 92.12 392 ARG A N 1
ATOM 3003 C CA . ARG A 1 392 ? 1.287 -2.499 -11.853 1.00 92.12 392 ARG A CA 1
ATOM 3004 C C . ARG A 1 392 ? 1.233 -2.555 -10.331 1.00 92.12 392 ARG A C 1
ATOM 3006 O O . ARG A 1 392 ? 1.637 -1.609 -9.660 1.00 92.12 392 ARG A O 1
ATOM 3013 N N . ALA A 1 393 ? 0.806 -3.692 -9.786 1.00 94.12 393 ALA A N 1
ATOM 3014 C CA . ALA A 1 393 ? 0.688 -3.903 -8.342 1.00 94.12 393 ALA A CA 1
ATOM 3015 C C . ALA A 1 393 ? 1.998 -3.675 -7.556 1.00 94.12 393 ALA A C 1
ATOM 3017 O O . ALA A 1 393 ? 1.997 -2.982 -6.540 1.00 94.12 393 ALA A O 1
ATOM 3018 N N . ASP A 1 394 ? 3.122 -4.219 -8.023 1.00 95.44 394 ASP A N 1
ATOM 3019 C CA . ASP A 1 394 ? 4.435 -4.045 -7.387 1.00 95.44 394 ASP A CA 1
ATOM 3020 C C . ASP A 1 394 ? 4.959 -2.609 -7.496 1.00 95.44 394 ASP A C 1
ATOM 3022 O O . ASP A 1 394 ? 5.490 -2.072 -6.528 1.00 95.44 394 ASP A O 1
ATOM 3026 N N . GLU A 1 395 ? 4.754 -1.974 -8.651 1.00 95.25 395 GLU A N 1
ATOM 3027 C CA . GLU A 1 395 ? 5.116 -0.580 -8.908 1.00 95.25 395 GLU A CA 1
ATOM 3028 C C . GLU A 1 395 ? 4.305 0.381 -8.024 1.00 95.25 395 GLU A C 1
ATOM 3030 O O . GLU A 1 395 ? 4.874 1.301 -7.440 1.00 95.25 395 GLU A O 1
ATOM 3035 N N . ALA A 1 396 ? 2.996 0.144 -7.872 1.00 95.88 396 ALA A N 1
ATOM 3036 C CA . ALA A 1 396 ? 2.111 0.948 -7.026 1.00 95.88 396 ALA A CA 1
ATOM 3037 C C . ALA A 1 396 ? 2.484 0.819 -5.552 1.00 95.88 396 ALA A C 1
ATOM 3039 O O . ALA A 1 396 ? 2.574 1.817 -4.836 1.00 95.88 396 ALA A O 1
ATOM 3040 N N . LEU A 1 397 ? 2.749 -0.410 -5.104 1.00 97.94 397 LEU A N 1
ATOM 3041 C CA . LEU A 1 397 ? 3.179 -0.656 -3.737 1.00 97.94 397 LEU A CA 1
ATOM 3042 C C . LEU A 1 397 ? 4.557 -0.056 -3.455 1.00 97.94 397 LEU A C 1
ATOM 3044 O O . LEU A 1 397 ? 4.768 0.502 -2.382 1.00 97.94 397 LEU A O 1
ATOM 3048 N N . ALA A 1 398 ? 5.489 -0.144 -4.404 1.00 97.38 398 ALA A N 1
ATOM 3049 C CA . ALA A 1 398 ? 6.797 0.482 -4.280 1.00 97.38 398 ALA A CA 1
ATOM 3050 C C . ALA A 1 398 ? 6.684 2.012 -4.223 1.00 97.38 398 ALA A C 1
ATOM 3052 O O . ALA A 1 398 ? 7.303 2.623 -3.355 1.00 97.38 398 ALA A O 1
ATOM 3053 N N . ALA A 1 399 ? 5.852 2.635 -5.063 1.00 96.88 399 ALA A N 1
ATOM 3054 C CA . ALA A 1 399 ? 5.567 4.068 -4.975 1.00 96.88 399 ALA A CA 1
ATOM 3055 C C . ALA A 1 399 ? 5.003 4.449 -3.595 1.00 96.88 399 ALA A C 1
ATOM 3057 O O . ALA A 1 399 ? 5.477 5.393 -2.962 1.00 96.88 399 ALA A O 1
ATOM 3058 N N . ALA A 1 400 ? 4.044 3.671 -3.086 1.00 98.25 400 ALA A N 1
ATOM 3059 C CA . ALA A 1 400 ? 3.462 3.905 -1.770 1.00 98.25 400 ALA A CA 1
ATOM 3060 C C . ALA A 1 400 ? 4.484 3.732 -0.634 1.00 98.25 400 ALA A C 1
ATOM 3062 O O . ALA A 1 400 ? 4.527 4.548 0.286 1.00 98.25 400 ALA A O 1
ATOM 3063 N N . LEU A 1 401 ? 5.348 2.713 -0.712 1.00 98.31 401 LEU A N 1
ATOM 3064 C CA . LEU A 1 401 ? 6.421 2.496 0.256 1.00 98.31 401 LEU A CA 1
ATOM 3065 C C . LEU A 1 401 ? 7.449 3.632 0.221 1.00 98.31 401 LEU A C 1
ATOM 3067 O O . LEU A 1 401 ? 7.872 4.087 1.278 1.00 98.31 401 LEU A O 1
ATOM 3071 N N . TYR A 1 402 ? 7.829 4.118 -0.962 1.00 97.25 402 TYR A N 1
ATOM 3072 C CA . TYR A 1 402 ? 8.729 5.266 -1.106 1.00 97.25 402 TYR A CA 1
ATOM 3073 C C . TYR A 1 402 ? 8.197 6.485 -0.343 1.00 97.25 402 TYR A C 1
ATOM 3075 O O . TYR A 1 402 ? 8.911 7.069 0.474 1.00 97.25 402 TYR A O 1
ATOM 3083 N N . ILE A 1 403 ? 6.924 6.821 -0.557 1.00 97.06 403 ILE A N 1
ATOM 3084 C CA . ILE A 1 403 ? 6.274 7.952 0.112 1.00 97.06 403 ILE A CA 1
ATOM 3085 C C . ILE A 1 403 ? 6.171 7.684 1.615 1.00 97.06 403 ILE A C 1
ATOM 3087 O O . ILE A 1 403 ? 6.551 8.533 2.419 1.00 97.06 403 ILE A O 1
ATOM 3091 N N . PHE A 1 404 ? 5.744 6.487 2.023 1.00 97.88 404 PHE A N 1
ATOM 3092 C CA . PHE A 1 404 ? 5.717 6.111 3.436 1.00 97.88 404 PHE A CA 1
ATOM 3093 C C . PHE A 1 404 ? 7.084 6.344 4.092 1.00 97.88 404 PHE A C 1
ATOM 3095 O O . PHE A 1 404 ? 7.167 7.021 5.109 1.00 97.88 404 PHE A O 1
ATOM 3102 N N . MET A 1 405 ? 8.180 5.903 3.477 1.00 97.38 405 MET A N 1
ATOM 3103 C CA . MET A 1 405 ? 9.529 6.074 4.028 1.00 97.38 405 MET A CA 1
ATOM 3104 C C . MET A 1 405 ? 9.940 7.540 4.250 1.00 97.38 405 MET A C 1
ATOM 3106 O O . MET A 1 405 ? 10.738 7.832 5.147 1.00 97.38 405 MET A O 1
ATOM 3110 N N . ARG A 1 406 ? 9.368 8.474 3.489 1.00 95.06 406 ARG A N 1
ATOM 3111 C CA . ARG A 1 406 ? 9.634 9.914 3.617 1.00 95.06 406 ARG A CA 1
ATOM 3112 C C . ARG A 1 406 ? 8.856 10.572 4.751 1.00 95.06 406 ARG A C 1
ATOM 3114 O O . ARG A 1 406 ? 9.388 11.439 5.441 1.00 95.06 406 ARG A O 1
ATOM 3121 N N . TYR A 1 407 ? 7.604 10.169 4.952 1.00 96.12 407 TYR A N 1
ATOM 3122 C CA . TYR A 1 407 ? 6.692 10.849 5.881 1.00 96.12 407 TYR A CA 1
ATOM 3123 C C . TYR A 1 407 ? 6.504 10.126 7.206 1.00 96.12 407 TYR A C 1
ATOM 3125 O O . TYR A 1 407 ? 6.093 10.740 8.186 1.00 96.12 407 TYR A O 1
ATOM 3133 N N . ALA A 1 408 ? 6.829 8.841 7.263 1.00 95.56 408 ALA A N 1
ATOM 3134 C CA . ALA A 1 408 ? 6.518 7.996 8.396 1.00 95.56 408 ALA A CA 1
ATOM 3135 C C . ALA A 1 408 ? 7.187 8.479 9.701 1.00 95.56 408 ALA A C 1
ATOM 3137 O O . ALA A 1 408 ? 6.543 8.451 10.739 1.00 95.56 408 ALA A O 1
ATOM 3138 N N . ASP A 1 409 ? 8.413 9.010 9.684 1.00 93.94 409 ASP A N 1
ATOM 3139 C CA . ASP A 1 409 ? 9.077 9.498 10.913 1.00 93.94 409 ASP A CA 1
ATOM 3140 C C . ASP A 1 409 ? 8.570 10.853 11.425 1.00 93.94 409 ASP A C 1
ATOM 3142 O O . ASP A 1 409 ? 8.984 11.302 12.498 1.00 93.94 409 ASP A O 1
ATOM 3146 N N . LYS A 1 410 ? 7.679 11.516 10.683 1.00 93.56 410 LYS A N 1
ATOM 3147 C CA . LYS A 1 410 ? 7.055 12.750 11.154 1.00 93.56 410 LYS A CA 1
ATOM 3148 C C . LYS A 1 410 ? 6.115 12.456 12.340 1.00 93.56 410 LYS A C 1
ATOM 3150 O O . LYS A 1 410 ? 5.682 11.313 12.515 1.00 93.56 410 LYS A O 1
ATOM 3155 N N . PRO A 1 411 ? 5.800 13.463 13.178 1.00 92.38 411 PRO A N 1
ATOM 3156 C CA . PRO A 1 411 ? 4.950 13.266 14.349 1.00 92.38 411 PRO A CA 1
ATOM 3157 C C . PRO A 1 411 ? 3.610 12.616 13.986 1.00 92.38 411 PRO A C 1
ATOM 3159 O O . PRO A 1 411 ? 2.870 13.117 13.144 1.00 92.38 411 PRO A O 1
ATOM 3162 N N . THR A 1 412 ? 3.295 11.497 14.638 1.00 88.62 412 THR A N 1
ATOM 3163 C CA . THR A 1 412 ? 2.111 10.679 14.328 1.00 88.62 412 THR A CA 1
ATOM 3164 C C . THR A 1 412 ? 0.807 11.284 14.829 1.00 88.62 412 THR A C 1
ATOM 3166 O O . THR A 1 412 ? -0.252 10.825 14.437 1.00 88.62 412 THR A O 1
ATOM 3169 N N . ASN A 1 413 ? 0.869 12.299 15.684 1.00 85.81 413 ASN A N 1
ATOM 3170 C CA . ASN A 1 413 ? -0.275 13.040 16.216 1.00 85.81 413 ASN A CA 1
ATOM 3171 C C . ASN A 1 413 ? -0.535 14.353 15.453 1.00 85.81 413 ASN A C 1
ATOM 3173 O O . ASN A 1 413 ? -1.216 15.241 15.961 1.00 85.81 413 ASN A O 1
ATOM 3177 N N . GLN A 1 414 ? 0.074 14.521 14.276 1.00 89.25 414 GLN A N 1
ATOM 3178 C CA . GLN A 1 414 ? -0.138 15.674 13.408 1.00 89.25 414 GLN A CA 1
ATOM 3179 C C . GLN A 1 414 ? -0.778 15.229 12.102 1.00 89.25 414 GLN A C 1
ATOM 3181 O O . GLN A 1 414 ? -0.343 14.270 11.467 1.00 89.25 414 GLN A O 1
ATOM 3186 N N . VAL A 1 415 ? -1.815 15.954 11.703 1.00 85.38 415 VAL A N 1
ATOM 3187 C CA . VAL A 1 415 ? -2.559 15.698 10.470 1.00 85.38 415 VAL A CA 1
ATOM 3188 C C . VAL A 1 415 ? -1.712 16.002 9.227 1.00 85.38 415 VAL A C 1
ATOM 3190 O O . VAL A 1 415 ? -1.769 15.271 8.237 1.00 85.38 415 VAL A O 1
ATOM 3193 N N . GLY A 1 416 ? -0.879 17.049 9.300 1.00 87.88 416 GLY A N 1
ATOM 3194 C CA . GLY A 1 416 ? -0.049 17.536 8.191 1.00 87.88 416 GLY A CA 1
ATOM 3195 C C . GLY A 1 416 ? 0.740 16.434 7.471 1.00 87.88 416 GLY A C 1
ATOM 3196 O O . GLY A 1 416 ? 0.567 16.278 6.267 1.00 87.88 416 GLY A O 1
ATOM 3197 N N . PRO A 1 417 ? 1.533 15.600 8.168 1.00 93.06 417 PRO A N 1
ATOM 3198 C CA . PRO A 1 417 ? 2.262 14.492 7.551 1.00 93.06 417 PRO A CA 1
ATOM 3199 C C . PRO A 1 417 ? 1.427 13.496 6.739 1.00 93.06 417 PRO A C 1
ATOM 3201 O O . PRO A 1 417 ? 1.895 13.027 5.704 1.00 93.06 417 PRO A O 1
ATOM 3204 N N . VAL A 1 418 ? 0.215 13.153 7.193 1.00 93.81 418 VAL A N 1
ATOM 3205 C CA . VAL A 1 418 ? -0.680 12.236 6.461 1.00 93.81 418 VAL A CA 1
ATOM 3206 C C . VAL A 1 418 ? -1.129 12.894 5.159 1.00 93.81 418 VAL A C 1
ATOM 3208 O O . VAL A 1 418 ? -1.074 12.282 4.094 1.00 93.81 418 VAL A O 1
ATOM 3211 N N . TYR A 1 419 ? -1.514 14.165 5.245 1.00 90.50 419 TYR A N 1
ATOM 3212 C CA . TYR A 1 419 ? -1.949 14.962 4.108 1.00 90.50 419 TYR A CA 1
ATOM 3213 C C . TYR A 1 419 ? -0.831 15.168 3.082 1.00 90.50 419 TYR A C 1
ATOM 3215 O O . TYR A 1 419 ? -1.013 14.886 1.903 1.00 90.50 419 TYR A O 1
ATOM 3223 N N . GLU A 1 420 ? 0.349 15.599 3.525 1.00 90.50 420 GLU A N 1
ATOM 3224 C CA . GLU A 1 420 ? 1.507 15.810 2.655 1.00 90.50 420 GLU A CA 1
ATOM 3225 C C . GLU A 1 420 ? 1.912 14.522 1.923 1.00 90.50 420 GLU A C 1
ATOM 3227 O O . GLU A 1 420 ? 2.235 14.573 0.738 1.00 90.50 420 GLU A O 1
ATOM 3232 N N . ALA A 1 421 ? 1.836 13.366 2.591 1.00 95.31 421 ALA A N 1
ATOM 3233 C CA . ALA A 1 421 ? 2.102 12.071 1.971 1.00 95.31 421 ALA A CA 1
ATOM 3234 C C . ALA A 1 421 ? 1.079 11.735 0.873 1.00 95.31 421 ALA A C 1
ATOM 3236 O O . ALA A 1 421 ? 1.465 11.350 -0.231 1.00 95.31 421 ALA A O 1
ATOM 3237 N N . ILE A 1 422 ? -0.221 11.912 1.147 1.00 94.00 422 ILE A N 1
ATOM 3238 C CA . ILE A 1 422 ? -1.278 11.717 0.142 1.00 94.00 422 ILE A CA 1
ATOM 3239 C C . ILE A 1 422 ? -1.047 12.659 -1.042 1.00 94.00 422 ILE A C 1
ATOM 3241 O O . ILE A 1 422 ? -1.073 12.212 -2.181 1.00 94.00 422 ILE A O 1
ATOM 3245 N N . PHE A 1 423 ? -0.746 13.935 -0.795 1.00 90.00 423 PHE A N 1
ATOM 3246 C CA . PHE A 1 423 ? -0.462 14.899 -1.857 1.00 90.00 423 PHE A CA 1
ATOM 3247 C C . PHE A 1 423 ? 0.768 14.526 -2.673 1.00 90.00 423 PHE A C 1
ATOM 3249 O O . PHE A 1 423 ? 0.737 14.664 -3.892 1.00 90.00 423 PHE A O 1
ATOM 3256 N N . GLU A 1 424 ? 1.823 14.008 -2.040 1.00 91.56 424 GLU A N 1
ATOM 3257 C CA . GLU A 1 424 ? 2.989 13.503 -2.762 1.00 91.56 424 GLU A CA 1
ATOM 3258 C C . GLU A 1 424 ? 2.609 12.376 -3.737 1.00 91.56 424 GLU A C 1
ATOM 3260 O O . GLU A 1 424 ? 3.060 12.385 -4.883 1.00 91.56 424 GLU A O 1
ATOM 3265 N N . ALA A 1 425 ? 1.704 11.475 -3.336 1.00 93.31 425 ALA A N 1
ATOM 3266 C CA . ALA A 1 425 ? 1.182 10.416 -4.205 1.00 93.31 425 ALA A CA 1
ATOM 3267 C C . ALA A 1 425 ? 0.390 10.955 -5.405 1.00 93.31 425 ALA A C 1
ATOM 3269 O O . ALA A 1 425 ? 0.381 10.340 -6.471 1.00 93.31 425 ALA A O 1
ATOM 3270 N N . LEU A 1 426 ? -0.238 12.122 -5.258 1.00 88.81 426 LEU A N 1
ATOM 3271 C CA . LEU A 1 426 ? -0.924 12.796 -6.356 1.00 88.81 426 LEU A CA 1
ATOM 3272 C C . LEU A 1 426 ? 0.067 13.401 -7.363 1.00 88.81 426 LEU A C 1
ATOM 3274 O O . LEU A 1 426 ? -0.297 13.640 -8.501 1.00 88.81 426 LEU A O 1
ATOM 3278 N N . TYR A 1 427 ? 1.344 13.622 -7.047 1.00 83.06 427 TYR A N 1
ATOM 3279 C CA . TYR A 1 427 ? 2.277 14.154 -8.058 1.00 83.06 427 TYR A CA 1
ATOM 3280 C C . TYR A 1 427 ? 2.701 13.136 -9.129 1.00 83.06 427 TYR A C 1
ATOM 3282 O O . TYR A 1 427 ? 3.469 13.492 -10.021 1.00 83.06 427 TYR A O 1
ATOM 3290 N N . VAL A 1 428 ? 2.189 11.901 -9.086 1.00 84.00 428 VAL A N 1
ATOM 3291 C CA . VAL A 1 428 ? 2.427 10.874 -10.109 1.00 84.00 428 VAL A CA 1
ATOM 3292 C C . VAL A 1 428 ? 1.559 11.159 -11.347 1.00 84.00 428 VAL A C 1
ATOM 3294 O O . VAL A 1 428 ? 0.512 10.543 -11.566 1.00 84.00 428 VAL A O 1
ATOM 3297 N N . ILE A 1 429 ? 1.977 12.133 -12.159 1.00 75.88 429 ILE A N 1
ATOM 3298 C CA . ILE A 1 429 ? 1.242 12.551 -13.362 1.00 75.88 429 ILE A CA 1
ATOM 3299 C C . ILE A 1 429 ? 1.304 11.442 -14.416 1.00 75.88 429 ILE A C 1
ATOM 3301 O O . ILE A 1 429 ? 2.362 10.889 -14.701 1.00 75.88 429 ILE A O 1
ATOM 3305 N N . GLY A 1 430 ? 0.148 11.106 -14.992 1.00 74.38 430 GLY A N 1
ATOM 3306 C CA . GLY A 1 430 ? 0.035 10.057 -16.007 1.00 74.38 430 GLY A CA 1
ATOM 3307 C C . GLY A 1 430 ? 0.241 8.629 -15.484 1.00 74.38 430 GLY A C 1
ATOM 3308 O O . GLY A 1 430 ? 0.310 7.666 -16.252 1.00 74.38 430 GLY A O 1
ATOM 3309 N N . GLY A 1 431 ? 0.323 8.468 -14.167 1.00 85.06 431 GLY A N 1
ATOM 3310 C CA . GLY A 1 431 ? 0.318 7.177 -13.499 1.00 85.06 431 GLY A CA 1
ATOM 3311 C C . GLY A 1 431 ? -1.052 6.796 -12.951 1.00 85.06 431 GLY A C 1
ATOM 3312 O O . GLY A 1 431 ? -2.096 7.269 -13.395 1.00 85.06 431 GLY A O 1
ATOM 3313 N N . ASN A 1 432 ? -1.027 5.918 -11.959 1.00 90.50 432 ASN A N 1
ATOM 3314 C CA . ASN A 1 432 ? -2.183 5.476 -11.195 1.00 90.50 432 ASN A CA 1
ATOM 3315 C C . ASN A 1 432 ? -2.177 6.136 -9.811 1.00 90.50 432 ASN A C 1
ATOM 3317 O O . ASN A 1 432 ? -2.024 5.476 -8.779 1.00 90.50 432 ASN A O 1
ATOM 3321 N N . SER A 1 433 ? -2.270 7.466 -9.801 1.00 91.62 433 SER A N 1
ATOM 3322 C CA . SER A 1 433 ? -2.146 8.254 -8.576 1.00 91.62 433 SER A CA 1
ATOM 3323 C C . SER A 1 433 ? -3.232 7.926 -7.550 1.00 91.62 433 SER A C 1
ATOM 3325 O O . SER A 1 433 ? -2.922 7.889 -6.365 1.00 91.62 433 SER A O 1
ATOM 3327 N N . SER A 1 434 ? -4.460 7.584 -7.964 1.00 92.25 434 SER A N 1
ATOM 3328 C CA . SER A 1 434 ? -5.512 7.108 -7.049 1.00 92.25 434 SER A CA 1
ATOM 3329 C C . SER A 1 434 ? -5.123 5.824 -6.325 1.00 92.25 434 SER A C 1
ATOM 3331 O O . SER A 1 434 ? -5.262 5.757 -5.105 1.00 92.25 434 SER A O 1
ATOM 3333 N N . GLY A 1 435 ? -4.567 4.831 -7.023 1.00 94.69 435 GLY A N 1
ATOM 3334 C CA . GLY A 1 435 ? -4.124 3.584 -6.393 1.00 94.69 435 GLY A CA 1
ATOM 3335 C C . GLY A 1 435 ? -2.985 3.820 -5.398 1.00 94.69 435 GLY A C 1
ATOM 3336 O O . GLY A 1 435 ? -3.032 3.338 -4.265 1.00 94.69 435 GLY A O 1
ATOM 3337 N N . ILE A 1 436 ? -1.991 4.628 -5.786 1.00 96.25 436 ILE A N 1
ATOM 3338 C CA . ILE A 1 436 ? -0.858 4.984 -4.916 1.00 96.25 436 ILE A CA 1
ATOM 3339 C C . ILE A 1 436 ? -1.348 5.772 -3.693 1.00 96.25 436 ILE A C 1
ATOM 3341 O O . ILE A 1 436 ? -1.010 5.418 -2.565 1.00 96.25 436 ILE A O 1
ATOM 3345 N N . ALA A 1 437 ? -2.169 6.805 -3.891 1.00 95.81 437 ALA A N 1
ATOM 3346 C CA . ALA A 1 437 ? -2.692 7.645 -2.817 1.00 95.81 437 ALA A CA 1
ATOM 3347 C C . ALA A 1 437 ? -3.578 6.854 -1.846 1.00 95.81 437 ALA A C 1
ATOM 3349 O O . ALA A 1 437 ? -3.511 7.090 -0.642 1.00 95.81 437 ALA A O 1
ATOM 3350 N N . THR A 1 438 ? -4.335 5.870 -2.340 1.00 97.19 438 THR A N 1
ATOM 3351 C CA . THR A 1 438 ? -5.114 4.950 -1.497 1.00 97.19 438 THR A CA 1
ATOM 3352 C C . THR A 1 438 ? -4.196 4.133 -0.582 1.00 97.19 438 THR A C 1
ATOM 3354 O O . THR A 1 438 ? -4.413 4.075 0.628 1.00 97.19 438 THR A O 1
ATOM 3357 N N . LEU A 1 439 ? -3.131 3.537 -1.134 1.00 98.31 439 LEU A N 1
ATOM 3358 C CA . LEU A 1 439 ? -2.155 2.743 -0.374 1.00 98.31 439 LEU A CA 1
ATOM 3359 C C . LEU A 1 439 ? -1.385 3.591 0.650 1.00 98.31 439 LEU A C 1
ATOM 3361 O O . LEU A 1 439 ? -1.205 3.172 1.796 1.00 98.31 439 LEU A O 1
ATOM 3365 N N . VAL A 1 440 ? -0.948 4.790 0.251 1.00 98.19 440 VAL A N 1
ATOM 3366 C CA . VAL A 1 440 ? -0.279 5.755 1.137 1.00 98.19 440 VAL A CA 1
ATOM 3367 C C . VAL A 1 440 ? -1.214 6.190 2.258 1.00 98.19 440 VAL A C 1
ATOM 3369 O O . VAL A 1 440 ? -0.817 6.162 3.423 1.00 98.19 440 VAL A O 1
ATOM 3372 N N . GLY A 1 441 ? -2.457 6.539 1.919 1.00 97.75 441 GLY A N 1
ATOM 3373 C CA . GLY A 1 441 ? -3.494 6.903 2.875 1.00 97.75 441 GLY A CA 1
ATOM 3374 C C . GLY A 1 441 ? -3.724 5.796 3.898 1.00 97.75 441 GLY A C 1
ATOM 3375 O O . GLY A 1 441 ? -3.696 6.065 5.095 1.00 97.75 441 GLY A O 1
ATOM 3376 N N . ALA A 1 442 ? -3.827 4.541 3.457 1.00 98.31 442 ALA A N 1
ATOM 3377 C CA . ALA A 1 442 ? -3.973 3.401 4.355 1.00 98.31 442 ALA A CA 1
ATOM 3378 C C . ALA A 1 442 ? -2.797 3.295 5.352 1.00 98.31 442 ALA A C 1
ATOM 3380 O O . ALA A 1 442 ? -3.015 3.236 6.564 1.00 98.31 442 ALA A O 1
ATOM 3381 N N . LEU A 1 443 ? -1.547 3.307 4.867 1.00 98.25 443 LEU A N 1
ATOM 3382 C CA . LEU A 1 443 ? -0.350 3.175 5.714 1.00 98.25 443 LEU A CA 1
ATOM 3383 C C . LEU A 1 443 ? -0.194 4.342 6.700 1.00 98.25 443 LEU A C 1
ATOM 3385 O O . LEU A 1 443 ? 0.051 4.132 7.891 1.00 98.25 443 LEU A O 1
ATOM 3389 N N . MET A 1 444 ? -0.330 5.574 6.206 1.00 98.06 444 MET A N 1
ATOM 3390 C CA . MET A 1 444 ? -0.167 6.786 7.011 1.00 98.06 444 MET A CA 1
ATOM 3391 C C . MET A 1 444 ? -1.328 6.972 7.990 1.00 98.06 444 MET A C 1
ATOM 3393 O O . MET A 1 444 ? -1.097 7.308 9.151 1.00 98.06 444 MET A O 1
ATOM 3397 N N . GLY A 1 445 ? -2.557 6.680 7.557 1.00 97.31 445 GLY A N 1
ATOM 3398 C CA . GLY A 1 445 ? -3.752 6.718 8.393 1.00 97.31 445 GLY A CA 1
ATOM 3399 C C . GLY A 1 445 ? -3.674 5.727 9.552 1.00 97.31 445 GLY A C 1
ATOM 3400 O O . GLY A 1 445 ? -3.924 6.110 10.690 1.00 97.31 445 GLY A O 1
ATOM 3401 N N . TYR A 1 446 ? -3.224 4.488 9.317 1.00 97.69 446 TYR A N 1
ATOM 3402 C CA . TYR A 1 446 ? -3.058 3.519 10.409 1.00 97.69 446 TYR A CA 1
ATOM 3403 C C . TYR A 1 446 ? -2.003 3.964 11.441 1.00 97.69 446 TYR A C 1
ATOM 3405 O O . TYR A 1 446 ? -2.135 3.730 12.647 1.00 97.69 446 TYR A O 1
ATOM 3413 N N . ARG A 1 447 ? -0.933 4.623 10.980 1.00 96.06 447 ARG A N 1
ATOM 3414 C CA . ARG A 1 447 ? 0.128 5.134 11.858 1.00 96.06 447 ARG A CA 1
ATOM 3415 C C . ARG A 1 447 ? -0.325 6.342 12.688 1.00 96.06 447 ARG A C 1
ATOM 3417 O O . ARG A 1 447 ? 0.225 6.558 13.770 1.00 96.06 447 ARG A O 1
ATOM 3424 N N . TYR A 1 448 ? -1.322 7.093 12.221 1.00 96.25 448 TYR A N 1
ATOM 3425 C CA . TYR A 1 448 ? -1.838 8.274 12.905 1.00 96.25 448 TYR A CA 1
ATOM 3426 C C . TYR A 1 448 ? -2.349 7.945 14.318 1.00 96.25 448 TYR A C 1
ATOM 3428 O O . TYR A 1 448 ? -3.145 7.027 14.518 1.00 96.25 448 TYR A O 1
ATOM 3436 N N . ASP A 1 449 ? -1.854 8.692 15.302 1.00 93.44 449 ASP A N 1
ATOM 3437 C CA . ASP A 1 449 ? -2.124 8.545 16.733 1.00 93.44 449 ASP A CA 1
ATOM 3438 C C . ASP A 1 449 ? -3.119 9.625 17.181 1.00 93.44 449 ASP A C 1
ATOM 3440 O O . ASP A 1 449 ? -2.759 10.595 17.848 1.00 93.44 449 ASP A O 1
ATOM 3444 N N . GLY A 1 450 ? -4.362 9.495 16.714 1.00 92.31 450 GLY A N 1
ATOM 3445 C CA . GLY A 1 450 ? -5.442 10.459 16.934 1.00 92.31 450 GLY A CA 1
ATOM 3446 C C . GLY A 1 450 ? -6.737 10.051 16.228 1.00 92.31 450 GLY A C 1
ATOM 3447 O O . GLY A 1 450 ? -6.853 8.925 15.745 1.00 92.31 450 GLY A O 1
ATOM 3448 N N . ASP A 1 451 ? -7.704 10.962 16.156 1.00 91.50 451 ASP A N 1
ATOM 3449 C CA . ASP A 1 451 ? -8.944 10.786 15.386 1.00 91.50 451 ASP A CA 1
ATOM 3450 C C . ASP A 1 451 ? -8.797 11.593 14.098 1.00 91.50 451 ASP A C 1
ATOM 3452 O O . ASP A 1 451 ? -9.043 12.796 14.079 1.00 91.50 451 ASP A O 1
ATOM 3456 N N . LEU A 1 452 ? -8.319 10.952 13.030 1.00 87.50 452 LEU A N 1
ATOM 3457 C CA . LEU A 1 452 ? -7.904 11.666 11.823 1.00 87.50 452 LEU A CA 1
ATOM 3458 C C . LEU A 1 452 ? -9.062 12.456 11.212 1.00 87.50 452 LEU A C 1
ATOM 3460 O O . LEU A 1 452 ? -8.863 13.582 10.772 1.00 87.50 452 LEU A O 1
ATOM 3464 N N . CYS A 1 453 ? -10.272 11.895 11.218 1.00 83.25 453 CYS A N 1
ATOM 3465 C CA . CYS A 1 453 ? -11.449 12.556 10.667 1.00 83.25 453 CYS A CA 1
ATOM 3466 C C . CYS A 1 453 ? -11.773 13.839 11.444 1.00 83.25 453 CYS A C 1
ATOM 3468 O O . CYS A 1 453 ? -11.908 14.911 10.847 1.00 83.25 453 CYS A O 1
ATOM 3470 N N . ARG A 1 454 ? -11.849 13.757 12.779 1.00 82.31 454 ARG A N 1
ATOM 3471 C CA . ARG A 1 454 ? -12.115 14.928 13.624 1.00 82.31 454 ARG A CA 1
ATOM 3472 C C . ARG A 1 454 ? -10.980 15.943 13.554 1.00 82.31 454 ARG A C 1
ATOM 3474 O O . ARG A 1 454 ? -11.233 17.131 13.365 1.00 82.31 454 ARG A O 1
ATOM 3481 N N . ASP A 1 455 ? -9.742 15.485 13.675 1.00 85.94 455 ASP A N 1
ATOM 3482 C CA . ASP A 1 455 ? -8.571 16.352 13.728 1.00 85.94 455 ASP A CA 1
ATOM 3483 C C . ASP A 1 455 ? -8.366 17.067 12.374 1.00 85.94 455 ASP A C 1
ATOM 3485 O O . ASP A 1 455 ? -7.984 18.234 12.348 1.00 85.94 455 ASP A O 1
ATOM 3489 N N . MET A 1 456 ? -8.719 16.435 11.243 1.00 78.56 456 MET A N 1
ATOM 3490 C CA . MET A 1 456 ? -8.789 17.090 9.925 1.00 78.56 456 MET A CA 1
ATOM 3491 C C . MET A 1 456 ? -9.868 18.179 9.882 1.00 78.56 456 MET A C 1
ATOM 3493 O O . MET A 1 456 ? -9.616 19.275 9.381 1.00 78.56 456 MET A O 1
ATOM 3497 N N . GLN A 1 457 ? -11.067 17.916 10.415 1.00 76.19 457 GLN A N 1
ATOM 3498 C CA . GLN A 1 457 ? -12.125 18.933 10.487 1.00 76.19 457 GLN A CA 1
ATOM 3499 C C . GLN A 1 457 ? -11.699 20.135 11.336 1.00 76.19 457 GLN A C 1
ATOM 3501 O O . GLN A 1 457 ? -12.044 21.272 11.013 1.00 76.19 457 GLN A O 1
ATOM 3506 N N . GLU A 1 458 ? -10.968 19.904 12.424 1.00 81.50 458 GLU A N 1
ATOM 3507 C CA . GLU A 1 458 ? -10.421 20.967 13.266 1.00 81.50 458 GLU A CA 1
ATOM 3508 C C . GLU A 1 458 ? -9.286 21.722 12.575 1.00 81.50 458 GLU A C 1
ATOM 3510 O O . GLU A 1 458 ? -9.301 22.953 12.582 1.00 81.50 458 GLU A O 1
ATOM 3515 N N . PHE A 1 459 ? -8.365 21.008 11.924 1.00 77.94 459 PHE A N 1
ATOM 3516 C CA . PHE A 1 459 ? -7.286 21.588 11.126 1.00 77.94 459 PHE A CA 1
ATOM 3517 C C . PHE A 1 459 ? -7.842 22.584 10.097 1.00 77.94 459 PHE A C 1
ATOM 3519 O O . PHE A 1 459 ? -7.414 23.736 10.064 1.00 77.94 459 PHE A O 1
ATOM 3526 N N . TYR A 1 460 ? -8.892 22.210 9.357 1.00 68.06 460 TYR A N 1
ATOM 3527 C CA . TYR A 1 460 ? -9.542 23.110 8.397 1.00 68.06 460 TYR A CA 1
ATOM 3528 C C . TYR A 1 460 ? -10.285 24.294 9.030 1.00 68.06 460 TYR A C 1
ATOM 3530 O O . TYR A 1 460 ? -10.405 25.345 8.402 1.00 68.06 460 TYR A O 1
ATOM 3538 N N . LYS A 1 461 ? -10.804 24.152 10.256 1.00 72.62 461 LYS A N 1
ATOM 3539 C CA . LYS A 1 461 ? -11.476 25.252 10.972 1.00 72.62 461 LYS A CA 1
ATOM 3540 C C . LYS A 1 461 ? -10.486 26.274 11.526 1.00 72.62 461 LYS A C 1
ATOM 3542 O O . LYS A 1 461 ? -10.822 27.453 11.609 1.00 72.62 461 LYS A O 1
ATOM 3547 N N . GLN A 1 462 ? -9.314 25.820 11.966 1.00 69.31 462 GLN A N 1
ATOM 3548 C CA . GLN A 1 462 ? -8.311 26.660 12.625 1.00 69.31 462 GLN A CA 1
ATOM 3549 C C . GLN A 1 462 ? -7.445 27.437 11.638 1.00 69.31 462 GLN A C 1
ATOM 3551 O O . GLN A 1 462 ? -6.907 28.485 12.003 1.00 69.31 462 GLN A O 1
ATOM 3556 N N . ASP A 1 463 ? -7.321 26.957 10.401 1.00 59.88 463 ASP A N 1
ATOM 3557 C CA . ASP A 1 463 ? -6.432 27.563 9.426 1.00 59.88 463 ASP A CA 1
ATOM 3558 C C . ASP A 1 463 ? -7.021 28.867 8.855 1.00 59.88 463 ASP A C 1
ATOM 3560 O O . ASP A 1 463 ? -7.585 28.930 7.763 1.00 59.88 463 ASP A O 1
ATOM 3564 N N . SER A 1 464 ? -6.857 29.968 9.600 1.00 47.00 464 SER A N 1
ATOM 3565 C CA . SER A 1 464 ? -7.020 31.347 9.103 1.00 47.00 464 SER A CA 1
ATOM 3566 C C . SER A 1 464 ? -6.085 31.651 7.920 1.00 47.00 464 SER A C 1
ATOM 3568 O O . SER A 1 464 ? -6.309 32.596 7.160 1.00 47.00 464 SER A O 1
ATOM 3570 N N . THR A 1 465 ? -5.087 30.786 7.717 1.00 49.75 465 THR A N 1
ATOM 3571 C CA . THR A 1 465 ? -4.215 30.698 6.551 1.00 49.75 465 THR A CA 1
ATOM 3572 C C . THR A 1 465 ? -4.938 30.205 5.296 1.00 49.75 465 THR A C 1
ATOM 3574 O O . THR A 1 465 ? -4.408 30.391 4.210 1.00 49.75 465 THR A O 1
ATOM 3577 N N . ARG A 1 466 ? -6.197 29.741 5.359 1.00 51.78 466 ARG A N 1
ATOM 3578 C CA . ARG A 1 466 ? -7.054 29.603 4.163 1.00 51.78 466 ARG A CA 1
ATOM 3579 C C . ARG A 1 466 ? -6.977 30.854 3.271 1.00 51.78 466 ARG A C 1
ATOM 3581 O O . ARG A 1 466 ? -6.765 30.737 2.072 1.00 51.78 466 ARG A O 1
ATOM 3588 N N . LEU A 1 467 ? -7.010 32.045 3.879 1.00 45.81 467 LEU A N 1
ATOM 3589 C CA . LEU A 1 467 ? -6.870 33.344 3.202 1.00 45.81 467 LEU A CA 1
ATOM 3590 C C . LEU A 1 467 ? -5.431 33.697 2.772 1.00 45.81 467 LEU A C 1
ATOM 3592 O O . LEU A 1 467 ? -5.249 34.579 1.931 1.00 45.81 467 LEU A O 1
ATOM 3596 N N . GLU A 1 468 ? -4.394 33.102 3.366 1.00 46.94 468 GLU A N 1
ATOM 3597 C CA . GLU A 1 468 ? -2.988 33.304 2.968 1.00 46.94 468 GLU A CA 1
ATOM 3598 C C . GLU A 1 468 ? -2.536 32.307 1.901 1.00 46.94 468 GLU A C 1
ATOM 3600 O O . GLU A 1 468 ? -1.846 32.713 0.971 1.00 46.94 468 GLU A O 1
ATOM 3605 N N . TRP A 1 469 ? -2.994 31.058 1.962 1.00 44.38 469 TRP A N 1
ATOM 3606 C CA . TRP A 1 469 ? -2.889 30.064 0.898 1.00 44.38 469 TRP A CA 1
ATOM 3607 C C . TRP A 1 469 ? -3.650 30.509 -0.351 1.00 44.38 469 TRP A C 1
ATOM 3609 O O . TRP A 1 469 ? -3.070 30.502 -1.434 1.00 44.38 469 TRP A O 1
ATOM 3619 N N . GLU A 1 470 ? -4.885 31.009 -0.216 1.00 44.66 470 GLU A N 1
ATOM 3620 C CA . GLU A 1 470 ? -5.614 31.653 -1.321 1.00 44.66 470 GLU A CA 1
ATOM 3621 C C . GLU A 1 470 ? -4.813 32.834 -1.912 1.00 44.66 470 GLU A C 1
ATOM 3623 O O . GLU A 1 470 ? -4.704 32.955 -3.133 1.00 44.66 470 GLU A O 1
ATOM 3628 N N . ARG A 1 471 ? -4.168 33.669 -1.077 1.00 43.81 471 ARG A N 1
ATOM 3629 C CA . ARG A 1 471 ? -3.314 34.790 -1.532 1.00 43.81 471 ARG A CA 1
ATOM 3630 C C . ARG A 1 471 ? -2.013 34.344 -2.209 1.00 43.81 471 ARG A C 1
ATOM 3632 O O . ARG A 1 471 ? -1.649 34.931 -3.227 1.00 43.81 471 ARG A O 1
ATOM 3639 N N . HIS A 1 472 ? -1.320 33.331 -1.689 1.00 40.41 472 HIS A N 1
ATOM 3640 C CA . HIS A 1 472 ? -0.100 32.781 -2.294 1.00 40.41 472 HIS A CA 1
ATOM 3641 C C . HIS A 1 472 ? -0.402 32.141 -3.653 1.00 40.41 472 HIS A C 1
ATOM 3643 O O . HIS A 1 472 ? 0.356 32.306 -4.605 1.00 40.41 472 HIS A O 1
ATOM 3649 N N . ILE A 1 473 ? -1.555 31.481 -3.770 1.00 38.72 473 ILE A N 1
ATOM 3650 C CA . ILE A 1 473 ? -2.029 30.880 -5.016 1.00 38.72 473 ILE A CA 1
ATOM 3651 C C . ILE A 1 473 ? -2.423 31.965 -6.030 1.00 38.72 473 ILE A C 1
ATOM 3653 O O . ILE A 1 473 ? -1.976 31.909 -7.173 1.00 38.72 473 ILE A O 1
ATOM 3657 N N . HIS A 1 474 ? -3.162 33.008 -5.633 1.00 39.12 474 HIS A N 1
ATOM 3658 C CA . HIS A 1 474 ? -3.448 34.147 -6.519 1.00 39.12 474 HIS A CA 1
ATOM 3659 C C . HIS A 1 474 ? -2.179 34.876 -6.994 1.00 39.12 474 HIS A C 1
ATOM 3661 O O . HIS A 1 474 ? -2.150 35.349 -8.126 1.00 39.12 474 HIS A O 1
ATOM 3667 N N . ALA A 1 475 ? -1.122 34.932 -6.178 1.00 37.12 475 ALA A N 1
ATOM 3668 C CA . ALA A 1 475 ? 0.171 35.492 -6.575 1.00 37.12 475 ALA A CA 1
ATOM 3669 C C . ALA A 1 475 ? 0.920 34.621 -7.605 1.00 37.12 475 ALA A C 1
ATOM 3671 O O . ALA A 1 475 ? 1.597 35.172 -8.469 1.00 37.12 475 ALA A O 1
ATOM 3672 N N . ILE A 1 476 ? 0.762 33.292 -7.554 1.00 37.34 476 ILE A N 1
ATOM 3673 C CA . ILE A 1 476 ? 1.301 32.351 -8.556 1.00 37.34 476 ILE A CA 1
ATOM 3674 C C . ILE A 1 476 ? 0.529 32.442 -9.888 1.00 37.34 476 ILE A C 1
ATOM 3676 O O . ILE A 1 476 ? 1.125 32.238 -10.937 1.00 37.34 476 ILE A O 1
ATOM 3680 N N . TYR A 1 477 ? -0.768 32.781 -9.867 1.00 31.75 477 TYR A N 1
ATOM 3681 C CA . TYR A 1 477 ? -1.605 32.946 -11.072 1.00 31.75 477 TYR A CA 1
ATOM 3682 C C . TYR A 1 477 ? -1.647 34.379 -11.646 1.00 31.75 477 TYR A C 1
ATOM 3684 O O . TYR A 1 477 ? -2.217 34.584 -12.717 1.00 31.75 477 TYR A O 1
ATOM 3692 N N . ALA A 1 478 ? -1.102 35.376 -10.940 1.00 34.69 478 ALA A N 1
ATOM 3693 C CA . ALA A 1 478 ? -0.987 36.763 -11.414 1.00 34.69 478 ALA A CA 1
ATOM 3694 C C . ALA A 1 478 ? 0.360 37.066 -12.110 1.00 34.69 478 ALA A C 1
ATOM 3696 O O . ALA A 1 478 ? 0.553 38.184 -12.593 1.00 34.69 478 ALA A O 1
ATOM 3697 N N . GLN A 1 479 ? 1.272 36.088 -12.139 1.00 34.19 479 GLN A N 1
ATOM 3698 C CA . GLN A 1 479 ? 2.494 36.054 -12.951 1.00 34.19 479 GLN A CA 1
ATOM 3699 C C . GLN A 1 479 ? 2.257 35.170 -14.174 1.00 34.19 479 GLN A C 1
ATOM 3701 O O . GLN A 1 479 ? 2.823 35.505 -15.239 1.00 34.19 479 GLN A O 1
#